Protein AF-A0A931W1F5-F1 (afdb_monomer_lite)

pLDDT: mean 76.91, std 19.35, range [22.7, 96.44]

Secondary structure (DSSP, 8-state):
-EE-TTS-SEEE-----TTS-GGGHHHHHHHHHHHHHT-S-SEEE--GGGGSHHHHHHHHHTT-EEEEEEP--HHHHHHHHHHHHTT----EEE--TTTT---SS----S---------------------------TTGGGT-----TT-EEEEEEEEEEE-TT--EEEEEEEEEEEHHHHHHHHHHHHHHHHHHHHHHHHHHTTTTSTT--SHHHHHHHHHHSSS-STTTHHHHTT-TTTEEEEEEEEEEEEEEE-SSSS--TT--EEEEEEEEEEEEEEE-HHHHHHHHHTTTEEEEEE-S-TTTS-HHHHHHHHTTTTHHHHHHHHHHTTT---S----SHHHHHHHHHHHHHHHHHHHHHHHHHHHHHHHTT--B-SSSGGG--BSS--HHHHHHTTTT--

Radius of gyration: 30.42 Å; chains: 1; bounding box: 92×62×93 Å

Structure (mmCIF, N/CA/C/O backbone):
data_AF-A0A931W1F5-F1
#
_entry.id   AF-A0A931W1F5-F1
#
loop_
_atom_site.group_PDB
_atom_site.id
_atom_site.type_symbol
_atom_site.label_atom_id
_atom_site.label_alt_id
_atom_site.label_comp_id
_atom_site.label_asym_id
_atom_site.label_entity_id
_atom_site.label_seq_id
_atom_site.pdbx_PDB_ins_code
_atom_site.Cartn_x
_atom_site.Cartn_y
_atom_site.Cartn_z
_atom_site.occupancy
_atom_site.B_iso_or_equiv
_atom_site.auth_seq_id
_atom_site.auth_comp_id
_atom_site.auth_asym_id
_atom_site.auth_atom_id
_atom_site.pdbx_PDB_model_num
ATOM 1 N N . MET A 1 1 ? -11.209 10.868 4.495 1.00 82.00 1 MET A N 1
ATOM 2 C CA . MET A 1 1 ? -12.404 10.371 5.219 1.00 82.00 1 MET A CA 1
ATOM 3 C C . MET A 1 1 ? -11.968 9.242 6.137 1.00 82.00 1 MET A C 1
ATOM 5 O O . MET A 1 1 ? -11.148 8.439 5.714 1.00 82.00 1 MET A O 1
ATOM 9 N N . ALA A 1 2 ? -12.499 9.182 7.355 1.00 86.56 2 ALA A N 1
ATOM 10 C CA . ALA A 1 2 ? -12.292 8.086 8.297 1.00 86.56 2 ALA A CA 1
ATOM 11 C C . ALA A 1 2 ? -13.609 7.348 8.561 1.00 86.56 2 ALA A C 1
ATOM 13 O O . ALA A 1 2 ? -14.673 7.972 8.594 1.00 86.56 2 ALA A O 1
ATOM 14 N N . VAL A 1 3 ? -13.534 6.030 8.750 1.00 86.56 3 VAL A N 1
ATOM 15 C CA . VAL A 1 3 ? -14.693 5.139 8.914 1.00 86.56 3 VAL A CA 1
ATOM 16 C C . VAL A 1 3 ? -14.567 4.290 10.183 1.00 86.56 3 VAL A C 1
ATOM 18 O O . VAL A 1 3 ? -13.489 4.177 10.763 1.00 86.56 3 VAL A O 1
ATOM 21 N N . THR A 1 4 ? -15.664 3.670 10.615 1.00 87.12 4 THR A N 1
ATOM 22 C CA . THR A 1 4 ? -15.688 2.705 11.725 1.00 87.12 4 THR A CA 1
ATOM 23 C C . THR A 1 4 ? -14.808 1.479 11.455 1.00 87.12 4 THR A C 1
ATOM 25 O O . THR A 1 4 ? -14.560 1.125 10.306 1.00 87.12 4 THR A O 1
ATOM 28 N N . GLY A 1 5 ? -14.377 0.768 12.506 1.00 79.50 5 GLY A N 1
ATOM 29 C CA . GLY A 1 5 ? -13.453 -0.377 12.393 1.00 79.50 5 GLY A CA 1
ATOM 30 C C . GLY A 1 5 ? -13.967 -1.584 11.588 1.00 79.50 5 GLY A C 1
ATOM 31 O O . GLY A 1 5 ? -13.183 -2.428 11.161 1.00 79.50 5 GLY A O 1
ATOM 32 N N . ASP A 1 6 ? -15.273 -1.673 11.325 1.00 76.12 6 ASP A N 1
ATOM 33 C CA . ASP A 1 6 ? -15.844 -2.646 10.385 1.00 76.12 6 ASP A CA 1
ATOM 34 C C . ASP A 1 6 ? -15.711 -2.222 8.907 1.00 76.12 6 ASP A C 1
ATOM 36 O O . ASP A 1 6 ? -16.057 -3.005 8.015 1.00 76.12 6 ASP A O 1
ATOM 40 N N . GLY A 1 7 ? -15.181 -1.019 8.659 1.00 73.75 7 GLY A N 1
ATOM 41 C CA . GLY A 1 7 ? -14.936 -0.405 7.357 1.00 73.75 7 GLY A CA 1
ATOM 42 C C . GLY A 1 7 ? -16.174 0.210 6.710 1.00 73.75 7 GLY A C 1
ATOM 43 O O . GLY A 1 7 ? -16.131 0.508 5.521 1.00 73.75 7 GLY A O 1
ATOM 44 N N . LYS A 1 8 ? -17.292 0.332 7.439 1.00 76.56 8 LYS A N 1
ATOM 45 C CA . LYS A 1 8 ? -18.599 0.603 6.823 1.00 76.56 8 LYS A CA 1
ATOM 46 C C . LYS A 1 8 ? -19.067 2.039 6.965 1.00 76.56 8 LYS A C 1
ATOM 48 O O . LYS A 1 8 ? -19.493 2.611 5.973 1.00 76.56 8 LYS A O 1
ATOM 53 N N . VAL A 1 9 ? -19.048 2.596 8.172 1.00 85.69 9 VAL A N 1
ATOM 54 C CA . VAL A 1 9 ? -19.745 3.856 8.455 1.00 85.69 9 VAL A CA 1
ATOM 55 C C . VAL A 1 9 ? -18.742 5.007 8.485 1.00 85.69 9 VAL A C 1
ATOM 57 O O . VAL A 1 9 ? -17.837 4.975 9.319 1.00 85.69 9 VAL A O 1
ATOM 60 N N . PRO A 1 10 ? -18.874 6.024 7.615 1.00 88.25 10 PRO A N 1
ATOM 61 C CA . PRO A 1 10 ? -18.091 7.252 7.711 1.00 88.25 10 PRO A CA 1
ATOM 62 C C . PRO A 1 10 ? -18.307 7.945 9.053 1.00 88.25 10 PRO A C 1
ATOM 64 O O . PRO A 1 10 ? -19.438 8.103 9.491 1.00 88.25 10 PRO A O 1
ATOM 67 N N . LEU A 1 11 ? -17.238 8.403 9.692 1.00 87.44 11 LEU A N 1
ATOM 68 C CA . LEU A 1 11 ? -17.304 9.188 10.929 1.00 87.44 11 LEU A CA 1
ATOM 69 C C . LEU A 1 11 ? -16.862 10.629 10.694 1.00 87.44 11 LEU A C 1
ATOM 71 O O . LEU A 1 11 ? -17.496 11.557 11.180 1.00 87.44 11 LEU A O 1
ATOM 75 N N . VAL A 1 12 ? -15.787 10.812 9.925 1.00 85.94 12 VAL A N 1
ATOM 76 C CA . VAL A 1 12 ? -15.209 12.129 9.646 1.00 85.94 12 VAL A CA 1
ATOM 77 C C . VAL A 1 12 ? -14.902 12.237 8.159 1.00 85.94 12 VAL A C 1
ATOM 79 O O . VAL A 1 12 ? -14.242 11.369 7.582 1.00 85.94 12 VAL A O 1
ATOM 82 N N . SER A 1 13 ? -15.329 13.328 7.534 1.00 84.69 13 SER A N 1
ATOM 83 C CA . SER A 1 13 ? -14.897 13.738 6.199 1.00 84.69 13 SER A CA 1
ATOM 84 C C . SER A 1 13 ? -14.235 15.116 6.260 1.00 84.69 13 SER A C 1
ATOM 86 O O . SER A 1 13 ? -14.298 15.823 7.268 1.00 84.69 13 SER A O 1
ATOM 88 N N . GLY A 1 14 ? -13.496 15.453 5.210 1.00 79.75 14 GLY A N 1
ATOM 89 C CA . GLY A 1 14 ? -12.796 16.722 5.097 1.00 79.75 14 GLY A CA 1
ATOM 90 C C . GLY A 1 14 ? -12.576 17.058 3.633 1.00 79.75 14 GLY A C 1
ATOM 91 O O . GLY A 1 14 ? -12.299 16.167 2.828 1.00 79.75 14 GLY A O 1
ATOM 92 N N . THR A 1 15 ? -12.740 18.334 3.318 1.00 80.94 15 THR A N 1
ATOM 93 C CA . THR A 1 15 ? -12.409 18.961 2.041 1.00 80.94 15 THR A CA 1
ATOM 94 C C . THR A 1 15 ? -11.128 19.747 2.232 1.00 80.94 15 THR A C 1
ATOM 96 O O . THR A 1 15 ? -11.021 20.512 3.189 1.00 80.94 15 THR A O 1
ATOM 99 N N . HIS A 1 16 ? -10.169 19.536 1.342 1.00 79.69 16 HIS A N 1
ATOM 100 C CA . HIS A 1 16 ? -8.853 20.163 1.402 1.00 79.69 16 HIS A CA 1
ATOM 101 C C . HIS A 1 16 ? -8.541 20.777 0.046 1.00 79.69 16 HIS A C 1
ATOM 103 O O . HIS A 1 16 ? -9.056 20.306 -0.974 1.00 79.69 16 HIS A O 1
ATOM 109 N N . ASP A 1 17 ? -7.710 21.812 0.042 1.00 75.94 17 ASP A N 1
ATOM 110 C CA . ASP A 1 17 ? -7.241 22.415 -1.199 1.00 75.94 17 ASP A CA 1
ATOM 111 C C . ASP A 1 17 ? -6.380 21.415 -1.973 1.00 75.94 17 ASP A C 1
ATOM 113 O O . ASP A 1 17 ? -5.644 20.619 -1.386 1.00 75.94 17 ASP A O 1
ATOM 117 N N . GLY A 1 18 ? -6.414 21.487 -3.306 1.00 72.06 18 GLY A N 1
ATOM 118 C CA . GLY A 1 18 ? -5.643 20.579 -4.167 1.00 72.06 18 GLY A CA 1
ATOM 119 C C . GLY A 1 18 ? -4.125 20.634 -3.944 1.00 72.06 18 GLY A C 1
ATOM 120 O O . GLY A 1 18 ? -3.422 19.701 -4.315 1.00 72.06 18 GLY A O 1
ATOM 121 N N . ASN A 1 19 ? -3.629 21.696 -3.301 1.00 75.25 19 ASN A N 1
ATOM 122 C CA . ASN A 1 19 ? -2.216 21.885 -2.975 1.00 75.25 19 ASN A CA 1
ATOM 123 C C . ASN A 1 19 ? -1.829 21.365 -1.577 1.00 75.25 19 ASN A C 1
ATOM 125 O O . ASN A 1 19 ? -0.666 21.469 -1.191 1.00 75.25 19 ASN A O 1
ATOM 129 N N . THR A 1 20 ? -2.770 20.842 -0.782 1.00 73.94 20 THR A N 1
ATOM 130 C CA . THR A 1 20 ? -2.455 20.275 0.537 1.00 73.94 20 THR A CA 1
ATOM 131 C C . THR A 1 20 ? -1.809 18.899 0.382 1.00 73.94 20 THR A C 1
ATOM 133 O O . THR A 1 20 ? -2.401 17.986 -0.190 1.00 73.94 20 THR A O 1
ATOM 136 N N . GLY A 1 21 ? -0.600 18.731 0.921 1.00 69.25 21 GLY A N 1
ATOM 137 C CA . GLY A 1 21 ? 0.094 17.444 0.896 1.00 69.25 21 GLY A CA 1
ATOM 138 C C . GLY A 1 21 ? -0.682 16.359 1.647 1.00 69.25 21 GLY A C 1
ATOM 139 O O . GLY A 1 21 ? -1.041 16.538 2.807 1.00 69.25 21 GLY A O 1
ATOM 140 N N . GLU A 1 22 ? -0.895 15.200 1.021 1.00 71.50 22 GLU A N 1
ATOM 141 C CA . GLU A 1 22 ? -1.665 14.099 1.624 1.00 71.50 22 GLU A CA 1
ATOM 142 C C . GLU A 1 22 ? -1.077 13.596 2.953 1.00 71.50 22 GLU A C 1
ATOM 144 O O . GLU A 1 22 ? -1.812 13.074 3.785 1.00 71.50 22 GLU A O 1
ATOM 149 N N . CYS A 1 23 ? 0.230 13.773 3.175 1.00 68.12 23 CYS A N 1
ATOM 150 C CA . CYS A 1 23 ? 0.936 13.321 4.375 1.00 68.12 23 CYS A CA 1
ATOM 151 C C . CYS A 1 23 ? 0.582 14.094 5.653 1.00 68.12 23 CYS A C 1
ATOM 153 O O . CYS A 1 23 ? 0.814 13.576 6.740 1.00 68.12 23 CYS A O 1
ATOM 155 N N . THR A 1 24 ? 0.016 15.301 5.552 1.00 73.25 24 THR A N 1
ATOM 156 C CA . THR A 1 24 ? -0.386 16.102 6.727 1.00 73.25 24 THR A CA 1
ATOM 157 C C . THR A 1 24 ? -1.818 15.804 7.171 1.00 73.25 24 THR A C 1
ATOM 159 O O . THR A 1 24 ? -2.213 16.065 8.307 1.00 73.25 24 THR A O 1
ATOM 162 N N . LEU A 1 25 ? -2.613 15.211 6.280 1.00 81.19 25 LEU A N 1
ATOM 163 C CA . LEU A 1 25 ? -4.025 14.943 6.512 1.00 81.19 25 LEU A CA 1
ATOM 164 C C . LEU A 1 25 ? -4.307 13.910 7.616 1.00 81.19 25 LEU A C 1
ATOM 166 O O . LEU A 1 25 ? -5.282 14.119 8.346 1.00 81.19 25 LEU A O 1
ATOM 170 N N . PRO A 1 26 ? -3.538 12.812 7.783 1.00 84.56 26 PRO A N 1
ATOM 171 C CA . PRO A 1 26 ? -3.894 11.759 8.728 1.00 84.56 26 PRO A CA 1
ATOM 172 C C . PRO A 1 26 ? -4.006 12.251 10.169 1.00 84.56 26 PRO A C 1
ATOM 174 O O . PRO A 1 26 ? -4.963 11.882 10.849 1.00 84.56 26 PRO A O 1
ATOM 177 N N . LEU A 1 27 ? -3.097 13.129 10.602 1.00 87.19 27 LEU A N 1
ATOM 178 C CA . LEU A 1 27 ? -3.123 13.699 11.947 1.00 87.19 27 LEU A CA 1
ATOM 179 C C . LEU A 1 27 ? -4.389 14.537 12.178 1.00 87.19 27 LEU A C 1
ATOM 181 O O . LEU A 1 27 ? -5.097 14.323 13.159 1.00 87.19 27 LEU A O 1
ATOM 185 N N . SER A 1 28 ? -4.761 15.390 11.217 1.00 88.50 28 SER A N 1
ATOM 186 C CA . SER A 1 28 ? -5.992 16.192 11.309 1.00 88.50 28 SER A CA 1
ATOM 187 C C . SER A 1 28 ? -7.261 15.331 11.415 1.00 88.50 28 SER A C 1
ATOM 189 O O . SER A 1 28 ? -8.198 15.660 12.147 1.00 88.50 28 SER A O 1
ATOM 191 N N . TYR A 1 29 ? -7.307 14.193 10.710 1.00 89.88 29 TYR A N 1
ATOM 192 C CA . TYR A 1 29 ? -8.417 13.248 10.819 1.00 89.88 29 TYR A CA 1
ATOM 193 C C . TYR A 1 29 ? -8.419 12.539 12.173 1.00 89.88 29 TYR A C 1
ATOM 195 O O . TYR A 1 29 ? -9.487 12.358 12.760 1.00 89.88 29 TYR A O 1
ATOM 203 N N . TRP A 1 30 ? -7.244 12.153 12.669 1.00 92.69 30 TRP A N 1
ATOM 204 C CA . TRP A 1 30 ? -7.090 11.519 13.971 1.00 92.69 30 TRP A CA 1
ATOM 205 C C . TRP A 1 30 ? -7.532 12.440 15.115 1.00 92.69 30 TRP A C 1
ATOM 207 O O . TRP A 1 30 ? -8.303 12.018 15.974 1.00 92.69 30 TRP A O 1
ATOM 217 N N . GLU A 1 31 ? -7.144 13.715 15.089 1.00 91.81 31 GLU A N 1
ATOM 218 C CA . GLU A 1 31 ? -7.556 14.707 16.088 1.00 91.81 31 GLU A CA 1
ATOM 219 C C . GLU A 1 31 ? -9.069 14.919 16.108 1.00 91.81 31 GLU A C 1
ATOM 221 O O . GLU A 1 31 ? -9.683 14.906 17.176 1.00 91.81 31 GLU A O 1
ATOM 226 N N . ARG A 1 32 ? -9.698 15.050 14.932 1.00 91.44 32 ARG A N 1
ATOM 227 C CA . ARG A 1 32 ? -11.162 15.151 14.825 1.00 91.44 32 ARG A CA 1
ATOM 228 C C . ARG A 1 32 ? -11.854 13.910 15.385 1.00 91.44 32 ARG A C 1
ATOM 230 O O . ARG A 1 32 ? -12.860 14.033 16.079 1.00 91.44 32 ARG A O 1
ATOM 237 N N . LEU A 1 33 ? -11.318 12.716 15.117 1.00 92.25 33 LEU A N 1
ATOM 238 C CA . LEU A 1 33 ? -11.831 11.473 15.701 1.00 92.25 33 LEU A CA 1
ATOM 239 C C . LEU A 1 33 ? -11.660 11.444 17.220 1.00 92.25 33 LEU A C 1
ATOM 241 O O . LEU A 1 33 ? -12.579 11.023 17.914 1.00 92.25 33 LEU A O 1
ATOM 245 N N . ARG A 1 34 ? -10.522 11.911 17.742 1.00 93.56 34 ARG A N 1
ATOM 246 C CA . ARG A 1 34 ? -10.261 12.015 19.183 1.00 93.56 34 ARG A CA 1
ATOM 247 C C . ARG A 1 34 ? -11.244 12.955 19.867 1.00 93.56 34 ARG A C 1
ATOM 249 O O . ARG A 1 34 ? -11.793 12.591 20.904 1.00 93.56 34 ARG A O 1
ATOM 256 N N . GLN A 1 35 ? -11.502 14.120 19.274 1.00 92.62 35 GLN A N 1
ATOM 257 C CA . GLN A 1 35 ? -12.500 15.074 19.763 1.00 92.62 35 GLN A CA 1
ATOM 258 C C . GLN A 1 35 ? -13.904 14.459 19.753 1.00 92.62 35 GLN A C 1
ATOM 260 O O . GLN A 1 35 ? -14.600 14.510 20.762 1.00 92.62 35 GLN A O 1
ATOM 265 N N . LEU A 1 36 ? -14.294 13.813 18.649 1.00 90.62 36 LEU A N 1
ATOM 266 C CA . LEU A 1 36 ? -15.607 13.180 18.509 1.00 90.62 36 LEU A CA 1
ATOM 267 C C . LEU A 1 36 ? -15.800 11.991 19.463 1.00 90.62 36 LEU A C 1
ATOM 269 O O . LEU A 1 36 ? -16.888 11.795 19.995 1.00 90.62 36 LEU A O 1
ATOM 273 N N . ALA A 1 37 ? -14.758 11.189 19.685 1.00 89.88 37 ALA A N 1
ATOM 274 C CA . ALA A 1 37 ? -14.807 10.030 20.571 1.00 89.88 37 ALA A CA 1
ATOM 275 C C . ALA A 1 37 ? -14.626 10.387 22.057 1.00 89.88 37 ALA A C 1
ATOM 277 O O . ALA A 1 37 ? -14.865 9.530 22.908 1.00 89.88 37 ALA A O 1
ATOM 278 N N . GLY A 1 38 ? -14.148 11.598 22.368 1.00 92.19 38 GLY A N 1
ATOM 279 C CA . GLY A 1 38 ? -13.786 12.021 23.725 1.00 92.19 38 GLY A CA 1
ATOM 280 C C . GLY A 1 38 ? -12.636 11.218 24.350 1.00 92.19 38 GLY A C 1
ATOM 281 O O . GLY A 1 38 ? -12.471 11.232 25.566 1.00 92.19 38 GLY A O 1
ATOM 282 N N . LYS A 1 39 ? -11.869 10.466 23.547 1.00 92.31 39 LYS A N 1
ATOM 283 C CA . LYS A 1 39 ? -10.787 9.575 24.002 1.00 92.31 39 LYS A CA 1
ATOM 284 C C . LYS A 1 39 ? -9.774 9.308 22.891 1.00 92.31 39 LYS A C 1
ATOM 286 O O . LYS A 1 39 ? -10.122 9.379 21.715 1.00 92.31 39 LYS A O 1
ATOM 291 N N . SER A 1 40 ? -8.554 8.919 23.257 1.00 92.38 40 SER A N 1
ATOM 292 C CA . SER A 1 40 ? -7.478 8.533 22.325 1.00 92.38 40 SER A CA 1
ATOM 293 C C . SER A 1 40 ? -7.280 7.016 22.176 1.00 92.38 40 SER A C 1
ATOM 295 O O . SER A 1 40 ? -6.595 6.579 21.260 1.00 92.38 40 SER A O 1
ATOM 297 N N . SER A 1 41 ? -7.943 6.186 22.989 1.00 87.19 41 SER A N 1
ATOM 298 C CA . SER A 1 41 ? -7.720 4.726 23.068 1.00 87.19 41 SER A CA 1
ATOM 299 C C . SER A 1 41 ? -8.222 3.884 21.877 1.00 87.19 41 SER A C 1
ATOM 301 O O . SER A 1 41 ? -8.324 2.657 21.965 1.00 87.19 41 SER A O 1
ATOM 303 N N . PHE A 1 42 ? -8.580 4.503 20.751 1.00 90.94 42 PHE A N 1
ATOM 304 C CA . PHE A 1 42 ? -8.975 3.780 19.540 1.00 90.94 42 PHE A CA 1
ATOM 305 C C . PHE A 1 42 ? -7.755 3.443 18.672 1.00 90.94 42 PHE A C 1
ATOM 307 O O . PHE A 1 42 ? -6.761 4.159 18.674 1.00 90.94 42 PHE A O 1
ATOM 314 N N . CYS A 1 43 ? -7.833 2.349 17.900 1.00 90.50 43 CYS A N 1
ATOM 315 C CA . CYS A 1 43 ? -6.808 2.035 16.901 1.00 90.50 43 CYS A CA 1
ATOM 316 C C . CYS A 1 43 ? -7.083 2.804 15.608 1.00 90.50 43 CYS A C 1
ATOM 318 O O . CYS A 1 43 ? -8.084 2.539 14.939 1.00 90.50 43 CYS A O 1
ATOM 320 N N . PHE A 1 44 ? -6.196 3.721 15.244 1.00 92.62 44 PHE A N 1
ATOM 321 C CA . PHE A 1 44 ? -6.237 4.419 13.971 1.00 92.62 44 PHE A CA 1
ATOM 322 C C . PHE A 1 44 ? -5.499 3.618 12.900 1.00 92.62 44 PHE A C 1
ATOM 324 O O . PHE A 1 44 ? -4.294 3.396 12.994 1.00 92.62 44 PHE A O 1
ATOM 331 N N . ILE A 1 45 ? -6.242 3.145 11.902 1.00 90.69 45 ILE A N 1
ATOM 332 C CA . ILE A 1 45 ? -5.714 2.306 10.827 1.00 90.69 45 ILE A CA 1
ATOM 333 C C . ILE A 1 45 ? -5.816 3.083 9.523 1.00 90.69 45 ILE A C 1
ATOM 335 O O . ILE A 1 45 ? -6.886 3.599 9.193 1.00 90.69 45 ILE A O 1
ATOM 339 N N . GLY A 1 46 ? -4.730 3.140 8.766 1.00 86.88 46 GLY A N 1
ATOM 340 C CA . GLY A 1 46 ? -4.712 3.826 7.482 1.00 86.88 46 GLY A CA 1
ATOM 341 C C . GLY A 1 46 ? -3.484 3.480 6.660 1.00 86.88 46 GLY A C 1
ATOM 342 O O . GLY A 1 46 ? -2.824 2.474 6.901 1.00 86.88 46 GLY A O 1
ATOM 343 N N . ASP A 1 47 ? -3.257 4.256 5.607 1.00 86.44 47 ASP A N 1
ATOM 344 C CA . ASP A 1 47 ? -2.192 3.998 4.647 1.00 86.44 47 ASP A CA 1
ATOM 345 C C . ASP A 1 47 ? -0.828 4.500 5.148 1.00 86.44 47 ASP A C 1
ATOM 347 O O . ASP A 1 47 ? -0.668 4.932 6.294 1.00 86.44 47 ASP A O 1
ATOM 351 N N . CYS A 1 48 ? 0.180 4.426 4.279 1.00 84.75 48 CYS A N 1
ATOM 352 C CA . CYS A 1 48 ? 1.556 4.746 4.642 1.00 84.75 48 CYS A CA 1
ATOM 353 C C . CYS A 1 48 ? 1.774 6.206 5.046 1.00 84.75 48 CYS A C 1
ATOM 355 O O . CYS A 1 48 ? 2.799 6.506 5.655 1.00 84.75 48 CYS A O 1
ATOM 357 N N . LYS A 1 49 ? 0.818 7.106 4.777 1.00 87.12 49 LYS A N 1
ATOM 358 C CA . LYS A 1 49 ? 0.930 8.516 5.160 1.00 87.12 49 LYS A CA 1
ATOM 359 C C . LYS A 1 49 ? 0.798 8.715 6.668 1.00 87.12 49 LYS A C 1
ATOM 361 O O . LYS A 1 49 ? 1.345 9.678 7.195 1.00 87.12 49 LYS A O 1
ATOM 366 N N . ILE A 1 50 ? 0.151 7.786 7.382 1.00 86.69 50 ILE A N 1
ATOM 367 C CA . ILE A 1 50 ? 0.179 7.771 8.854 1.00 86.69 50 ILE A CA 1
ATOM 368 C C . ILE A 1 50 ? 1.600 7.529 9.367 1.00 86.69 50 ILE A C 1
ATOM 370 O O . ILE A 1 50 ? 1.984 8.081 10.391 1.00 86.69 50 ILE A O 1
ATOM 374 N N . ALA A 1 51 ? 2.394 6.721 8.665 1.00 89.25 51 ALA A N 1
ATOM 375 C CA . ALA A 1 51 ? 3.692 6.250 9.137 1.00 89.25 51 ALA A CA 1
ATOM 376 C C . ALA A 1 51 ? 4.837 7.270 8.944 1.00 89.25 51 ALA A C 1
ATOM 378 O O . ALA A 1 51 ? 5.998 6.889 8.764 1.00 89.25 51 ALA A O 1
ATOM 379 N N . THR A 1 52 ? 4.517 8.567 8.977 1.00 90.81 52 THR A N 1
ATOM 380 C CA . THR A 1 52 ? 5.500 9.653 9.065 1.00 90.81 52 THR A CA 1
ATOM 381 C C . THR A 1 52 ? 5.917 9.852 10.518 1.00 90.81 52 THR A C 1
ATOM 383 O O . THR A 1 52 ? 5.092 9.741 11.422 1.00 90.81 52 THR A O 1
ATOM 386 N N . LEU A 1 53 ? 7.196 10.153 10.760 1.00 89.94 53 LEU A N 1
ATOM 387 C CA . LEU A 1 53 ? 7.730 10.245 12.122 1.00 89.94 53 LEU A CA 1
ATOM 388 C C . LEU A 1 53 ? 6.950 11.254 12.983 1.00 89.94 53 LEU A C 1
ATOM 390 O O . LEU A 1 53 ? 6.575 10.920 14.100 1.00 89.94 53 LEU A O 1
ATOM 394 N N . GLU A 1 54 ? 6.640 12.429 12.430 1.00 90.00 54 GLU A N 1
ATOM 395 C CA . GLU A 1 54 ? 5.868 13.474 13.113 1.00 90.00 54 GLU A CA 1
ATOM 396 C C . GLU A 1 54 ? 4.457 13.005 13.501 1.00 90.00 54 GLU A C 1
ATOM 398 O O . GLU A 1 54 ? 4.039 13.181 14.643 1.00 90.00 54 GLU A O 1
ATOM 403 N N . THR A 1 55 ? 3.744 12.328 12.592 1.00 91.75 55 THR A N 1
ATOM 404 C CA . THR A 1 55 ? 2.400 11.803 12.888 1.00 91.75 55 THR A CA 1
ATOM 405 C C . THR A 1 55 ? 2.453 10.712 13.957 1.00 91.75 55 THR A C 1
ATOM 407 O O . THR A 1 55 ? 1.616 10.690 14.857 1.00 91.75 55 THR A O 1
ATOM 410 N N . LEU A 1 56 ? 3.436 9.807 13.887 1.00 93.56 56 LEU A N 1
ATOM 411 C CA . LEU A 1 56 ? 3.585 8.741 14.880 1.00 93.56 56 LEU A CA 1
ATOM 412 C C . LEU A 1 56 ? 3.925 9.297 16.268 1.00 93.56 56 LEU A C 1
ATOM 414 O O . LEU A 1 56 ? 3.355 8.828 17.253 1.00 93.56 56 LEU A O 1
ATOM 418 N N . GLN A 1 57 ? 4.820 10.288 16.342 1.00 93.69 57 GLN A N 1
ATOM 419 C CA . GLN A 1 57 ? 5.182 10.974 17.586 1.00 93.69 57 GLN A CA 1
ATOM 420 C C . GLN A 1 57 ? 3.954 11.611 18.237 1.00 93.69 57 GLN A C 1
ATOM 422 O O . GLN A 1 57 ? 3.685 11.327 19.400 1.00 93.69 57 GLN A O 1
ATOM 427 N N . GLU A 1 58 ? 3.178 12.397 17.487 1.00 92.56 58 GLU A N 1
ATOM 428 C CA . GLU A 1 58 ? 2.011 13.098 18.034 1.00 92.56 58 GLU A CA 1
ATOM 429 C C . GLU A 1 58 ? 0.923 12.122 18.503 1.00 92.56 58 GLU A C 1
ATOM 431 O O . GLU A 1 58 ? 0.395 12.248 19.608 1.00 92.56 58 GLU A O 1
ATOM 436 N N . ILE A 1 59 ? 0.625 11.085 17.708 1.00 93.69 59 ILE A N 1
ATOM 437 C CA . ILE A 1 59 ? -0.345 10.058 18.114 1.00 93.69 59 ILE A CA 1
ATOM 438 C C . ILE A 1 59 ? 0.117 9.375 19.408 1.00 93.69 59 ILE A C 1
ATOM 440 O O . ILE A 1 59 ? -0.705 9.168 20.300 1.00 93.69 59 ILE A O 1
ATOM 444 N N . CYS A 1 60 ? 1.405 9.041 19.541 1.00 93.94 60 CYS A N 1
ATOM 445 C CA . CYS A 1 60 ? 1.933 8.417 20.757 1.00 93.94 60 CYS A CA 1
ATOM 446 C C . CYS A 1 60 ? 1.888 9.356 21.968 1.00 93.94 60 CYS A C 1
ATOM 448 O O . CYS A 1 60 ? 1.429 8.932 23.028 1.00 93.94 60 CYS A O 1
ATOM 450 N N . ALA A 1 61 ? 2.309 10.614 21.806 1.00 92.81 61 ALA A N 1
ATOM 451 C CA . ALA A 1 61 ? 2.322 11.618 22.870 1.00 92.81 61 ALA A CA 1
ATOM 452 C C . ALA A 1 61 ? 0.926 11.841 23.470 1.00 92.81 61 ALA A C 1
ATOM 454 O O . ALA A 1 61 ? 0.761 12.003 24.676 1.00 92.81 61 ALA A O 1
ATOM 455 N N . GLN A 1 62 ? -0.108 11.744 22.637 1.00 92.38 62 GLN A N 1
ATOM 456 C CA . GLN A 1 62 ? -1.505 11.897 23.039 1.00 92.38 62 GLN A CA 1
ATOM 457 C C . GLN A 1 62 ? -2.168 10.573 23.492 1.00 92.38 62 GLN A C 1
ATOM 459 O O . GLN A 1 62 ? -3.397 10.491 23.630 1.00 92.38 62 GLN A O 1
ATOM 464 N N . GLY A 1 63 ? -1.388 9.502 23.688 1.00 92.06 63 GLY A N 1
ATOM 465 C CA . GLY A 1 63 ? -1.874 8.183 24.117 1.00 92.06 63 GLY A CA 1
ATOM 466 C C . GLY A 1 63 ? -2.730 7.454 23.073 1.00 92.06 63 GLY A C 1
ATOM 467 O O . GLY A 1 63 ? -3.536 6.585 23.411 1.00 92.06 63 GLY A O 1
ATOM 468 N N . GLY A 1 64 ? -2.608 7.839 21.804 1.00 93.50 64 GLY A N 1
ATOM 469 C CA . GLY A 1 64 ? -3.283 7.218 20.675 1.00 93.50 64 GLY A CA 1
ATOM 470 C C . GLY A 1 64 ? -2.670 5.884 20.273 1.00 93.50 64 GLY A C 1
ATOM 471 O O . GLY A 1 64 ? -1.489 5.626 20.493 1.00 93.50 64 GLY A O 1
ATOM 472 N N . GLN A 1 65 ? -3.467 5.026 19.639 1.00 94.38 65 GLN A N 1
ATOM 473 C CA . GLN A 1 65 ? -3.001 3.742 19.114 1.00 94.38 65 GLN A CA 1
ATOM 474 C C . GLN A 1 65 ? -3.159 3.697 17.598 1.00 94.38 65 GLN A C 1
ATOM 476 O O . GLN A 1 65 ? -4.145 4.206 17.069 1.00 94.38 65 GLN A O 1
ATOM 481 N N . PHE A 1 66 ? -2.242 3.046 16.882 1.00 94.81 66 PHE A N 1
ATOM 482 C CA . PHE A 1 66 ? -2.293 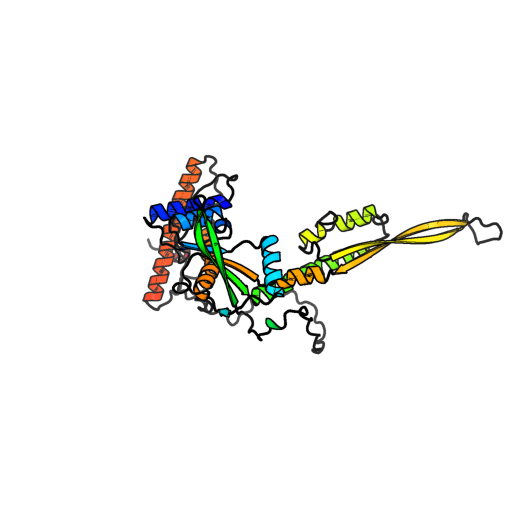3.015 15.418 1.00 94.81 66 PHE A CA 1
ATOM 483 C C . PHE A 1 66 ? -1.802 1.704 14.803 1.00 94.81 66 PHE A C 1
ATOM 485 O O . PHE A 1 66 ? -1.132 0.894 15.445 1.00 94.81 66 PHE A O 1
ATOM 492 N N . LEU A 1 67 ? -2.145 1.516 13.531 1.00 94.62 67 LEU A N 1
ATOM 493 C CA . LEU A 1 67 ? -1.552 0.533 12.637 1.00 94.62 67 LEU A CA 1
ATOM 494 C C . LEU A 1 67 ? -1.444 1.142 11.235 1.00 94.62 67 LEU A C 1
ATOM 496 O O . LEU A 1 67 ? -2.445 1.585 10.675 1.00 94.62 67 LEU A O 1
ATOM 500 N N . ALA A 1 68 ? -0.251 1.124 10.652 1.00 94.00 68 ALA A N 1
ATOM 501 C CA . ALA A 1 68 ? -0.027 1.643 9.307 1.00 94.00 68 ALA A CA 1
ATOM 502 C C . ALA A 1 68 ? 1.044 0.829 8.568 1.00 94.00 68 ALA A C 1
ATOM 504 O O . ALA A 1 68 ? 1.973 0.331 9.208 1.00 94.00 68 ALA A O 1
ATOM 505 N N . PRO A 1 69 ? 0.959 0.686 7.236 1.00 93.38 69 PRO A N 1
ATOM 506 C CA . PRO A 1 69 ? 2.077 0.187 6.453 1.00 93.38 69 PRO A CA 1
ATOM 507 C C . PRO A 1 69 ? 3.224 1.207 6.481 1.00 93.38 69 PRO A C 1
ATOM 509 O O . PRO A 1 69 ? 3.003 2.414 6.416 1.00 93.38 69 PRO A O 1
ATOM 512 N N . LEU A 1 70 ? 4.460 0.728 6.554 1.00 92.50 70 LEU A N 1
ATOM 513 C CA . LEU A 1 70 ? 5.653 1.553 6.392 1.00 92.50 70 LEU A CA 1
ATOM 514 C C . LEU A 1 70 ? 6.071 1.541 4.923 1.00 92.50 70 LEU A C 1
ATOM 516 O O . LEU A 1 70 ? 6.161 0.484 4.302 1.00 92.50 70 LEU A O 1
ATOM 520 N N . ALA A 1 71 ? 6.362 2.719 4.372 1.00 89.06 71 ALA A N 1
ATOM 521 C CA . ALA A 1 71 ? 6.906 2.820 3.024 1.00 89.06 71 ALA A CA 1
ATOM 522 C C . ALA A 1 71 ? 8.285 2.141 2.937 1.00 89.06 71 ALA A C 1
ATOM 524 O O . ALA A 1 71 ? 9.154 2.394 3.780 1.00 89.06 71 ALA A O 1
ATOM 525 N N . MET A 1 72 ? 8.483 1.326 1.901 1.00 88.00 72 MET A N 1
ATOM 526 C CA . MET A 1 72 ? 9.774 0.732 1.543 1.00 88.00 72 MET A CA 1
ATOM 527 C C . MET A 1 72 ? 10.626 1.770 0.808 1.00 88.00 72 MET A C 1
ATOM 529 O O . MET A 1 72 ? 10.686 1.796 -0.413 1.00 88.00 72 MET A O 1
ATOM 533 N N . THR A 1 73 ? 11.220 2.692 1.565 1.00 88.56 73 THR A N 1
ATOM 534 C CA . THR A 1 73 ? 12.216 3.639 1.043 1.00 88.56 73 THR A CA 1
ATOM 535 C C . THR A 1 73 ? 13.523 2.911 0.732 1.00 88.56 73 THR A C 1
ATOM 537 O O . THR A 1 73 ? 13.814 1.925 1.403 1.00 88.56 73 THR A O 1
ATOM 540 N N . VAL A 1 74 ? 14.353 3.451 -0.165 1.00 86.44 74 VAL A N 1
ATOM 541 C CA . VAL A 1 74 ? 15.661 2.864 -0.539 1.00 86.44 74 VAL A CA 1
ATOM 542 C C . VAL A 1 74 ? 16.499 2.490 0.693 1.00 86.44 74 VAL A C 1
ATOM 544 O O . VAL A 1 74 ? 16.849 1.331 0.867 1.00 86.44 74 VAL A O 1
ATOM 547 N N . ALA A 1 75 ? 16.655 3.406 1.655 1.00 88.88 75 ALA A N 1
ATOM 548 C CA . ALA A 1 75 ? 17.390 3.126 2.896 1.00 88.88 75 ALA A CA 1
ATOM 549 C C . ALA A 1 75 ? 16.819 1.955 3.731 1.00 88.88 75 ALA A C 1
ATOM 551 O O . ALA A 1 75 ? 17.552 1.260 4.423 1.00 88.88 75 ALA A O 1
ATOM 552 N N . ARG A 1 76 ? 15.499 1.719 3.684 1.00 90.38 76 ARG A N 1
ATOM 553 C CA . ARG A 1 76 ? 14.854 0.598 4.398 1.00 90.38 76 ARG A CA 1
ATOM 554 C C . ARG A 1 76 ? 14.966 -0.708 3.623 1.00 90.38 76 ARG A C 1
ATOM 556 O O . ARG A 1 76 ? 14.978 -1.766 4.240 1.00 90.38 76 ARG A O 1
ATOM 563 N N . GLN A 1 77 ? 14.988 -0.629 2.295 1.00 89.75 77 GLN A N 1
ATOM 564 C CA . GLN A 1 77 ? 15.255 -1.768 1.426 1.00 89.75 77 GLN A CA 1
ATOM 565 C C . GLN A 1 77 ? 16.676 -2.280 1.669 1.00 89.75 77 GLN A C 1
ATOM 567 O O . GLN A 1 77 ? 16.838 -3.458 1.965 1.00 89.75 77 GLN A O 1
ATOM 572 N N . GLU A 1 78 ? 17.665 -1.385 1.665 1.00 90.31 78 GLU A N 1
ATOM 573 C CA . GLU A 1 78 ? 19.065 -1.693 1.983 1.00 90.31 78 GLU A CA 1
ATOM 574 C C . GLU A 1 78 ? 19.202 -2.311 3.384 1.00 90.31 78 GLU A C 1
ATOM 576 O O . GLU A 1 78 ? 19.719 -3.419 3.514 1.00 90.31 78 GLU A O 1
ATOM 581 N N . GLU A 1 79 ? 18.632 -1.671 4.417 1.00 91.31 79 GLU A N 1
ATOM 582 C CA . GLU A 1 79 ? 18.623 -2.198 5.794 1.00 91.31 79 GLU A CA 1
ATOM 583 C C . GLU A 1 79 ? 18.008 -3.609 5.867 1.00 91.31 79 GLU A C 1
ATOM 585 O O . GLU A 1 79 ? 18.511 -4.488 6.572 1.00 91.31 79 GLU A O 1
ATOM 590 N N . LEU A 1 80 ? 16.900 -3.846 5.153 1.00 91.25 80 LEU A N 1
ATOM 591 C CA . LEU A 1 80 ? 16.240 -5.149 5.143 1.00 91.25 80 LEU A CA 1
ATOM 592 C C . LEU A 1 80 ? 17.090 -6.203 4.424 1.00 91.25 80 LEU A C 1
ATOM 594 O O . LEU A 1 80 ? 17.213 -7.313 4.938 1.00 91.25 80 LEU A O 1
ATOM 598 N N . ILE A 1 81 ? 17.696 -5.868 3.282 1.00 90.06 81 ILE A N 1
ATOM 599 C CA . ILE A 1 81 ? 18.586 -6.769 2.538 1.00 90.06 81 ILE A CA 1
ATOM 600 C C . ILE A 1 81 ? 19.786 -7.164 3.402 1.00 90.06 81 ILE A C 1
ATOM 602 O O . ILE A 1 81 ? 20.099 -8.350 3.495 1.00 90.06 81 ILE A O 1
ATOM 606 N N . GLU A 1 82 ? 20.434 -6.209 4.073 1.00 90.19 82 GLU A N 1
ATOM 607 C CA . GLU A 1 82 ? 21.552 -6.492 4.981 1.00 90.19 82 GLU A CA 1
ATOM 608 C C . GLU A 1 82 ? 21.137 -7.437 6.113 1.00 90.19 82 GLU A C 1
ATOM 610 O O . GLU A 1 82 ? 21.820 -8.427 6.387 1.00 90.19 82 GLU A O 1
ATOM 615 N N . LYS A 1 83 ? 19.978 -7.190 6.733 1.00 90.06 83 LYS A N 1
ATOM 616 C CA . LYS A 1 83 ? 19.438 -8.048 7.797 1.00 90.06 83 LYS A CA 1
ATOM 617 C C . LYS A 1 83 ? 19.079 -9.452 7.311 1.00 90.06 83 LYS A C 1
ATOM 619 O O . LYS A 1 83 ? 19.307 -10.420 8.041 1.00 90.06 83 LYS A O 1
ATOM 624 N N . LEU A 1 84 ? 18.530 -9.571 6.101 1.00 88.31 84 LEU A N 1
ATOM 625 C CA . LEU A 1 84 ? 18.222 -10.856 5.469 1.00 88.31 84 LEU A CA 1
ATOM 626 C C . LEU A 1 84 ? 19.506 -11.638 5.168 1.00 88.31 84 LEU A C 1
ATOM 628 O O . LEU A 1 84 ? 19.607 -12.798 5.563 1.00 88.31 84 LEU A O 1
ATOM 632 N N . LYS A 1 85 ? 20.510 -10.992 4.557 1.00 86.31 85 LYS A N 1
ATOM 633 C CA . LYS A 1 85 ? 21.832 -11.585 4.281 1.00 86.31 85 LYS A CA 1
ATOM 634 C C . LYS A 1 85 ? 22.555 -11.997 5.570 1.00 86.31 85 LYS A C 1
ATOM 636 O O . LYS A 1 85 ? 23.212 -13.032 5.600 1.00 86.31 85 LYS A O 1
ATOM 641 N N . GLY A 1 86 ? 22.404 -11.221 6.644 1.00 86.25 86 GLY A N 1
ATOM 642 C CA . GLY A 1 86 ? 22.997 -11.503 7.954 1.00 86.25 86 GLY A CA 1
ATOM 643 C C . GLY A 1 86 ? 22.315 -12.620 8.756 1.00 86.25 86 GLY A C 1
ATOM 644 O O . GLY A 1 86 ? 22.837 -13.011 9.797 1.00 86.25 86 GLY A O 1
ATOM 645 N N . GLY A 1 87 ? 21.151 -13.127 8.326 1.00 82.06 87 GLY A N 1
ATOM 646 C CA . GLY A 1 87 ? 20.442 -14.229 8.998 1.00 82.06 87 GLY A CA 1
ATOM 647 C C . GLY A 1 87 ? 19.879 -13.895 10.389 1.00 82.06 87 GLY A C 1
ATOM 648 O O . GLY A 1 87 ? 19.490 -14.794 11.133 1.00 82.06 87 GLY A O 1
ATOM 649 N N . GLY A 1 88 ? 19.825 -12.613 10.762 1.00 80.25 88 GLY A N 1
ATOM 650 C CA . GLY A 1 88 ? 19.385 -12.167 12.091 1.00 80.25 88 GLY A CA 1
ATOM 651 C C . GLY A 1 88 ? 17.865 -12.152 12.292 1.00 80.25 88 GLY A C 1
ATOM 652 O O . GLY A 1 88 ? 17.393 -11.992 13.418 1.00 80.25 88 GLY A O 1
ATOM 653 N N . LEU A 1 89 ? 17.086 -12.316 11.220 1.00 88.12 89 LEU A N 1
ATOM 654 C CA . LEU A 1 89 ? 15.627 -12.225 11.249 1.00 88.12 89 LEU A CA 1
ATOM 655 C C . LEU A 1 89 ? 14.986 -13.595 11.481 1.00 88.12 89 LEU A C 1
ATOM 657 O O . LEU A 1 89 ? 15.175 -14.532 10.708 1.00 88.12 89 LEU A O 1
ATOM 661 N N . ARG A 1 90 ? 14.171 -13.698 12.535 1.00 89.62 90 ARG A N 1
ATOM 662 C CA . ARG A 1 90 ? 13.386 -14.901 12.839 1.00 89.62 90 ARG A CA 1
ATOM 663 C C . ARG A 1 90 ? 11.945 -14.708 12.403 1.00 89.62 90 ARG A C 1
ATOM 665 O O . ARG A 1 90 ? 11.209 -13.922 12.997 1.00 89.62 90 ARG A O 1
ATOM 672 N N . PHE A 1 91 ? 11.555 -15.446 11.375 1.00 91.00 91 PHE A N 1
ATOM 673 C CA . PHE A 1 91 ? 10.205 -15.427 10.835 1.00 91.00 91 PHE A CA 1
ATOM 674 C C . PHE A 1 91 ? 9.340 -16.512 11.469 1.00 91.00 91 PHE A C 1
ATOM 676 O O . PHE A 1 91 ? 9.765 -17.651 11.644 1.00 91.00 91 PHE A O 1
ATOM 683 N N . THR A 1 92 ? 8.100 -16.155 11.784 1.00 91.31 92 THR A N 1
ATOM 684 C CA . THR A 1 92 ? 7.074 -17.077 12.279 1.00 91.31 92 THR A CA 1
ATOM 685 C C . THR A 1 92 ? 5.926 -17.142 11.285 1.00 91.31 92 THR A C 1
ATOM 687 O O . THR A 1 92 ? 5.533 -16.118 10.726 1.00 91.31 92 THR A O 1
ATOM 690 N N . ALA A 1 93 ? 5.399 -18.338 11.027 1.00 91.00 93 ALA A N 1
ATOM 691 C CA . ALA A 1 93 ? 4.240 -18.499 10.157 1.00 91.00 93 ALA A CA 1
ATOM 692 C C . ALA A 1 93 ? 2.987 -17.925 10.834 1.00 91.00 93 ALA A C 1
ATOM 694 O O . ALA A 1 93 ? 2.711 -18.201 12.001 1.00 91.00 93 ALA A O 1
ATOM 695 N N . VAL A 1 94 ? 2.221 -17.129 10.093 1.00 89.38 94 VAL A N 1
ATOM 696 C CA . VAL A 1 94 ? 1.039 -16.425 10.589 1.00 89.38 94 VAL A CA 1
ATOM 697 C C . VAL A 1 94 ? -0.096 -16.595 9.587 1.00 89.38 94 VAL A C 1
ATOM 699 O O . VAL A 1 94 ? 0.078 -16.391 8.391 1.00 89.38 94 VAL A O 1
ATOM 702 N N . THR A 1 95 ? -1.292 -16.925 10.073 1.00 88.81 95 THR A N 1
ATOM 703 C CA . THR A 1 95 ? -2.525 -16.840 9.276 1.00 88.81 95 THR A CA 1
ATOM 704 C C . THR A 1 95 ? -3.282 -15.582 9.694 1.00 88.81 95 THR A C 1
ATOM 706 O O . THR A 1 95 ? -3.672 -15.512 10.860 1.00 88.81 95 THR A O 1
ATOM 709 N N . PRO A 1 96 ? -3.462 -14.566 8.832 1.00 87.25 96 PRO A N 1
ATOM 710 C CA . PRO A 1 96 ? -4.233 -13.372 9.157 1.00 87.25 96 PRO A CA 1
ATOM 711 C C . PRO A 1 96 ? -5.631 -13.689 9.702 1.00 87.25 96 PRO A C 1
ATOM 713 O O . PRO A 1 96 ? -6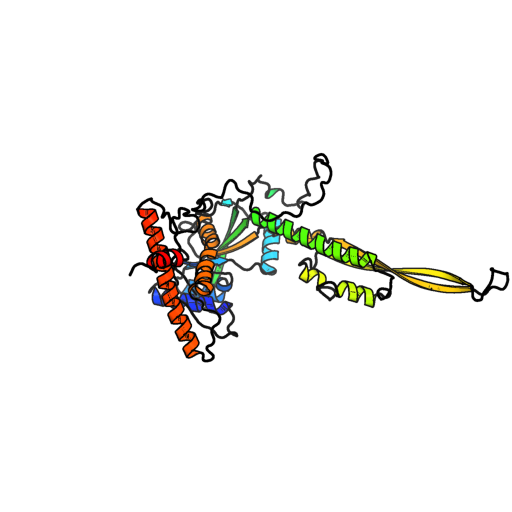.373 -14.496 9.141 1.00 87.25 96 PRO A O 1
ATOM 716 N N . GLU A 1 97 ? -6.040 -13.006 10.772 1.00 84.88 97 GLU A N 1
ATOM 717 C CA . GLU A 1 97 ? -7.367 -13.223 11.347 1.00 84.88 97 GLU A CA 1
ATOM 718 C C . GLU A 1 97 ? -8.472 -12.945 10.319 1.00 84.88 97 GLU A C 1
ATOM 720 O O . GLU A 1 97 ? -8.537 -11.883 9.687 1.00 84.88 97 GLU A O 1
ATOM 725 N N . GLY A 1 98 ? -9.413 -13.881 10.201 1.00 71.31 98 GLY A N 1
ATOM 726 C CA . GLY A 1 98 ? -10.523 -13.812 9.250 1.00 71.31 98 GLY A CA 1
ATOM 727 C C . GLY A 1 98 ? -10.138 -14.080 7.793 1.00 71.31 98 GLY A C 1
ATOM 728 O O . GLY A 1 98 ? -11.005 -13.967 6.926 1.00 71.31 98 GLY A O 1
ATOM 729 N N . GLU A 1 99 ? -8.888 -14.452 7.511 1.00 57.81 99 GLU A N 1
ATOM 730 C CA . GLU A 1 99 ? -8.525 -15.099 6.253 1.00 57.81 99 GLU A CA 1
ATOM 731 C C . GLU A 1 99 ? -9.164 -16.493 6.186 1.00 57.81 99 GLU A C 1
ATOM 733 O O . GLU A 1 99 ? -9.271 -17.192 7.191 1.00 57.81 99 GLU A O 1
ATOM 738 N N . GLY A 1 100 ? -9.711 -16.864 5.027 1.00 46.25 100 GLY A N 1
ATOM 739 C CA . GLY A 1 100 ? -10.489 -18.099 4.892 1.00 46.25 100 GLY A CA 1
ATOM 740 C C . GLY A 1 100 ? -11.920 -18.037 5.447 1.00 46.25 100 GLY A C 1
ATOM 741 O O . GLY A 1 100 ? -12.667 -19.001 5.270 1.00 46.25 100 GLY A O 1
ATOM 742 N N . GLN A 1 101 ? -12.377 -16.910 6.023 1.00 40.88 101 GLN A N 1
ATOM 743 C CA . GLN A 1 101 ? -13.821 -16.672 6.123 1.00 40.88 101 GLN A CA 1
ATOM 744 C C . GLN A 1 101 ? -14.364 -16.691 4.698 1.00 40.88 101 GLN A C 1
ATOM 746 O O . GLN A 1 101 ? -14.048 -15.801 3.902 1.00 40.88 101 GLN A O 1
ATOM 751 N N . LYS A 1 102 ? -15.114 -17.756 4.373 1.00 30.42 102 LYS A N 1
ATOM 752 C CA . LYS A 1 102 ? -15.704 -17.976 3.051 1.00 30.42 102 LYS A CA 1
ATOM 753 C C . LYS A 1 102 ? -16.234 -16.636 2.536 1.00 30.42 102 LYS A C 1
ATOM 755 O O . LYS A 1 102 ? -16.887 -15.922 3.311 1.00 30.42 102 LYS A O 1
ATOM 760 N N . PRO A 1 103 ? -16.015 -16.270 1.256 1.00 37.69 103 PRO A N 1
ATOM 761 C CA . PRO A 1 103 ? -16.907 -15.293 0.668 1.00 37.69 103 PRO A CA 1
ATOM 762 C C . PRO A 1 103 ? -18.318 -15.763 1.015 1.00 37.69 103 PRO A C 1
ATOM 764 O O . PRO A 1 103 ? -18.657 -16.935 0.878 1.00 37.69 103 PRO A O 1
ATOM 767 N N . ILE A 1 104 ? -19.128 -14.848 1.525 1.00 41.56 104 ILE A N 1
ATOM 768 C CA . ILE A 1 104 ? -20.522 -15.106 1.910 1.00 41.56 104 ILE A CA 1
ATOM 769 C C . ILE A 1 104 ? -21.376 -15.545 0.695 1.00 41.56 104 ILE A C 1
ATOM 771 O O . ILE A 1 104 ? -22.563 -15.826 0.815 1.00 41.56 104 ILE A O 1
ATOM 775 N N . TYR A 1 105 ? -20.749 -15.651 -0.477 1.00 37.69 105 TYR A N 1
ATOM 776 C CA . TYR A 1 105 ? -21.265 -16.273 -1.675 1.00 37.69 105 TYR A CA 1
ATOM 777 C C . TYR A 1 105 ? -20.469 -17.551 -1.972 1.00 37.69 105 TYR A C 1
ATOM 779 O O . TYR A 1 105 ? -19.234 -17.494 -1.996 1.00 37.69 105 TYR A O 1
ATOM 787 N N . PRO A 1 106 ? -21.124 -18.685 -2.277 1.00 28.81 106 PRO A N 1
ATOM 788 C CA . PRO A 1 106 ? -20.426 -19.790 -2.916 1.00 28.81 106 PRO A CA 1
ATOM 789 C C . PRO A 1 106 ? -19.776 -19.275 -4.209 1.00 28.81 106 PRO A C 1
ATOM 791 O O . PRO A 1 106 ? -20.426 -18.603 -5.016 1.00 28.81 106 PRO A O 1
ATOM 794 N N . ARG A 1 107 ? -18.480 -19.561 -4.411 1.00 31.12 107 ARG A N 1
ATOM 795 C CA . ARG A 1 107 ? -17.858 -19.382 -5.731 1.00 31.12 107 ARG A CA 1
ATOM 796 C C . ARG A 1 107 ? -18.693 -20.181 -6.724 1.00 31.12 107 ARG A C 1
ATOM 798 O O . ARG A 1 107 ? -19.052 -21.320 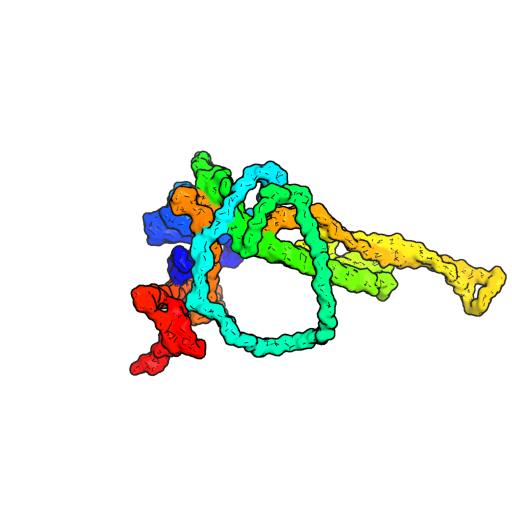-6.443 1.00 31.12 107 ARG A O 1
ATOM 805 N N . ARG A 1 108 ? -19.008 -19.567 -7.863 1.00 36.69 108 ARG A N 1
ATOM 806 C CA . ARG A 1 108 ? -19.773 -20.177 -8.950 1.00 36.69 108 ARG A CA 1
ATOM 807 C C . ARG A 1 108 ? -19.009 -21.406 -9.458 1.00 36.69 108 ARG A C 1
ATOM 809 O O . ARG A 1 108 ? -18.153 -21.284 -10.328 1.00 36.69 108 ARG A O 1
ATOM 816 N N . THR A 1 109 ? -19.279 -22.577 -8.897 1.00 36.12 109 THR A N 1
ATOM 817 C CA . THR A 1 109 ? -18.878 -23.849 -9.484 1.00 36.12 109 THR A CA 1
ATOM 818 C C . THR A 1 109 ? -19.777 -24.058 -10.697 1.00 36.12 109 THR A C 1
ATOM 820 O O . THR A 1 109 ? -20.978 -24.269 -10.578 1.00 36.12 109 THR A O 1
ATOM 823 N N . GLY A 1 110 ? -19.206 -23.889 -11.889 1.00 40.69 110 GLY A N 1
ATOM 824 C CA . GLY A 1 110 ? -19.871 -24.221 -13.147 1.00 40.69 110 GLY A CA 1
ATOM 825 C C . GLY A 1 110 ? -20.824 -23.154 -13.694 1.00 40.69 110 GLY A C 1
ATOM 826 O O . GLY A 1 110 ? -22.026 -23.163 -13.452 1.00 40.69 110 GLY A O 1
ATOM 827 N N . ARG A 1 111 ? -20.291 -22.271 -14.542 1.00 31.31 111 ARG A N 1
ATOM 828 C CA . ARG A 1 111 ? -20.787 -22.074 -15.918 1.00 31.31 111 ARG A CA 1
ATOM 829 C C . ARG A 1 111 ? -19.794 -21.178 -16.667 1.00 31.31 111 ARG A C 1
ATOM 831 O O . ARG A 1 111 ? -19.458 -20.118 -16.131 1.00 31.31 111 ARG A O 1
ATOM 838 N N . PRO A 1 112 ? -19.322 -21.567 -17.865 1.00 34.00 112 PRO A N 1
ATOM 839 C CA . PRO A 1 112 ? -18.387 -20.756 -18.631 1.00 34.00 112 PRO A CA 1
ATOM 840 C C . PRO A 1 112 ? -19.045 -19.413 -18.938 1.00 34.00 112 PRO A C 1
ATOM 842 O O . PRO A 1 112 ? -20.150 -19.362 -19.480 1.00 34.00 112 PRO A O 1
ATOM 845 N N . GLY A 1 113 ? -18.389 -18.317 -18.565 1.00 31.70 113 GLY A N 1
ATOM 846 C CA . GLY A 1 113 ? -18.770 -17.011 -19.079 1.00 31.70 113 GLY A CA 1
ATOM 847 C C . GLY A 1 113 ? -18.612 -17.025 -20.596 1.00 31.70 113 GLY A C 1
ATOM 848 O O . GLY A 1 113 ? -17.573 -17.436 -21.105 1.00 31.70 113 GLY A O 1
ATOM 849 N N . THR A 1 114 ? -19.633 -16.567 -21.312 1.00 31.02 114 THR A N 1
ATOM 850 C CA . THR A 1 114 ? -19.671 -16.389 -22.771 1.00 31.02 114 THR A CA 1
ATOM 851 C C . THR A 1 114 ? -18.773 -15.234 -23.222 1.00 31.02 114 THR A C 1
ATOM 853 O O . THR A 1 114 ? -19.193 -14.332 -23.941 1.00 31.02 114 THR A O 1
ATOM 856 N N . ARG A 1 115 ? -17.510 -15.234 -22.795 1.00 32.12 115 ARG A N 1
ATOM 857 C CA . ARG A 1 115 ? -16.462 -14.471 -23.460 1.00 32.12 115 ARG A CA 1
ATOM 858 C C . ARG A 1 115 ? -15.936 -15.415 -24.531 1.00 32.12 115 ARG A C 1
ATOM 860 O O . ARG A 1 115 ? -15.309 -16.413 -24.191 1.00 32.12 115 ARG A O 1
ATOM 867 N N . ARG A 1 116 ? -16.253 -15.156 -25.806 1.00 31.47 116 ARG A N 1
ATOM 868 C CA . ARG A 1 116 ? -15.614 -15.843 -26.938 1.00 31.47 116 ARG A CA 1
ATOM 869 C C . ARG A 1 116 ? -14.099 -15.724 -26.738 1.00 31.47 116 ARG A C 1
ATOM 871 O O . ARG A 1 116 ? -13.525 -14.676 -27.027 1.00 31.47 116 ARG A O 1
ATOM 878 N N . LYS A 1 117 ? -13.467 -16.775 -26.203 1.00 31.73 117 LYS A N 1
ATOM 879 C CA . LYS A 1 117 ? -12.042 -17.023 -26.404 1.00 31.73 117 LYS A CA 1
ATOM 880 C C . LYS A 1 117 ? -11.882 -17.042 -27.920 1.00 31.73 117 LYS A C 1
ATOM 882 O O . LYS A 1 117 ? -12.531 -17.845 -28.587 1.00 31.73 117 LYS A O 1
ATOM 887 N N . ARG A 1 118 ? -11.088 -16.126 -28.475 1.00 29.97 118 ARG A N 1
ATOM 888 C CA . ARG A 1 118 ? -10.499 -16.387 -29.788 1.00 29.97 118 ARG A CA 1
ATOM 889 C C . ARG A 1 118 ? -9.725 -17.691 -29.605 1.00 29.97 118 ARG A C 1
ATOM 891 O O . ARG A 1 118 ? -8.865 -17.745 -28.730 1.00 29.97 118 ARG A O 1
ATOM 898 N N . GLN A 1 119 ? -10.133 -18.744 -30.308 1.00 27.56 119 GLN A N 1
ATOM 899 C CA . GLN A 1 119 ? -9.349 -19.969 -30.387 1.00 27.56 119 GLN A CA 1
ATOM 900 C C . GLN A 1 119 ? -7.994 -19.564 -30.969 1.00 27.56 119 GLN A C 1
ATOM 902 O O . GLN A 1 119 ? -7.930 -19.041 -32.082 1.00 27.56 119 GLN A O 1
ATOM 907 N N . ALA A 1 120 ? -6.947 -19.685 -30.157 1.00 28.94 120 ALA A N 1
ATOM 908 C CA . ALA A 1 120 ? -5.597 -19.779 -30.683 1.00 28.94 120 ALA A CA 1
ATOM 909 C C . ALA A 1 120 ? -5.509 -21.108 -31.462 1.00 28.94 120 ALA A C 1
ATOM 911 O O . ALA A 1 120 ? -6.234 -22.037 -31.099 1.00 28.94 120 ALA A O 1
ATOM 912 N N . PRO A 1 121 ? -4.714 -21.193 -32.540 1.00 29.03 121 PRO A N 1
ATOM 913 C CA . PRO A 1 121 ? -4.567 -22.435 -33.290 1.00 29.03 121 PRO A CA 1
ATOM 914 C C . PRO A 1 121 ? -3.996 -23.523 -32.378 1.00 29.03 121 PRO A C 1
ATOM 916 O O . PRO A 1 121 ? -3.109 -23.231 -31.575 1.00 29.03 121 PRO A O 1
ATOM 919 N N . ASP A 1 122 ? -4.511 -24.743 -32.516 1.00 27.80 122 ASP A N 1
ATOM 920 C CA . ASP A 1 122 ? -4.017 -25.921 -31.806 1.00 27.80 122 ASP A CA 1
ATOM 921 C C . ASP A 1 122 ? -2.543 -26.154 -32.174 1.00 27.80 122 ASP A C 1
ATOM 923 O O . ASP A 1 122 ? -2.210 -26.457 -33.322 1.00 27.80 122 ASP A O 1
ATOM 927 N N . LEU A 1 123 ? -1.660 -25.952 -31.196 1.00 27.22 123 LEU A N 1
ATOM 928 C CA . LEU A 1 123 ? -0.286 -26.444 -31.226 1.00 27.22 123 LEU A CA 1
ATOM 929 C C . LEU A 1 123 ? -0.297 -27.884 -30.686 1.00 27.22 123 LEU A C 1
ATOM 931 O O . LEU A 1 123 ? -1.089 -28.171 -29.784 1.00 27.22 123 LEU A O 1
ATOM 935 N N . PRO A 1 124 ? 0.517 -28.790 -31.254 1.00 27.45 124 PRO A N 1
ATOM 936 C CA . PRO A 1 124 ? 0.550 -30.185 -30.836 1.00 27.45 124 PRO A CA 1
ATOM 937 C C . PRO A 1 124 ? 0.969 -30.305 -29.367 1.00 27.45 124 PRO A C 1
ATOM 939 O O . PRO A 1 124 ? 1.753 -29.499 -28.870 1.00 27.45 124 PRO A O 1
ATOM 942 N N . GLU A 1 125 ? 0.406 -31.309 -28.695 1.00 29.89 125 GLU A N 1
ATOM 943 C CA . GLU A 1 125 ? 0.785 -31.740 -27.350 1.00 29.89 125 GLU A CA 1
ATOM 944 C C . GLU A 1 125 ? 2.269 -32.137 -27.365 1.00 29.89 125 GLU A C 1
ATOM 946 O O . GLU A 1 125 ? 2.625 -33.210 -27.849 1.00 29.89 125 GLU A O 1
ATOM 951 N N . GLU A 1 126 ? 3.135 -31.237 -26.898 1.00 26.69 126 GLU A N 1
ATOM 952 C CA . GLU A 1 126 ? 4.517 -31.558 -26.555 1.00 26.69 126 GLU A CA 1
ATOM 953 C C . GLU A 1 126 ? 4.537 -32.087 -25.119 1.00 26.69 126 GLU A C 1
ATOM 955 O O . GLU A 1 126 ? 3.931 -31.517 -24.208 1.00 26.69 126 GLU A O 1
ATOM 960 N N . GLU A 1 127 ? 5.171 -33.248 -24.981 1.00 24.31 127 GLU A N 1
ATOM 961 C CA . GLU A 1 127 ? 5.380 -34.002 -23.754 1.00 24.31 127 GLU A CA 1
ATOM 962 C C . GLU A 1 127 ? 5.983 -33.106 -22.659 1.00 24.31 127 GLU A C 1
ATOM 964 O O . GLU A 1 127 ? 6.797 -32.226 -22.934 1.00 24.31 127 GLU A O 1
ATOM 969 N N . GLU A 1 128 ? 5.554 -33.324 -21.412 1.00 28.94 128 GLU A N 1
ATOM 970 C CA . GLU A 1 128 ? 6.103 -32.676 -20.221 1.00 28.94 128 GLU A CA 1
ATOM 971 C C . GLU A 1 128 ? 7.595 -33.033 -20.078 1.00 28.94 128 GLU A C 1
ATOM 973 O O . GLU A 1 128 ? 7.956 -34.003 -19.416 1.00 28.94 128 GLU A O 1
ATOM 978 N N . GLU A 1 129 ? 8.477 -32.254 -20.705 1.00 22.70 129 GLU A N 1
ATOM 979 C CA . GLU A 1 129 ? 9.873 -32.180 -20.292 1.00 22.70 129 GLU A CA 1
ATOM 980 C C . GLU A 1 129 ? 9.933 -31.373 -18.990 1.00 22.70 129 GLU A C 1
ATOM 982 O O . GLU A 1 129 ? 9.516 -30.214 -18.923 1.00 22.70 129 GLU A O 1
ATOM 987 N N . GLU A 1 130 ? 10.425 -32.023 -17.933 1.00 27.91 130 GLU A N 1
ATOM 988 C CA . GLU A 1 130 ? 10.770 -31.418 -16.650 1.00 27.91 130 GLU A CA 1
ATOM 989 C C . GLU A 1 130 ? 11.752 -30.256 -16.877 1.00 27.91 130 GLU A C 1
ATOM 991 O O . GLU A 1 130 ? 12.966 -30.438 -16.960 1.00 27.91 130 GLU A O 1
ATOM 996 N N . GLY A 1 131 ? 11.212 -29.043 -17.009 1.00 23.12 131 GLY A N 1
ATOM 997 C CA . GLY A 1 131 ? 11.993 -27.817 -17.087 1.00 23.12 131 GLY A CA 1
ATOM 998 C C . GLY A 1 131 ? 12.737 -27.570 -15.776 1.00 23.12 131 GLY A C 1
ATOM 999 O O . GLY A 1 131 ? 12.137 -27.584 -14.699 1.00 23.12 131 GLY A O 1
ATOM 1000 N N . GLU A 1 132 ? 14.047 -27.358 -15.892 1.00 25.53 132 GLU A N 1
ATOM 1001 C CA . GLU A 1 132 ? 14.970 -27.009 -14.813 1.00 25.53 132 GLU A CA 1
ATOM 1002 C C . GLU A 1 132 ? 14.378 -25.989 -13.831 1.00 25.53 132 GLU A C 1
ATOM 1004 O O . GLU A 1 132 ? 13.903 -24.917 -14.199 1.00 25.53 132 GLU A O 1
ATOM 1009 N N . VAL A 1 133 ? 14.454 -26.333 -12.546 1.00 30.47 133 VAL A N 1
ATOM 1010 C CA . VAL A 1 133 ? 14.163 -25.441 -11.424 1.00 30.47 133 VAL A CA 1
ATOM 1011 C C . VAL A 1 133 ? 15.112 -24.243 -11.495 1.00 30.47 133 VAL A C 1
ATOM 1013 O O . VAL A 1 133 ? 16.312 -24.397 -11.252 1.00 30.47 133 VAL A O 1
ATOM 1016 N N . ASP A 1 134 ? 14.573 -23.058 -11.790 1.00 33.41 134 ASP A N 1
ATOM 1017 C CA . ASP A 1 134 ? 15.292 -21.788 -11.681 1.00 33.41 134 ASP A CA 1
ATOM 1018 C C . ASP A 1 134 ? 15.973 -21.699 -10.307 1.00 33.41 134 ASP A C 1
ATOM 1020 O O . ASP A 1 134 ? 15.335 -21.764 -9.250 1.00 33.41 134 ASP A O 1
ATOM 1024 N N . GLN A 1 135 ? 17.303 -21.607 -10.317 1.00 33.34 135 GLN A N 1
ATOM 1025 C CA . GLN A 1 135 ? 18.105 -21.594 -9.101 1.00 33.34 135 GLN A CA 1
ATOM 1026 C C . GLN A 1 135 ? 17.858 -20.295 -8.326 1.00 33.34 135 GLN A C 1
ATOM 1028 O O . GLN A 1 135 ? 18.336 -19.223 -8.695 1.00 33.34 135 GLN A O 1
ATOM 1033 N N . GLU A 1 136 ? 17.130 -20.408 -7.211 1.00 39.44 136 GLU A N 1
ATOM 1034 C CA . GLU A 1 136 ? 17.064 -19.365 -6.191 1.00 39.44 136 GLU A CA 1
ATOM 1035 C C . GLU A 1 136 ? 18.482 -18.957 -5.747 1.00 39.44 136 GLU A C 1
ATOM 1037 O O . GLU A 1 136 ? 19.375 -19.805 -5.628 1.00 39.44 136 GLU A O 1
ATOM 1042 N N . PRO A 1 137 ? 18.708 -17.668 -5.452 1.00 40.91 137 PRO A N 1
ATOM 1043 C CA . PRO A 1 137 ? 20.034 -17.153 -5.159 1.00 40.91 137 PRO A CA 1
ATOM 1044 C C . PRO A 1 137 ? 20.714 -17.867 -3.985 1.00 40.91 137 PRO A C 1
ATOM 1046 O O . PRO A 1 137 ? 20.159 -17.996 -2.887 1.00 40.91 137 PRO A O 1
ATOM 1049 N N . SER A 1 138 ? 21.964 -18.283 -4.209 1.00 35.94 138 SER A N 1
ATOM 1050 C CA . SER A 1 138 ? 22.818 -18.948 -3.224 1.00 35.94 138 SER A CA 1
ATOM 1051 C C . SER A 1 138 ? 22.990 -18.068 -1.977 1.00 35.94 138 SER A C 1
ATOM 1053 O O . SER A 1 138 ? 23.734 -17.089 -1.989 1.00 35.94 138 SER A O 1
ATOM 1055 N N . GLY A 1 139 ? 22.253 -18.394 -0.913 1.00 39.38 139 GLY A N 1
ATOM 1056 C CA . GLY A 1 139 ? 22.196 -17.624 0.337 1.00 39.38 139 GLY A CA 1
ATOM 1057 C C . GLY A 1 139 ? 20.853 -17.731 1.069 1.00 39.38 139 GLY A C 1
ATOM 1058 O O . GLY A 1 139 ? 20.804 -17.575 2.284 1.00 39.38 139 GLY A O 1
ATOM 1059 N N . MET A 1 140 ? 19.770 -18.093 0.368 1.00 43.09 140 MET A N 1
ATOM 1060 C CA . MET A 1 140 ? 18.439 -18.301 0.970 1.00 43.09 140 MET A CA 1
ATOM 1061 C C . MET A 1 140 ? 18.225 -19.690 1.598 1.00 43.09 140 MET A C 1
ATOM 1063 O O . MET A 1 140 ? 17.115 -20.014 2.019 1.00 43.09 140 MET A O 1
ATOM 1067 N N . ALA A 1 141 ? 19.272 -20.513 1.729 1.00 37.94 141 ALA A N 1
ATOM 1068 C CA . ALA A 1 141 ? 19.164 -21.886 2.237 1.00 37.94 141 ALA A CA 1
ATOM 1069 C C . ALA A 1 141 ? 18.520 -21.988 3.640 1.00 37.94 141 ALA A C 1
ATOM 1071 O O . ALA A 1 141 ? 17.933 -23.017 3.959 1.00 37.94 141 ALA A O 1
ATOM 1072 N N . GLY A 1 142 ? 18.566 -20.920 4.451 1.00 36.75 142 GLY A N 1
ATOM 1073 C CA . GLY A 1 142 ? 17.909 -20.839 5.766 1.00 36.75 142 GLY A CA 1
ATOM 1074 C C . GLY A 1 142 ? 16.439 -20.389 5.758 1.00 36.75 142 GLY A C 1
ATOM 1075 O O . GLY A 1 142 ? 15.771 -20.500 6.782 1.00 36.75 142 GLY A O 1
ATOM 1076 N N . LEU A 1 143 ? 15.916 -19.897 4.628 1.00 42.62 143 LEU A N 1
ATOM 1077 C CA . LEU A 1 143 ? 14.494 -19.564 4.432 1.00 42.62 143 LEU A CA 1
ATOM 1078 C C . LEU A 1 143 ? 13.707 -20.721 3.793 1.00 42.62 143 LEU A C 1
ATOM 1080 O O . LEU A 1 143 ? 12.488 -20.614 3.642 1.00 42.62 143 LEU A O 1
ATOM 1084 N N . ARG A 1 144 ? 14.388 -21.833 3.464 1.00 35.28 144 ARG A N 1
ATOM 1085 C CA . ARG A 1 144 ? 13.770 -23.111 3.102 1.00 35.28 144 ARG A CA 1
ATOM 1086 C C . ARG A 1 144 ? 13.072 -23.700 4.318 1.00 35.28 144 ARG A C 1
ATOM 1088 O O . ARG A 1 144 ? 13.621 -24.489 5.078 1.00 35.28 144 ARG A O 1
ATOM 1095 N N . THR A 1 145 ? 11.817 -23.345 4.482 1.00 35.72 145 THR A N 1
ATOM 1096 C CA . THR A 1 145 ? 10.849 -24.346 4.909 1.00 35.72 145 THR A CA 1
ATOM 1097 C C . THR A 1 145 ? 9.916 -24.509 3.723 1.00 35.72 145 THR A C 1
ATOM 1099 O O . THR A 1 145 ? 9.532 -23.523 3.106 1.00 35.72 145 THR A O 1
ATOM 1102 N N . GLU A 1 146 ? 9.644 -25.740 3.313 1.00 36.91 146 GLU A N 1
ATOM 1103 C CA . GLU A 1 146 ? 8.641 -26.026 2.291 1.00 36.91 146 GLU A CA 1
ATOM 1104 C C . GLU A 1 146 ? 7.327 -25.376 2.739 1.00 36.91 146 GLU A C 1
ATOM 1106 O O . GLU A 1 146 ? 6.741 -25.766 3.751 1.00 36.91 146 GLU A O 1
ATOM 1111 N N . TYR A 1 147 ? 6.913 -24.308 2.056 1.00 46.72 147 TYR A N 1
ATOM 1112 C CA . TYR A 1 147 ? 5.745 -23.537 2.459 1.00 46.72 147 TYR A CA 1
ATOM 1113 C C . TYR A 1 147 ? 4.602 -23.766 1.478 1.00 46.72 147 TYR A C 1
ATOM 1115 O O . TYR A 1 147 ? 4.783 -23.611 0.269 1.00 46.72 147 TYR A O 1
ATOM 1123 N N . PRO A 1 148 ? 3.397 -24.081 1.975 1.00 45.94 148 PRO A N 1
ATOM 1124 C CA . PRO A 1 148 ? 2.231 -24.147 1.120 1.00 45.94 148 PRO A CA 1
ATOM 1125 C C . PRO A 1 148 ? 1.941 -22.758 0.530 1.00 45.94 148 PRO A C 1
ATOM 1127 O O . PRO A 1 148 ? 1.954 -21.743 1.235 1.00 45.94 148 PRO A O 1
ATOM 1130 N N .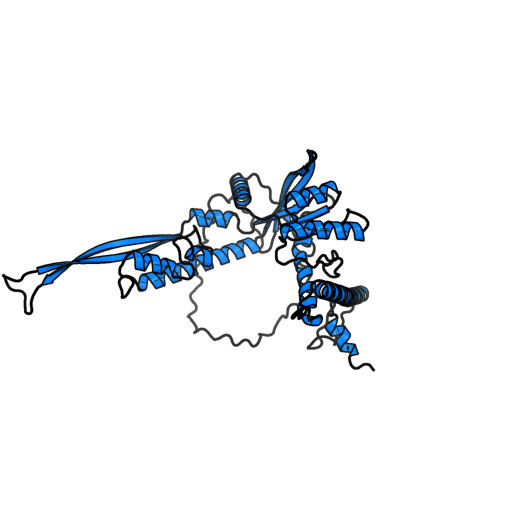 LEU A 1 149 ? 1.660 -22.730 -0.774 1.00 48.25 149 LEU A N 1
ATOM 1131 C CA . LEU A 1 149 ? 1.192 -21.558 -1.515 1.00 48.25 149 LEU A CA 1
ATOM 1132 C C . LEU A 1 149 ? 0.094 -20.814 -0.730 1.00 48.25 149 LEU A C 1
ATOM 1134 O O . LEU A 1 149 ? -0.963 -21.376 -0.441 1.00 48.25 149 LEU A O 1
ATOM 1138 N N . GLY A 1 150 ? 0.335 -19.537 -0.403 1.00 58.38 150 GLY A N 1
ATOM 1139 C CA . GLY A 1 150 ? -0.651 -18.650 0.232 1.00 58.38 150 GLY A CA 1
ATOM 1140 C C . GLY A 1 150 ? -0.409 -18.299 1.708 1.00 58.38 150 GLY A C 1
ATOM 1141 O O . GLY A 1 150 ? -1.244 -17.616 2.296 1.00 58.38 150 GLY A O 1
ATOM 1142 N N . GLY A 1 151 ? 0.707 -18.720 2.313 1.00 81.44 151 GLY A N 1
ATOM 1143 C CA . GLY A 1 151 ? 1.059 -18.372 3.698 1.00 81.44 151 GLY A CA 1
ATOM 1144 C C . GLY A 1 151 ? 1.714 -16.992 3.878 1.00 81.44 151 GLY A C 1
ATOM 1145 O O . GLY A 1 151 ? 2.371 -16.477 2.962 1.00 81.44 151 GLY A O 1
ATOM 1146 N N . TYR A 1 152 ? 1.569 -16.426 5.084 1.00 90.38 152 TYR A N 1
ATOM 1147 C CA . TYR A 1 152 ? 2.309 -15.254 5.561 1.00 90.38 152 TYR A CA 1
ATOM 1148 C C . TYR A 1 152 ? 3.334 -15.648 6.619 1.00 90.38 152 TYR A C 1
ATOM 1150 O O . TYR A 1 152 ? 3.093 -16.531 7.443 1.00 90.38 152 TYR A O 1
ATOM 1158 N N . GLN A 1 153 ? 4.450 -14.931 6.640 1.00 91.94 153 GLN A N 1
ATOM 1159 C CA . GLN A 1 153 ? 5.422 -14.987 7.718 1.00 91.94 153 GLN A CA 1
ATOM 1160 C C . GLN A 1 153 ? 5.645 -13.596 8.293 1.00 91.94 153 GLN A C 1
ATOM 1162 O O . GLN A 1 153 ? 5.636 -12.612 7.555 1.00 91.94 153 GLN A O 1
ATOM 1167 N N . VAL A 1 154 ? 5.863 -13.514 9.602 1.00 94.31 154 VAL A N 1
ATOM 1168 C CA . VAL A 1 154 ? 6.111 -12.248 10.291 1.00 94.31 154 VAL A CA 1
ATOM 1169 C C . VAL A 1 154 ? 7.352 -12.365 11.165 1.00 94.31 154 VAL A C 1
ATOM 1171 O O . VAL A 1 154 ? 7.497 -13.321 11.930 1.00 94.31 154 VAL A O 1
ATOM 1174 N N . CYS A 1 155 ? 8.232 -11.378 11.043 1.00 95.00 155 CYS A N 1
ATOM 1175 C CA . CYS A 1 155 ? 9.287 -11.076 11.999 1.00 95.00 155 CYS A CA 1
ATOM 1176 C C . CYS A 1 155 ? 8.961 -9.733 12.661 1.00 95.00 155 CYS A C 1
ATOM 1178 O O . CYS A 1 155 ? 8.494 -8.805 11.999 1.00 95.00 155 CYS A O 1
ATOM 1180 N N . GLU A 1 156 ? 9.168 -9.630 13.968 1.00 94.44 156 GLU A N 1
ATOM 1181 C CA . GLU A 1 156 ? 8.835 -8.435 14.737 1.00 94.44 156 GLU A CA 1
ATOM 1182 C C . GLU A 1 156 ? 10.094 -7.815 15.322 1.00 94.44 156 GLU A C 1
ATOM 1184 O O . GLU A 1 156 ? 10.885 -8.493 15.974 1.00 94.44 156 GLU A O 1
ATOM 1189 N N . GLU A 1 157 ? 10.249 -6.513 15.119 1.00 93.62 157 GLU A N 1
ATOM 1190 C CA . GLU A 1 157 ? 11.333 -5.723 15.682 1.00 93.62 157 GLU A CA 1
ATOM 1191 C C . GLU A 1 157 ? 10.762 -4.620 16.575 1.00 93.62 157 GLU A C 1
ATOM 1193 O O . GLU A 1 157 ? 9.728 -4.014 16.275 1.00 93.62 157 GLU A O 1
ATOM 1198 N N . SER A 1 158 ? 11.463 -4.329 17.669 1.00 92.94 158 SER A N 1
ATOM 1199 C CA . SER A 1 158 ? 11.199 -3.132 18.463 1.00 92.94 158 SER A CA 1
ATOM 1200 C C . SER A 1 158 ? 11.835 -1.923 17.783 1.00 92.94 158 SER A C 1
ATOM 1202 O O . SER A 1 158 ? 12.986 -1.977 17.350 1.00 92.94 158 SER A O 1
ATOM 1204 N N . TRP A 1 159 ? 11.095 -0.824 17.695 1.00 93.75 159 TRP A N 1
ATOM 1205 C CA . TRP A 1 159 ? 11.565 0.439 17.147 1.00 93.75 159 TRP A CA 1
ATOM 1206 C C . TRP A 1 159 ? 11.214 1.578 18.100 1.00 93.75 159 TRP A C 1
ATOM 1208 O O . TRP A 1 159 ? 10.048 1.887 18.311 1.00 93.75 159 TRP A O 1
ATOM 1218 N N . MET A 1 160 ? 12.225 2.223 18.674 1.00 94.81 160 MET A N 1
ATOM 1219 C CA . MET A 1 160 ? 12.022 3.372 19.555 1.00 94.81 160 MET A CA 1
ATOM 1220 C C . MET A 1 160 ? 11.994 4.666 18.743 1.00 94.81 160 MET A C 1
ATOM 1222 O O . MET A 1 160 ? 12.933 4.955 18.000 1.00 94.81 160 MET A O 1
ATOM 1226 N N . ILE A 1 161 ? 10.955 5.473 18.939 1.00 94.44 161 ILE A N 1
ATOM 1227 C CA . ILE A 1 161 ? 10.905 6.859 18.459 1.00 94.44 161 ILE A CA 1
ATOM 1228 C C . ILE A 1 161 ? 10.959 7.815 19.650 1.00 94.44 161 ILE A C 1
ATOM 1230 O O . ILE A 1 161 ? 10.593 7.439 20.760 1.00 94.44 161 ILE A O 1
ATOM 1234 N N . LYS A 1 162 ? 11.413 9.050 19.431 1.00 93.75 162 LYS A N 1
ATOM 1235 C CA . LYS A 1 162 ? 11.403 10.112 20.446 1.00 93.75 162 LYS A CA 1
ATOM 1236 C C . LYS A 1 162 ? 10.592 11.290 19.953 1.00 93.75 162 LYS A C 1
ATOM 1238 O O . LYS A 1 162 ? 10.703 11.583 18.769 1.00 93.75 162 LYS A O 1
ATOM 1243 N N . ASP A 1 163 ? 9.810 11.942 20.801 1.00 89.81 163 ASP A N 1
ATOM 1244 C CA . ASP A 1 163 ? 9.170 13.214 20.445 1.00 89.81 163 ASP A CA 1
ATOM 1245 C C . ASP A 1 163 ? 10.144 14.404 20.545 1.00 89.81 163 ASP A C 1
ATOM 1247 O O . ASP A 1 163 ? 11.337 14.245 20.824 1.00 89.81 163 ASP A O 1
ATOM 1251 N N . LYS A 1 164 ? 9.626 15.610 20.284 1.00 84.56 164 LYS A N 1
ATOM 1252 C CA . LYS A 1 164 ? 10.379 16.873 20.358 1.00 84.56 164 LYS A CA 1
ATOM 1253 C C . LYS A 1 164 ? 10.828 17.215 21.788 1.00 84.56 164 LYS A C 1
ATOM 1255 O O . LYS A 1 164 ? 11.768 17.985 21.952 1.00 84.56 164 LYS A O 1
ATOM 1260 N N . GLU A 1 165 ? 10.185 16.635 22.799 1.00 89.06 165 GLU A N 1
ATOM 1261 C CA . GLU A 1 165 ? 10.461 16.840 24.227 1.00 89.06 165 GLU A CA 1
ATOM 1262 C C . GLU A 1 165 ? 11.437 15.787 24.786 1.00 89.06 165 GLU A C 1
ATOM 1264 O O . GLU A 1 165 ? 11.918 15.905 25.911 1.00 89.06 165 GLU A O 1
ATOM 1269 N N . GLY A 1 166 ? 11.783 14.777 23.983 1.00 90.56 166 GLY A N 1
ATOM 1270 C CA . GLY A 1 166 ? 12.713 13.710 24.332 1.00 90.56 166 GLY A CA 1
ATOM 1271 C C . GLY A 1 166 ? 12.058 12.471 24.948 1.00 90.56 166 GLY A C 1
ATOM 1272 O O . GLY A 1 166 ? 12.776 11.509 25.248 1.00 90.56 166 GLY A O 1
ATOM 1273 N N . HIS A 1 167 ? 10.729 12.431 25.096 1.00 92.81 167 HIS A N 1
ATOM 1274 C CA . HIS A 1 167 ? 10.036 11.230 25.558 1.00 92.81 167 HIS A CA 1
ATOM 1275 C C . HIS A 1 167 ? 10.138 10.136 24.503 1.00 92.81 167 HIS A C 1
ATOM 1277 O O . HIS A 1 167 ? 9.999 10.379 23.305 1.00 92.81 167 HIS A O 1
ATOM 1283 N N . SER A 1 168 ? 10.420 8.917 24.956 1.00 95.00 168 SER A N 1
ATOM 1284 C CA . SER A 1 168 ? 10.659 7.770 24.083 1.00 95.00 168 SER A CA 1
ATOM 1285 C C . SER A 1 168 ? 9.441 6.851 24.052 1.00 95.00 168 SER A C 1
ATOM 1287 O O . SER A 1 168 ? 8.948 6.448 25.103 1.00 95.00 168 SER A O 1
ATOM 1289 N N . TYR A 1 169 ? 9.006 6.468 22.854 1.00 94.75 169 TYR A N 1
ATOM 1290 C CA . TYR A 1 169 ? 7.844 5.611 22.633 1.00 94.75 169 TYR A CA 1
ATOM 1291 C C . TYR A 1 169 ? 8.264 4.319 21.921 1.00 94.75 169 TYR A C 1
ATOM 1293 O O . TYR A 1 169 ? 8.876 4.389 20.847 1.00 94.75 169 TYR A O 1
ATOM 1301 N N . PRO A 1 170 ? 7.949 3.141 22.491 1.00 94.94 170 PRO A N 1
ATOM 1302 C CA . PRO A 1 170 ? 8.203 1.866 21.843 1.00 94.94 170 PRO A CA 1
ATOM 1303 C C . PRO A 1 170 ? 7.163 1.604 20.757 1.00 94.94 170 PRO A C 1
ATOM 1305 O O . PRO A 1 170 ? 5.957 1.568 21.006 1.00 94.94 170 PRO A O 1
ATOM 1308 N N . LEU A 1 171 ? 7.644 1.387 19.542 1.00 96.12 171 LEU A N 1
ATOM 1309 C CA . LEU A 1 171 ? 6.867 0.899 18.417 1.00 96.12 171 LEU A CA 1
ATOM 1310 C C . LEU A 1 171 ? 7.267 -0.537 18.100 1.00 96.12 171 LEU A C 1
ATOM 1312 O O . LEU A 1 171 ? 8.375 -0.992 18.373 1.00 96.12 171 LEU A O 1
ATOM 1316 N N . ARG A 1 172 ? 6.353 -1.234 17.446 1.00 94.88 172 ARG A N 1
ATOM 1317 C CA . ARG A 1 172 ? 6.540 -2.562 16.884 1.00 94.88 172 ARG A CA 1
ATOM 1318 C C . ARG A 1 172 ? 6.552 -2.443 15.369 1.00 94.88 172 ARG A C 1
ATOM 1320 O O . ARG A 1 172 ? 5.562 -2.021 14.767 1.00 94.88 172 ARG A O 1
ATOM 1327 N N . LYS A 1 173 ? 7.665 -2.829 14.757 1.00 95.50 173 LYS A N 1
ATOM 1328 C CA . LYS A 1 173 ? 7.829 -2.968 13.310 1.00 95.50 173 LYS A CA 1
ATOM 1329 C C . LYS A 1 173 ? 7.587 -4.432 12.950 1.00 95.50 173 LYS A C 1
ATOM 1331 O O . LYS A 1 173 ? 8.267 -5.315 13.456 1.00 95.50 173 LYS A O 1
ATOM 1336 N N . LEU A 1 174 ? 6.600 -4.691 12.100 1.00 96.12 174 LEU A N 1
ATOM 1337 C CA . LEU A 1 174 ? 6.301 -6.017 11.576 1.00 96.12 174 LEU A CA 1
ATOM 1338 C C . LEU A 1 174 ? 6.877 -6.105 10.163 1.00 96.12 174 LEU A C 1
ATOM 1340 O O . LEU A 1 174 ? 6.435 -5.385 9.266 1.00 96.12 174 LEU A O 1
ATOM 1344 N N . ILE A 1 175 ? 7.854 -6.985 9.977 1.00 95.94 175 ILE A N 1
ATOM 1345 C CA . ILE A 1 175 ? 8.393 -7.369 8.676 1.00 95.94 175 ILE A CA 1
ATOM 1346 C C . ILE A 1 175 ? 7.582 -8.570 8.210 1.00 95.94 175 ILE A C 1
ATOM 1348 O O . ILE A 1 175 ? 7.687 -9.657 8.781 1.00 95.94 175 ILE A O 1
ATOM 1352 N N . VAL A 1 176 ? 6.742 -8.369 7.201 1.00 94.75 176 VAL A N 1
ATOM 1353 C CA . VAL A 1 176 ? 5.840 -9.402 6.698 1.00 94.75 176 VAL A CA 1
ATOM 1354 C C . VAL A 1 176 ? 6.355 -9.909 5.361 1.00 94.75 176 VAL A C 1
ATOM 1356 O O . VAL A 1 176 ? 6.611 -9.107 4.469 1.00 94.75 176 VAL A O 1
ATOM 1359 N N . ARG A 1 177 ? 6.455 -11.232 5.208 1.00 93.69 177 ARG A N 1
ATOM 1360 C CA . ARG A 1 177 ? 6.691 -11.902 3.925 1.00 93.69 177 ARG A CA 1
ATOM 1361 C C . ARG A 1 177 ? 5.416 -12.606 3.483 1.00 93.69 177 ARG A C 1
ATOM 1363 O O . ARG A 1 177 ? 4.834 -13.380 4.243 1.00 93.69 177 ARG A O 1
ATOM 1370 N N . SER A 1 178 ? 4.977 -12.354 2.258 1.00 91.31 178 SER A N 1
ATOM 1371 C CA . SER A 1 178 ? 3.854 -13.044 1.629 1.00 91.31 178 SER A CA 1
ATOM 1372 C C . SER A 1 178 ? 4.348 -13.859 0.445 1.00 91.31 178 SER A C 1
ATOM 1374 O O . SER A 1 178 ? 4.861 -13.299 -0.518 1.00 91.31 178 SER A O 1
ATOM 1376 N N . SER A 1 179 ? 4.138 -15.175 0.501 1.00 88.00 179 SER A N 1
ATOM 1377 C CA . SER A 1 179 ? 4.474 -16.093 -0.601 1.00 88.00 179 SER A CA 1
ATOM 1378 C C . SER A 1 179 ? 3.766 -15.704 -1.902 1.00 88.00 179 SER A C 1
ATOM 1380 O O . SER A 1 179 ? 4.389 -15.597 -2.951 1.00 88.00 179 SER A O 1
ATOM 1382 N N . GLN A 1 180 ? 2.466 -15.406 -1.827 1.00 85.94 180 GLN A N 1
ATOM 1383 C CA . GLN A 1 180 ? 1.688 -14.974 -2.987 1.00 85.94 180 GLN A CA 1
ATOM 1384 C C . GLN A 1 180 ? 2.214 -13.662 -3.583 1.00 85.94 180 GLN A C 1
ATOM 1386 O O . GLN A 1 180 ? 2.305 -13.549 -4.802 1.00 85.94 180 GLN A O 1
ATOM 1391 N N . LEU A 1 181 ? 2.538 -12.674 -2.743 1.00 87.94 181 LEU A N 1
ATOM 1392 C CA . LEU A 1 181 ? 3.085 -11.406 -3.224 1.00 87.94 181 LEU A CA 1
ATOM 1393 C C . LEU A 1 181 ? 4.474 -11.603 -3.844 1.00 87.94 181 LEU A C 1
ATOM 1395 O O . LEU A 1 181 ? 4.749 -10.981 -4.862 1.00 87.94 181 LEU A O 1
ATOM 1399 N N . ALA A 1 182 ? 5.299 -12.492 -3.278 1.00 88.56 182 ALA A N 1
ATOM 1400 C CA . ALA A 1 182 ? 6.610 -12.823 -3.827 1.00 88.56 182 ALA A CA 1
ATOM 1401 C C . ALA A 1 182 ? 6.495 -13.384 -5.248 1.00 88.56 182 ALA A C 1
ATOM 1403 O O . ALA A 1 182 ? 7.105 -12.840 -6.161 1.00 88.56 182 ALA A O 1
ATOM 1404 N N . HIS A 1 183 ? 5.633 -14.386 -5.458 1.00 87.25 183 HIS A N 1
ATOM 1405 C CA . HIS A 1 183 ? 5.369 -14.919 -6.799 1.00 87.25 183 HIS A CA 1
ATOM 1406 C C . HIS A 1 183 ? 4.841 -13.841 -7.751 1.00 87.25 183 HIS A C 1
ATOM 1408 O O . HIS A 1 183 ? 5.348 -13.690 -8.853 1.00 87.25 183 HIS A O 1
ATOM 1414 N N . GLN A 1 184 ? 3.873 -13.026 -7.315 1.00 85.12 184 GLN A N 1
ATOM 1415 C CA . GLN A 1 184 ? 3.330 -11.952 -8.153 1.00 85.12 184 GLN A CA 1
ATOM 1416 C C . GLN A 1 184 ? 4.389 -10.924 -8.569 1.00 85.12 184 GLN A C 1
ATOM 1418 O O . GLN A 1 184 ? 4.348 -10.430 -9.697 1.00 85.12 184 GLN A O 1
ATOM 1423 N N . GLN A 1 185 ? 5.303 -10.567 -7.666 1.00 87.31 185 GLN A N 1
ATOM 1424 C CA . GLN A 1 185 ? 6.389 -9.632 -7.953 1.00 87.31 185 GLN A CA 1
ATOM 1425 C C . GLN A 1 185 ? 7.436 -10.259 -8.876 1.00 87.31 185 GLN A C 1
ATOM 1427 O O . GLN A 1 185 ? 7.824 -9.603 -9.842 1.00 87.31 185 GLN A O 1
ATOM 1432 N N . ALA A 1 186 ? 7.795 -11.526 -8.657 1.00 87.00 186 ALA A N 1
ATOM 1433 C CA . ALA A 1 186 ? 8.681 -12.279 -9.538 1.00 87.00 186 ALA A CA 1
ATOM 1434 C C . ALA A 1 186 ? 8.116 -12.393 -10.965 1.00 87.00 186 ALA A C 1
ATOM 1436 O O . ALA A 1 186 ? 8.783 -11.984 -11.914 1.00 87.00 186 ALA A O 1
ATOM 1437 N N . ASP A 1 187 ? 6.857 -12.817 -11.113 1.00 86.19 187 ASP A N 1
ATOM 1438 C CA . ASP A 1 187 ? 6.172 -12.915 -12.410 1.00 86.19 187 ASP A CA 1
ATOM 1439 C C . ASP A 1 187 ? 6.095 -11.550 -13.110 1.00 86.19 187 ASP A C 1
ATOM 1441 O O . ASP A 1 187 ? 6.290 -11.429 -14.320 1.00 86.19 187 ASP A O 1
ATOM 1445 N N . THR A 1 188 ? 5.803 -10.491 -12.345 1.00 82.62 188 THR A N 1
ATOM 1446 C CA . THR A 1 188 ? 5.730 -9.124 -12.880 1.00 82.62 188 THR A CA 1
ATOM 1447 C C . THR A 1 188 ? 7.093 -8.655 -13.376 1.00 82.62 188 THR A C 1
ATOM 1449 O O . THR A 1 188 ? 7.164 -8.070 -14.457 1.00 82.62 188 THR A O 1
ATOM 1452 N N . ARG A 1 189 ? 8.158 -8.910 -12.606 1.00 87.62 189 ARG A N 1
ATOM 1453 C CA . ARG A 1 189 ? 9.538 -8.575 -12.966 1.00 87.62 189 ARG A CA 1
ATOM 1454 C C . ARG A 1 189 ? 9.969 -9.308 -14.231 1.00 87.62 189 ARG A C 1
ATOM 1456 O O . ARG A 1 189 ? 10.459 -8.656 -15.148 1.00 87.62 189 ARG A O 1
ATOM 1463 N N . GLU A 1 190 ? 9.742 -10.618 -14.310 1.00 88.19 190 GLU A N 1
ATOM 1464 C CA . GLU A 1 190 ? 10.124 -11.407 -15.485 1.00 88.19 190 GLU A CA 1
ATOM 1465 C C . GLU A 1 190 ? 9.352 -10.966 -16.730 1.00 88.19 190 GLU A C 1
ATOM 1467 O O . GLU A 1 190 ? 9.949 -10.728 -17.777 1.00 88.19 190 GLU A O 1
ATOM 1472 N N . ARG A 1 191 ? 8.040 -10.737 -16.611 1.00 85.56 191 ARG A N 1
ATOM 1473 C CA . ARG A 1 191 ? 7.240 -10.203 -17.719 1.00 85.56 191 ARG A CA 1
ATOM 1474 C C . ARG A 1 191 ? 7.790 -8.872 -18.233 1.00 85.56 191 ARG A C 1
ATOM 1476 O O . ARG A 1 191 ? 7.890 -8.685 -19.440 1.00 85.56 191 ARG A O 1
ATOM 1483 N N . HIS A 1 192 ? 8.149 -7.952 -17.340 1.00 82.62 192 HIS A N 1
ATOM 1484 C CA . HIS A 1 192 ? 8.715 -6.668 -17.748 1.00 82.62 192 HIS A CA 1
ATOM 1485 C C . HIS A 1 192 ? 10.093 -6.810 -18.418 1.00 82.62 192 HIS A C 1
ATOM 1487 O O . HIS A 1 192 ? 10.382 -6.089 -19.372 1.00 82.62 192 HIS A O 1
ATOM 1493 N N . LEU A 1 193 ? 10.938 -7.737 -17.948 1.00 85.44 193 LEU A N 1
ATOM 1494 C CA . LEU A 1 193 ? 12.215 -8.054 -18.599 1.00 85.44 193 LEU A CA 1
ATOM 1495 C C . LEU A 1 193 ? 11.987 -8.582 -20.020 1.00 85.44 193 LEU A C 1
ATOM 1497 O O . LEU A 1 193 ? 12.602 -8.077 -20.956 1.00 85.44 193 LEU A O 1
ATOM 1501 N N . GLN A 1 194 ? 11.055 -9.521 -20.195 1.00 87.25 194 GLN A N 1
ATOM 1502 C CA . GLN A 1 194 ? 10.714 -10.094 -21.500 1.00 87.25 194 GLN A CA 1
ATOM 1503 C C . GLN A 1 194 ? 10.144 -9.052 -22.470 1.00 87.25 194 GLN A C 1
ATOM 1505 O O . GLN A 1 194 ? 10.531 -9.021 -23.639 1.00 87.25 194 GLN A O 1
ATOM 1510 N N . GLU A 1 195 ? 9.246 -8.181 -22.000 1.00 82.81 195 GLU A N 1
ATOM 1511 C CA . GLU A 1 195 ? 8.685 -7.089 -22.805 1.00 82.81 195 GLU A CA 1
ATOM 1512 C C . GLU A 1 195 ? 9.790 -6.119 -23.266 1.00 82.81 195 GLU A C 1
ATOM 1514 O O . GLU A 1 195 ? 9.881 -5.804 -24.456 1.00 82.81 195 GLU A O 1
ATOM 1519 N N . ALA A 1 196 ? 10.692 -5.722 -22.362 1.00 81.81 196 ALA A N 1
ATOM 1520 C CA . ALA A 1 196 ? 11.820 -4.852 -22.692 1.00 81.81 196 ALA A CA 1
ATOM 1521 C C . ALA A 1 196 ? 12.814 -5.512 -23.670 1.00 81.81 196 ALA A C 1
ATOM 1523 O O . ALA A 1 196 ? 13.280 -4.874 -24.617 1.00 81.81 196 ALA A O 1
ATOM 1524 N N . GLU A 1 197 ? 13.132 -6.794 -23.482 1.00 85.56 197 GLU A N 1
ATOM 1525 C CA . GLU A 1 197 ? 14.010 -7.557 -24.377 1.00 85.56 197 GLU A CA 1
ATOM 1526 C C . GLU A 1 197 ? 13.403 -7.722 -25.776 1.00 85.56 197 GLU A C 1
ATOM 1528 O O . GLU A 1 197 ? 14.110 -7.559 -26.775 1.00 85.56 197 GLU A O 1
ATOM 1533 N N . ALA A 1 198 ? 12.095 -7.979 -25.870 1.00 84.31 198 ALA A N 1
ATOM 1534 C CA . ALA A 1 198 ? 11.384 -8.083 -27.141 1.00 84.31 198 ALA A CA 1
ATOM 1535 C C . ALA A 1 198 ? 11.418 -6.761 -27.930 1.00 84.31 198 ALA A C 1
ATOM 1537 O O . ALA A 1 198 ? 11.688 -6.769 -29.138 1.00 84.31 198 ALA A O 1
ATOM 1538 N N . ASP A 1 199 ? 11.217 -5.623 -27.259 1.00 79.81 199 ASP A N 1
ATOM 1539 C CA . ASP A 1 199 ? 11.309 -4.292 -27.870 1.00 79.81 199 ASP A CA 1
ATOM 1540 C C . ASP A 1 199 ? 12.731 -3.996 -28.385 1.00 79.81 199 ASP A C 1
ATOM 1542 O O . ASP A 1 199 ? 12.914 -3.513 -29.513 1.00 79.81 199 ASP A O 1
ATOM 1546 N N . LEU A 1 200 ? 13.756 -4.340 -27.598 1.00 82.50 200 LEU A N 1
ATOM 1547 C CA . LEU A 1 200 ? 15.162 -4.176 -27.981 1.00 82.50 200 LEU A CA 1
ATOM 1548 C C . LEU A 1 200 ? 15.554 -5.103 -29.142 1.00 82.50 200 LEU A C 1
ATOM 1550 O O . LEU A 1 200 ? 16.266 -4.680 -30.058 1.00 82.50 200 LEU A O 1
ATOM 1554 N N . LEU A 1 201 ? 15.042 -6.335 -29.176 1.00 85.88 201 LEU A N 1
ATOM 1555 C CA . LEU A 1 201 ? 15.245 -7.273 -30.282 1.00 85.88 201 LEU A CA 1
ATOM 1556 C C . LEU A 1 201 ? 14.570 -6.777 -31.570 1.00 85.88 201 LEU A C 1
ATOM 1558 O O . LEU A 1 201 ? 15.169 -6.815 -32.652 1.00 85.88 201 LEU A O 1
ATOM 1562 N N . ALA A 1 202 ? 13.360 -6.223 -31.465 1.00 84.56 202 ALA A N 1
ATOM 1563 C CA . ALA A 1 202 ? 12.668 -5.596 -32.586 1.00 84.56 202 ALA A CA 1
ATOM 1564 C C . ALA A 1 202 ? 13.422 -4.365 -33.125 1.00 84.56 202 ALA A C 1
ATOM 1566 O O . ALA A 1 202 ? 13.368 -4.086 -34.331 1.00 84.56 202 ALA A O 1
ATOM 1567 N N . LEU A 1 203 ? 14.137 -3.628 -32.265 1.00 83.25 203 LEU A N 1
ATOM 1568 C CA . LEU A 1 203 ? 15.034 -2.549 -32.678 1.00 83.25 203 LEU A CA 1
ATOM 1569 C C . LEU A 1 203 ? 16.300 -3.093 -33.353 1.00 83.25 203 LEU A C 1
ATOM 1571 O O . LEU A 1 203 ? 16.668 -2.580 -34.413 1.00 83.25 203 LEU A O 1
ATOM 1575 N N . ARG A 1 204 ? 16.912 -4.158 -32.810 1.00 84.38 204 ARG A N 1
ATOM 1576 C CA . ARG A 1 204 ? 18.090 -4.830 -33.393 1.00 84.38 204 ARG A CA 1
ATOM 1577 C C . ARG A 1 204 ? 17.843 -5.227 -34.851 1.00 84.38 204 ARG A C 1
ATOM 1579 O O . ARG A 1 204 ? 18.670 -4.936 -35.712 1.00 84.38 204 ARG A O 1
ATOM 1586 N N . GLY A 1 205 ? 16.663 -5.771 -35.164 1.00 83.12 205 GLY A N 1
ATOM 1587 C CA . GLY A 1 205 ? 16.267 -6.128 -36.537 1.00 83.12 205 GLY A CA 1
ATOM 1588 C C . GLY A 1 205 ? 16.131 -4.948 -37.519 1.00 83.12 205 GLY A C 1
ATOM 1589 O O . GLY A 1 205 ? 16.067 -5.152 -38.735 1.00 83.12 205 GLY A O 1
ATOM 1590 N N . LYS A 1 206 ? 16.088 -3.704 -37.022 1.00 85.19 206 LYS A N 1
ATOM 1591 C CA . LYS A 1 206 ? 15.943 -2.472 -37.821 1.00 85.19 206 LYS A CA 1
ATOM 1592 C C . LYS A 1 206 ? 17.252 -1.682 -37.966 1.00 85.19 206 LYS A C 1
ATOM 1594 O O . LYS A 1 206 ? 17.264 -0.710 -38.724 1.00 85.19 206 LYS A O 1
ATOM 1599 N N . LEU A 1 207 ? 18.327 -2.073 -37.273 1.00 84.31 207 LEU A N 1
ATOM 1600 C CA . LEU A 1 207 ? 19.620 -1.378 -37.301 1.00 84.31 207 LEU A CA 1
ATOM 1601 C C . LEU A 1 207 ? 20.253 -1.374 -38.695 1.00 84.31 207 LEU A C 1
ATOM 1603 O O . LEU A 1 207 ? 19.966 -2.222 -39.543 1.00 84.31 207 LEU A O 1
ATOM 1607 N N . ASN A 1 208 ? 21.129 -0.396 -38.931 1.00 82.38 208 ASN A N 1
ATOM 1608 C CA . ASN A 1 208 ? 21.901 -0.214 -40.165 1.00 82.38 208 ASN A CA 1
ATOM 1609 C C . ASN A 1 208 ? 21.041 0.005 -41.422 1.00 82.38 208 ASN A C 1
ATOM 1611 O O . ASN A 1 208 ? 21.522 -0.108 -42.554 1.00 82.38 208 ASN A O 1
ATOM 1615 N N . ARG A 1 209 ? 19.755 0.334 -41.235 1.00 79.00 209 ARG A N 1
ATOM 1616 C CA . ARG A 1 209 ? 18.778 0.590 -42.297 1.00 79.00 209 ARG A CA 1
ATOM 1617 C C . ARG A 1 209 ? 18.138 1.964 -42.121 1.00 79.00 209 ARG A C 1
ATOM 1619 O O . ARG A 1 209 ? 17.830 2.401 -41.013 1.00 79.00 209 ARG A O 1
ATOM 1626 N N . ARG A 1 210 ? 17.833 2.611 -43.250 1.00 79.56 210 ARG A N 1
ATOM 1627 C CA . ARG A 1 210 ? 17.110 3.894 -43.320 1.00 79.56 210 ARG A CA 1
ATOM 1628 C C . ARG A 1 210 ? 17.738 4.965 -42.413 1.00 79.56 210 ARG A C 1
ATOM 1630 O O . ARG A 1 210 ? 18.798 5.469 -42.742 1.00 79.56 210 ARG A O 1
ATOM 1637 N N . LYS A 1 211 ? 17.065 5.321 -41.310 1.00 77.56 211 LYS A N 1
ATOM 1638 C CA . LYS A 1 211 ? 17.454 6.386 -40.372 1.00 77.56 211 LYS A CA 1
ATOM 1639 C C . LYS A 1 211 ? 18.322 5.882 -39.206 1.00 77.56 211 LYS A C 1
ATOM 1641 O O . LYS A 1 211 ? 18.758 6.700 -38.412 1.00 77.56 211 LYS A O 1
ATOM 1646 N N . LEU A 1 212 ? 18.551 4.570 -39.079 1.00 78.81 212 LEU A N 1
ATOM 1647 C CA . LEU A 1 212 ? 19.310 3.945 -37.983 1.00 78.81 212 LEU A CA 1
ATOM 1648 C C . LEU A 1 212 ? 20.721 3.556 -38.436 1.00 78.81 212 LEU A C 1
ATOM 1650 O O . LEU A 1 212 ? 21.107 2.393 -38.367 1.00 78.81 212 LEU A O 1
ATOM 1654 N N . THR A 1 213 ? 21.460 4.523 -38.972 1.00 77.56 213 THR A N 1
ATOM 1655 C CA . THR A 1 213 ? 22.809 4.330 -39.536 1.00 77.56 213 THR A CA 1
ATOM 1656 C C . THR A 1 213 ? 23.882 5.123 -38.797 1.00 77.56 213 THR A C 1
ATOM 1658 O O . THR A 1 213 ? 25.025 5.132 -39.232 1.00 77.56 213 THR A O 1
ATOM 1661 N N . THR A 1 214 ? 23.525 5.820 -37.719 1.00 80.19 214 THR A N 1
ATOM 1662 C CA . THR A 1 214 ? 24.463 6.554 -36.864 1.00 80.19 214 THR A CA 1
ATOM 1663 C C . THR A 1 214 ? 24.225 6.176 -35.409 1.00 80.19 214 THR A C 1
ATOM 1665 O O . THR A 1 214 ? 23.086 5.911 -35.007 1.00 80.19 214 THR A O 1
ATOM 1668 N N . ARG A 1 215 ? 25.291 6.191 -34.603 1.00 80.06 215 ARG A N 1
ATOM 1669 C CA . ARG A 1 215 ? 25.227 5.903 -33.163 1.00 80.06 215 ARG A CA 1
ATOM 1670 C C . ARG A 1 215 ? 24.206 6.780 -32.440 1.00 80.06 215 ARG A C 1
ATOM 1672 O O . ARG A 1 215 ? 23.457 6.288 -31.605 1.00 80.06 215 ARG A O 1
ATOM 1679 N N . GLU A 1 216 ? 24.131 8.056 -32.801 1.00 79.38 216 GLU A N 1
ATOM 1680 C CA . GLU A 1 216 ? 23.190 9.031 -32.236 1.00 79.38 216 GLU A CA 1
ATOM 1681 C C . GLU A 1 216 ? 21.736 8.696 -32.576 1.00 79.38 216 GLU A C 1
ATOM 1683 O O . GLU A 1 216 ? 20.867 8.748 -31.707 1.00 79.38 216 GLU A O 1
ATOM 1688 N N . ALA A 1 217 ? 21.454 8.300 -33.822 1.00 78.69 217 ALA A N 1
ATOM 1689 C CA . ALA A 1 217 ? 20.107 7.915 -34.227 1.00 78.69 217 ALA A CA 1
ATOM 1690 C C . ALA A 1 217 ? 19.670 6.601 -33.570 1.00 78.69 217 ALA A C 1
ATOM 1692 O O . ALA A 1 217 ? 18.503 6.463 -33.209 1.00 78.69 217 ALA A O 1
ATOM 1693 N N . ILE A 1 218 ? 20.600 5.662 -33.378 1.00 78.25 218 ILE A N 1
ATOM 1694 C CA . ILE A 1 218 ? 20.356 4.394 -32.682 1.00 78.25 218 ILE A CA 1
ATOM 1695 C C . ILE A 1 218 ? 20.152 4.640 -31.190 1.00 78.25 218 ILE A C 1
ATOM 1697 O O . ILE A 1 218 ? 19.157 4.182 -30.647 1.00 78.25 218 ILE A O 1
ATOM 1701 N N . SER A 1 219 ? 21.009 5.430 -30.542 1.00 76.81 219 SER A N 1
ATOM 1702 C CA . SER A 1 219 ? 20.842 5.828 -29.139 1.00 76.81 219 SER A CA 1
ATOM 1703 C C . SER A 1 219 ? 19.524 6.579 -28.925 1.00 76.81 219 SER A C 1
ATOM 1705 O O . SER A 1 219 ? 18.773 6.268 -28.004 1.00 76.81 219 SER A O 1
ATOM 1707 N N . SER A 1 220 ? 19.167 7.488 -29.839 1.00 72.94 220 SER A N 1
ATOM 1708 C CA . SER A 1 220 ? 17.872 8.172 -29.831 1.00 72.94 220 SER A CA 1
ATOM 1709 C C . SER A 1 220 ? 16.700 7.224 -30.090 1.00 72.94 220 SER A C 1
ATOM 1711 O O . SER A 1 220 ? 15.602 7.513 -29.636 1.00 72.94 220 SER A O 1
ATOM 1713 N N . ALA A 1 221 ? 16.885 6.117 -30.811 1.00 71.06 221 ALA A N 1
ATOM 1714 C CA . ALA A 1 221 ? 15.843 5.122 -31.057 1.00 71.06 221 ALA A CA 1
ATOM 1715 C C . ALA A 1 221 ? 15.677 4.136 -29.894 1.00 71.06 221 ALA A C 1
ATOM 1717 O O . ALA A 1 221 ? 14.542 3.825 -29.558 1.00 71.06 221 ALA A O 1
ATOM 1718 N N . VAL A 1 222 ? 16.777 3.718 -29.256 1.00 71.00 222 VAL A N 1
ATOM 1719 C CA . VAL A 1 222 ? 16.779 3.006 -27.964 1.00 71.00 222 VAL A CA 1
ATOM 1720 C C . VAL A 1 222 ? 16.072 3.858 -26.919 1.00 71.00 222 VAL A C 1
ATOM 1722 O O . VAL A 1 222 ? 15.266 3.349 -26.154 1.00 71.00 222 VAL A O 1
ATOM 1725 N N . ALA A 1 223 ? 16.314 5.170 -26.954 1.00 63.56 223 ALA A N 1
ATOM 1726 C CA . ALA A 1 223 ? 15.536 6.119 -26.192 1.00 63.56 223 ALA A CA 1
ATOM 1727 C C . ALA A 1 223 ? 14.071 6.160 -26.687 1.00 63.56 223 ALA A C 1
ATOM 1729 O O . ALA A 1 223 ? 13.183 6.005 -25.886 1.00 63.56 223 ALA A O 1
ATOM 1730 N N . LYS A 1 224 ? 13.743 6.345 -27.971 1.00 57.31 224 LYS A N 1
ATOM 1731 C CA . LYS A 1 224 ? 12.353 6.564 -28.470 1.00 57.31 224 LYS A CA 1
ATOM 1732 C C . LYS A 1 224 ? 11.370 5.394 -28.378 1.00 57.31 224 LYS A C 1
ATOM 1734 O O . LYS A 1 224 ? 10.189 5.589 -28.668 1.00 57.31 224 LYS A O 1
ATOM 1739 N N . ILE A 1 225 ? 11.821 4.206 -28.002 1.00 59.44 225 ILE A N 1
ATOM 1740 C CA . ILE A 1 225 ? 10.935 3.198 -27.403 1.00 59.44 225 ILE A CA 1
ATOM 1741 C C . ILE A 1 225 ? 10.274 3.871 -26.176 1.00 59.44 225 ILE A C 1
ATOM 1743 O O . ILE A 1 225 ? 10.914 4.743 -25.601 1.00 59.44 225 ILE A O 1
ATOM 1747 N N . PRO A 1 226 ? 9.005 3.620 -25.807 1.00 43.16 226 PRO A N 1
ATOM 1748 C CA . PRO A 1 226 ? 8.407 4.242 -24.619 1.00 43.16 226 PRO A CA 1
ATOM 1749 C C . PRO A 1 226 ? 9.427 4.273 -23.457 1.00 43.16 226 PRO A C 1
ATOM 1751 O O . PRO A 1 226 ? 9.965 3.235 -23.076 1.00 43.16 226 PRO A O 1
ATOM 1754 N N . GLY A 1 227 ? 9.827 5.490 -23.054 1.00 44.44 227 GLY A N 1
ATOM 1755 C CA . GLY A 1 227 ? 10.996 5.778 -22.220 1.00 44.44 227 GLY A CA 1
ATOM 1756 C C . GLY A 1 227 ? 12.288 6.272 -22.921 1.00 44.44 227 GLY A C 1
ATOM 1757 O O . GLY A 1 227 ? 13.309 5.592 -23.009 1.00 44.44 227 GLY A O 1
ATOM 1758 N N . SER A 1 228 ? 12.348 7.565 -23.266 1.00 38.53 228 SER A N 1
ATOM 1759 C CA . SER A 1 228 ? 13.436 8.143 -24.084 1.00 38.53 228 SER A CA 1
ATOM 1760 C C . SER A 1 228 ? 14.487 9.013 -23.427 1.00 38.53 228 SER A C 1
ATOM 1762 O O . SER A 1 228 ? 14.651 10.182 -23.760 1.00 38.53 228 SER A O 1
ATOM 1764 N N . SER A 1 229 ? 15.325 8.368 -22.629 1.00 30.61 229 SER A N 1
ATOM 1765 C CA . SER A 1 229 ? 16.686 8.792 -22.290 1.00 30.61 229 SER A CA 1
ATOM 1766 C C . SER A 1 229 ? 17.481 7.520 -21.943 1.00 30.61 229 SER A C 1
ATOM 1768 O O . SER A 1 229 ? 16.837 6.490 -21.726 1.00 30.61 229 SER A O 1
ATOM 1770 N N . PRO A 1 230 ? 18.821 7.526 -21.816 1.00 36.28 230 PRO A N 1
ATOM 1771 C CA . PRO A 1 230 ? 19.609 6.387 -21.313 1.00 36.28 230 PRO A CA 1
ATOM 1772 C C . PRO A 1 230 ? 19.230 5.848 -19.911 1.00 36.28 230 PRO A C 1
ATOM 1774 O O . PRO A 1 230 ? 19.969 5.054 -19.346 1.00 36.28 230 PRO A O 1
ATOM 1777 N N . GLY A 1 231 ? 18.084 6.241 -19.351 1.00 40.78 231 GLY A N 1
ATOM 1778 C CA . GLY A 1 231 ? 17.469 5.645 -18.168 1.00 40.78 231 GLY A CA 1
ATOM 1779 C C . GLY A 1 231 ? 15.937 5.592 -18.205 1.00 40.78 231 GLY A C 1
ATOM 1780 O O . GLY A 1 231 ? 15.341 5.284 -17.191 1.00 40.78 231 GLY A O 1
ATOM 1781 N N . GLN A 1 232 ? 15.248 5.892 -19.316 1.00 38.19 232 GLN A N 1
ATOM 1782 C CA . GLN A 1 232 ? 13.779 6.022 -19.293 1.00 38.19 232 GLN A CA 1
ATOM 1783 C C . GLN A 1 232 ? 13.029 4.808 -19.888 1.00 38.19 232 GLN A C 1
ATOM 1785 O O . GLN A 1 232 ? 11.957 4.487 -19.385 1.00 38.19 232 GLN A O 1
ATOM 1790 N N . ALA A 1 233 ? 13.598 4.070 -20.853 1.00 46.41 233 ALA A N 1
ATOM 1791 C CA . ALA A 1 233 ? 12.972 2.873 -21.463 1.00 46.41 233 ALA A CA 1
ATOM 1792 C C . ALA A 1 233 ? 12.840 1.764 -20.432 1.00 46.41 233 ALA A C 1
ATOM 1794 O O . ALA A 1 233 ? 11.823 1.087 -20.296 1.00 46.41 233 ALA A O 1
ATOM 1795 N N . LEU A 1 234 ? 13.882 1.680 -19.616 1.00 50.44 234 LEU A N 1
ATOM 1796 C CA . LEU A 1 234 ? 13.900 0.823 -18.466 1.00 50.44 234 LEU A CA 1
ATOM 1797 C C . LEU A 1 234 ? 12.949 1.326 -17.361 1.00 50.44 234 LEU A C 1
ATOM 1799 O O . LEU A 1 234 ? 12.397 0.510 -16.644 1.00 50.44 234 LEU A O 1
ATOM 1803 N N . ARG A 1 235 ? 12.673 2.632 -17.222 1.00 49.12 235 ARG A N 1
ATOM 1804 C CA . ARG A 1 235 ? 11.715 3.145 -16.212 1.00 49.12 235 ARG A CA 1
ATOM 1805 C C . ARG A 1 235 ? 10.272 2.776 -16.505 1.00 49.12 235 ARG A C 1
ATOM 1807 O O . ARG A 1 235 ? 9.536 2.474 -15.571 1.00 49.12 235 ARG A O 1
ATOM 1814 N N . GLU A 1 236 ? 9.856 2.821 -17.767 1.00 47.91 236 GLU A N 1
ATOM 1815 C CA . GLU A 1 236 ? 8.460 2.551 -18.143 1.00 47.91 236 GLU A CA 1
ATOM 1816 C C . GLU A 1 236 ? 8.117 1.067 -18.014 1.00 47.91 236 GLU A C 1
ATOM 1818 O O . GLU A 1 236 ? 7.092 0.724 -17.422 1.00 47.91 236 GLU A O 1
ATOM 1823 N N . HIS A 1 237 ? 9.044 0.199 -18.423 1.00 51.59 237 HIS A N 1
ATOM 1824 C CA . HIS A 1 237 ? 9.007 -1.232 -18.115 1.00 51.59 237 HIS A CA 1
ATOM 1825 C C . HIS A 1 237 ? 9.402 -1.537 -16.656 1.00 51.59 237 HIS A C 1
ATOM 1827 O O . HIS A 1 237 ? 9.333 -2.673 -16.218 1.00 51.59 237 HIS A O 1
ATOM 1833 N N . LYS A 1 238 ? 9.784 -0.542 -15.847 1.00 61.22 238 LYS A N 1
ATOM 1834 C CA . LYS A 1 238 ? 10.274 -0.709 -14.461 1.00 61.22 238 LYS A CA 1
ATOM 1835 C C . LYS A 1 238 ? 11.469 -1.668 -14.304 1.00 61.22 238 LYS A C 1
ATOM 1837 O O . LYS A 1 238 ? 11.626 -2.258 -13.247 1.00 61.22 238 LYS A O 1
ATOM 1842 N N . VAL A 1 239 ? 12.301 -1.806 -15.331 1.00 65.50 239 VAL A N 1
ATOM 1843 C CA . VAL A 1 239 ? 13.541 -2.598 -15.381 1.00 65.50 239 VAL A CA 1
ATOM 1844 C C . VAL A 1 239 ? 14.810 -1.723 -15.310 1.00 65.50 239 VAL A C 1
ATOM 1846 O O . VAL A 1 239 ? 15.891 -2.135 -15.740 1.00 65.50 239 VAL A O 1
ATOM 1849 N N . GLU A 1 240 ? 14.701 -0.470 -14.840 1.00 65.19 240 GLU A N 1
ATOM 1850 C CA . GLU A 1 240 ? 15.844 0.457 -14.735 1.00 65.19 240 GLU A CA 1
ATOM 1851 C C . GLU A 1 240 ? 16.897 -0.098 -13.787 1.00 65.19 240 GLU A C 1
ATOM 1853 O O . GLU A 1 240 ? 16.618 -0.402 -12.635 1.00 65.19 240 GLU A O 1
ATOM 1858 N N . GLY A 1 241 ? 18.117 -0.258 -14.303 1.00 74.81 241 GLY A N 1
ATOM 1859 C CA . GLY A 1 241 ? 19.208 -0.892 -13.572 1.00 74.81 241 GLY A CA 1
ATOM 1860 C C . GLY A 1 241 ? 19.276 -2.416 -13.709 1.00 74.81 241 GLY A C 1
ATOM 1861 O O . GLY A 1 241 ? 20.272 -2.981 -13.276 1.00 74.81 241 GLY A O 1
ATOM 1862 N N . TRP A 1 242 ? 18.306 -3.081 -14.352 1.00 81.69 242 TRP A N 1
ATOM 1863 C CA . TRP A 1 242 ? 18.311 -4.545 -14.538 1.00 81.69 242 TRP A CA 1
ATOM 1864 C C . TRP A 1 242 ? 18.840 -5.000 -15.900 1.00 81.69 242 TRP A C 1
ATOM 1866 O O . TRP A 1 242 ? 19.284 -6.138 -16.030 1.00 81.69 242 TRP A O 1
ATOM 1876 N N . LEU A 1 243 ? 18.827 -4.127 -16.910 1.00 83.25 243 LEU A N 1
ATOM 1877 C CA . LEU A 1 243 ? 19.391 -4.405 -18.232 1.00 83.25 243 LEU A CA 1
ATOM 1878 C C . LEU A 1 243 ? 20.560 -3.464 -18.530 1.00 83.25 243 LEU A C 1
ATOM 1880 O O . LEU A 1 243 ? 20.492 -2.255 -18.301 1.00 83.25 243 LEU A O 1
ATOM 1884 N N . GLU A 1 244 ? 21.630 -4.026 -19.076 1.00 82.44 244 GLU A N 1
ATOM 1885 C CA . GLU A 1 244 ? 22.734 -3.299 -19.685 1.00 82.44 244 GLU A CA 1
ATOM 1886 C C . GLU A 1 244 ? 22.588 -3.329 -21.203 1.00 82.44 244 GLU A C 1
ATOM 1888 O O . GLU A 1 244 ? 22.455 -4.397 -21.799 1.00 82.44 244 GLU A O 1
ATOM 1893 N N . VAL A 1 245 ? 22.607 -2.152 -21.829 1.00 81.94 245 VAL A N 1
ATOM 1894 C CA . VAL A 1 245 ? 22.477 -2.005 -23.281 1.00 81.94 245 VAL A CA 1
ATOM 1895 C C . VAL A 1 245 ? 23.723 -1.315 -23.821 1.00 81.94 245 VAL A C 1
ATOM 1897 O O . VAL A 1 245 ? 23.977 -0.153 -23.499 1.00 81.94 245 VAL A O 1
ATOM 1900 N N . SER A 1 246 ? 24.487 -2.009 -24.664 1.00 81.75 246 SER A N 1
ATOM 1901 C CA . SER A 1 246 ? 25.684 -1.474 -25.316 1.00 81.75 246 SER A CA 1
ATOM 1902 C C . SER A 1 246 ? 25.529 -1.457 -26.839 1.00 81.75 246 SER A C 1
ATOM 1904 O O . SER A 1 246 ? 24.904 -2.330 -27.442 1.00 81.75 246 SER A O 1
ATOM 1906 N N . ILE A 1 247 ? 26.061 -0.404 -27.467 1.00 84.38 247 ILE A N 1
ATOM 1907 C CA . ILE A 1 247 ? 26.093 -0.244 -28.925 1.00 84.38 247 ILE A CA 1
ATOM 1908 C C . ILE A 1 247 ? 27.544 -0.425 -29.360 1.00 84.38 247 ILE A C 1
ATOM 1910 O O . ILE A 1 247 ? 28.383 0.424 -29.051 1.00 84.38 247 ILE A O 1
ATOM 1914 N N . GLU A 1 248 ? 27.825 -1.514 -30.064 1.00 86.00 248 GLU A N 1
ATOM 1915 C CA . GLU A 1 248 ? 29.129 -1.794 -30.664 1.00 86.00 248 GLU A CA 1
ATOM 1916 C C . GLU A 1 248 ? 29.155 -1.308 -32.116 1.00 86.00 248 GLU A C 1
ATOM 1918 O O . GLU A 1 248 ? 28.141 -1.343 -32.813 1.00 86.00 248 GLU A O 1
ATOM 1923 N N . GLU A 1 249 ? 30.308 -0.812 -32.564 1.00 86.19 249 GLU A N 1
ATOM 1924 C CA . GLU A 1 249 ? 30.517 -0.291 -33.915 1.00 86.19 249 GLU A CA 1
ATOM 1925 C C . GLU A 1 249 ? 31.629 -1.084 -34.603 1.00 86.19 249 GLU A C 1
ATOM 1927 O O . GLU A 1 249 ? 32.743 -1.194 -34.092 1.00 86.19 249 GLU A O 1
ATOM 1932 N N . HIS A 1 250 ? 31.326 -1.609 -35.785 1.00 84.81 250 HIS A N 1
ATOM 1933 C CA . HIS A 1 250 ? 32.260 -2.324 -36.643 1.00 84.81 250 HIS A CA 1
ATOM 1934 C C . HIS A 1 250 ? 32.377 -1.603 -37.982 1.00 84.81 250 HIS A C 1
ATOM 1936 O O . HIS A 1 250 ? 31.371 -1.284 -38.611 1.00 84.81 250 HIS A O 1
ATOM 1942 N N . VAL A 1 251 ? 33.602 -1.358 -38.442 1.00 81.56 251 VAL A N 1
ATOM 1943 C CA . VAL A 1 251 ? 33.844 -0.730 -39.746 1.00 81.56 251 VAL A CA 1
ATOM 1944 C C . VAL A 1 251 ? 34.075 -1.821 -40.784 1.00 81.56 251 VAL A C 1
ATOM 1946 O O . VAL A 1 251 ? 35.090 -2.515 -40.756 1.00 81.56 251 VAL A O 1
ATOM 1949 N N . GLU A 1 252 ? 33.148 -1.967 -41.726 1.00 79.62 252 GLU A N 1
ATOM 1950 C CA . GLU A 1 252 ? 33.369 -2.781 -42.918 1.00 79.62 252 GLU A CA 1
ATOM 1951 C C . GLU A 1 252 ? 33.968 -1.922 -44.032 1.00 79.62 252 GLU A C 1
ATOM 1953 O O . GLU A 1 252 ? 33.410 -0.889 -44.407 1.00 79.62 252 GLU A O 1
ATOM 1958 N N . SER A 1 253 ? 35.092 -2.364 -44.599 1.00 71.94 253 SER A N 1
ATOM 1959 C CA . SER A 1 253 ? 35.705 -1.717 -45.759 1.00 71.94 253 SER A CA 1
ATOM 1960 C C . SER A 1 253 ? 35.344 -2.469 -47.037 1.00 71.94 253 SER A C 1
ATOM 1962 O O . SER A 1 253 ? 35.575 -3.672 -47.176 1.00 71.94 253 SER A O 1
ATOM 1964 N N . ARG A 1 254 ? 34.774 -1.758 -48.014 1.00 73.94 254 ARG A N 1
ATOM 1965 C CA . ARG A 1 254 ? 34.480 -2.312 -49.337 1.00 73.94 254 ARG A CA 1
ATOM 1966 C C . ARG A 1 254 ? 35.235 -1.542 -50.405 1.00 73.94 254 ARG A C 1
ATOM 1968 O O . ARG A 1 254 ? 35.111 -0.330 -50.534 1.00 73.94 254 ARG A O 1
ATOM 1975 N N . ARG A 1 255 ? 35.991 -2.264 -51.233 1.00 73.25 255 ARG A N 1
ATOM 1976 C CA . ARG A 1 255 ? 36.634 -1.681 -52.417 1.00 73.25 255 ARG A CA 1
ATOM 1977 C C . ARG A 1 255 ? 35.622 -1.588 -53.551 1.00 73.25 255 ARG A C 1
ATOM 1979 O O . ARG A 1 255 ? 35.184 -2.607 -54.086 1.00 73.25 255 ARG A O 1
ATOM 1986 N N . ARG A 1 256 ? 35.270 -0.367 -53.941 1.00 76.69 256 ARG A N 1
ATOM 1987 C CA . ARG A 1 256 ? 34.392 -0.084 -55.076 1.00 76.69 256 ARG A CA 1
ATOM 1988 C C . ARG A 1 256 ? 35.215 0.416 -56.256 1.00 76.69 256 ARG A C 1
ATOM 1990 O O . ARG A 1 256 ? 36.005 1.345 -56.129 1.00 76.69 256 ARG A O 1
ATOM 1997 N N . LYS A 1 257 ? 35.026 -0.204 -57.421 1.00 73.38 257 LYS A N 1
ATOM 1998 C CA . LYS A 1 257 ? 35.646 0.242 -58.672 1.00 73.38 257 LYS A CA 1
ATOM 1999 C C . LYS A 1 257 ? 35.001 1.556 -59.133 1.00 73.38 257 LYS A C 1
ATOM 2001 O O . LYS A 1 257 ? 33.775 1.639 -59.215 1.00 73.38 257 LYS A O 1
ATOM 2006 N N . LEU A 1 258 ? 35.821 2.550 -59.462 1.00 62.75 258 LEU A N 1
ATOM 2007 C CA . LEU A 1 258 ? 35.387 3.781 -60.116 1.00 62.75 258 LEU A CA 1
ATOM 2008 C C . LEU A 1 258 ? 35.278 3.558 -61.633 1.00 62.75 258 LEU A C 1
ATOM 2010 O O . LEU A 1 258 ? 36.213 3.074 -62.272 1.00 62.75 258 LEU A O 1
ATOM 2014 N N . GLY A 1 259 ? 34.129 3.931 -62.201 1.00 60.34 259 GLY A N 1
ATOM 2015 C CA . GLY A 1 259 ? 33.853 3.902 -63.642 1.00 60.34 259 GLY A CA 1
ATOM 2016 C C . GLY A 1 259 ? 33.123 2.640 -64.153 1.00 60.34 259 GLY A C 1
ATOM 2017 O O . GLY A 1 259 ? 33.234 1.566 -63.555 1.00 60.34 259 GLY A O 1
ATOM 2018 N N . PRO A 1 260 ? 32.354 2.752 -65.256 1.00 57.22 260 PRO A N 1
ATOM 2019 C CA . PRO A 1 260 ? 31.607 1.637 -65.849 1.00 57.22 260 PRO A CA 1
ATOM 2020 C C . PRO A 1 260 ? 32.522 0.576 -66.508 1.00 57.22 260 PRO A C 1
ATOM 2022 O O . PRO A 1 260 ? 33.605 0.887 -66.998 1.00 57.22 260 PRO A O 1
ATOM 2025 N N . GLY A 1 261 ? 32.079 -0.691 -66.545 1.00 61.72 261 GLY A N 1
ATOM 2026 C CA . GLY A 1 261 ? 32.738 -1.803 -67.266 1.00 61.72 261 GLY A CA 1
ATOM 2027 C C . GLY A 1 261 ? 33.502 -2.824 -66.397 1.00 61.72 261 GLY A C 1
ATOM 2028 O O . GLY A 1 261 ? 33.713 -2.622 -65.199 1.00 61.72 261 GLY A O 1
ATOM 2029 N N . ARG A 1 262 ? 33.940 -3.945 -67.000 1.00 60.91 262 ARG A N 1
ATOM 2030 C CA . ARG A 1 262 ? 34.639 -5.069 -66.324 1.00 60.91 262 ARG A CA 1
ATOM 2031 C C . ARG A 1 262 ? 36.027 -4.643 -65.791 1.00 60.91 262 ARG A C 1
ATOM 2033 O O . ARG A 1 262 ? 36.639 -3.756 -66.386 1.00 60.91 262 ARG A O 1
ATOM 2040 N N . PRO A 1 263 ? 36.526 -5.161 -64.649 1.00 67.69 263 PRO A N 1
ATOM 2041 C CA . PRO A 1 263 ? 37.821 -4.747 -64.089 1.00 67.69 263 PRO A CA 1
ATOM 2042 C C . PRO A 1 263 ? 38.983 -4.985 -65.066 1.00 67.69 263 PRO A C 1
ATOM 2044 O O . PRO A 1 263 ? 39.132 -6.086 -65.583 1.00 67.69 263 PRO A O 1
ATOM 2047 N N . GLY A 1 264 ? 39.782 -3.944 -65.312 1.00 64.50 264 GLY A N 1
ATOM 2048 C CA . GLY A 1 264 ? 41.016 -3.981 -66.108 1.00 64.50 264 GLY A CA 1
ATOM 2049 C C . GLY A 1 264 ? 42.223 -3.423 -65.333 1.00 64.50 264 GLY A C 1
ATOM 2050 O O . GLY A 1 264 ? 42.033 -2.881 -64.240 1.00 64.50 264 GLY A O 1
ATOM 2051 N N . PRO A 1 265 ? 43.448 -3.509 -65.881 1.00 62.25 265 PRO A N 1
ATOM 2052 C CA . PRO A 1 265 ? 44.702 -3.228 -65.165 1.00 62.25 265 PRO A CA 1
ATOM 2053 C C . PRO A 1 265 ? 44.850 -1.790 -64.628 1.00 62.25 265 PRO A C 1
ATOM 2055 O O . PRO A 1 265 ? 45.484 -1.606 -63.598 1.00 62.25 265 PRO A O 1
ATOM 2058 N N . ASN A 1 266 ? 44.191 -0.796 -65.239 1.00 68.94 266 ASN A N 1
ATOM 2059 C CA . ASN A 1 266 ? 44.205 0.612 -64.795 1.00 68.94 266 ASN A CA 1
ATOM 2060 C C . ASN A 1 266 ? 42.919 1.038 -64.054 1.00 68.94 266 ASN A C 1
ATOM 2062 O O . ASN A 1 266 ? 42.563 2.216 -64.031 1.00 68.94 266 ASN A O 1
ATOM 2066 N N . SER A 1 267 ? 42.171 0.089 -63.480 1.00 71.56 267 SER A N 1
ATOM 2067 C CA . SER A 1 267 ? 40.946 0.410 -62.734 1.00 71.56 267 SER A CA 1
ATOM 2068 C C . SER A 1 267 ? 41.282 1.097 -61.412 1.00 71.56 267 SER A C 1
ATOM 2070 O O . SER A 1 267 ? 41.978 0.525 -60.575 1.00 71.56 267 SER A O 1
ATOM 2072 N N . GLN A 1 268 ? 40.737 2.291 -61.195 1.00 70.69 268 GLN A N 1
ATOM 2073 C CA . GLN A 1 268 ? 40.832 2.984 -59.912 1.00 70.69 268 GLN A CA 1
ATOM 2074 C C . GLN A 1 268 ? 39.782 2.429 -58.940 1.00 70.69 268 GLN A C 1
ATOM 2076 O O . GLN A 1 268 ? 38.645 2.149 -59.328 1.00 70.69 268 GLN A O 1
ATOM 2081 N N . TYR A 1 269 ? 40.163 2.251 -57.677 1.00 75.00 269 TYR A N 1
ATOM 2082 C CA . TYR A 1 269 ? 39.285 1.763 -56.612 1.00 75.00 269 TYR A CA 1
ATOM 2083 C C . TYR A 1 269 ? 39.206 2.806 -55.501 1.00 75.00 269 TYR A C 1
ATOM 2085 O O . TYR A 1 269 ? 40.225 3.390 -55.145 1.00 75.00 269 TYR A O 1
ATOM 2093 N N . VAL A 1 270 ? 38.018 2.987 -54.929 1.00 75.00 270 VAL A N 1
ATOM 2094 C CA . VAL A 1 270 ? 37.803 3.746 -53.692 1.00 75.00 270 VAL A CA 1
ATOM 2095 C C . VAL A 1 270 ? 37.450 2.761 -52.591 1.00 75.00 270 VAL A C 1
ATOM 2097 O O . VAL A 1 270 ? 36.647 1.848 -52.798 1.00 75.00 270 VAL A O 1
ATOM 2100 N N . THR A 1 271 ? 38.078 2.927 -51.434 1.00 75.50 271 THR A N 1
ATOM 2101 C CA . THR A 1 271 ? 37.684 2.232 -50.211 1.00 75.50 271 THR A CA 1
ATOM 2102 C C . THR A 1 271 ? 36.506 2.993 -49.613 1.00 75.50 271 THR A C 1
ATOM 2104 O O . THR A 1 271 ? 36.660 4.132 -49.187 1.00 75.50 271 THR A O 1
ATOM 2107 N N . GLU A 1 272 ? 35.319 2.392 -49.642 1.00 75.06 272 GLU A N 1
ATOM 2108 C CA . GLU A 1 272 ? 34.150 2.877 -48.910 1.00 75.06 272 GLU A CA 1
ATOM 2109 C C . GLU A 1 272 ? 34.145 2.183 -47.541 1.00 75.06 272 GLU A C 1
ATOM 2111 O O . GLU A 1 272 ? 34.028 0.958 -47.464 1.00 75.06 272 GLU A O 1
ATOM 2116 N N . GLU A 1 273 ? 34.308 2.955 -46.470 1.00 79.06 273 GLU A N 1
ATOM 2117 C CA . GLU A 1 273 ? 34.153 2.481 -45.095 1.00 79.06 273 GLU A CA 1
ATOM 2118 C C . GLU A 1 273 ? 32.698 2.661 -44.665 1.00 79.06 273 GLU A C 1
ATOM 2120 O O . GLU A 1 273 ? 32.115 3.738 -44.813 1.00 79.06 273 GLU A O 1
ATOM 2125 N N . LYS A 1 274 ? 32.087 1.593 -44.158 1.00 77.88 274 LYS A N 1
ATOM 2126 C CA . LYS A 1 274 ? 30.713 1.601 -43.670 1.00 77.88 274 LYS A CA 1
ATOM 2127 C C . LYS A 1 274 ? 30.689 1.128 -42.224 1.00 77.88 274 LYS A C 1
ATOM 2129 O O . LYS A 1 274 ? 30.989 -0.029 -41.945 1.00 77.88 274 LYS A O 1
ATOM 2134 N N . ALA A 1 275 ? 30.278 2.017 -41.325 1.00 79.88 275 ALA A N 1
ATOM 2135 C CA . ALA A 1 275 ? 29.987 1.661 -39.945 1.00 79.88 275 ALA A CA 1
ATOM 2136 C C . ALA A 1 275 ? 28.732 0.774 -39.875 1.00 79.88 275 ALA A C 1
ATOM 2138 O O . ALA A 1 275 ? 27.682 1.091 -40.448 1.00 79.88 275 ALA A O 1
ATOM 2139 N N . ILE A 1 276 ? 28.857 -0.346 -39.174 1.00 84.44 276 ILE A N 1
ATOM 2140 C CA . ILE A 1 276 ? 27.800 -1.290 -38.840 1.00 84.44 276 ILE A CA 1
ATOM 2141 C C . ILE A 1 276 ? 27.683 -1.311 -37.327 1.00 84.44 276 ILE A C 1
ATOM 2143 O O . ILE A 1 276 ? 28.642 -1.602 -36.621 1.00 84.44 276 ILE A O 1
ATOM 2147 N N . PHE A 1 277 ? 26.490 -1.015 -36.839 1.00 85.94 277 PHE A N 1
ATOM 2148 C CA . PHE A 1 277 ? 26.190 -1.002 -35.421 1.00 85.94 277 PHE A CA 1
ATOM 2149 C C . PHE A 1 277 ? 25.517 -2.302 -34.999 1.00 85.94 277 PHE A C 1
ATOM 2151 O O . PHE A 1 277 ? 24.575 -2.763 -35.654 1.00 85.94 277 PHE A O 1
ATOM 2158 N N . GLU A 1 278 ? 25.957 -2.849 -33.876 1.00 86.25 278 GLU A N 1
ATOM 2159 C CA . GLU A 1 278 ? 25.320 -3.958 -33.182 1.00 86.25 278 GLU A CA 1
ATOM 2160 C C . GLU A 1 278 ? 24.812 -3.490 -31.813 1.00 86.25 278 GLU A C 1
ATOM 2162 O O . GLU A 1 278 ? 25.464 -2.713 -31.122 1.00 86.25 278 GLU A O 1
ATOM 2167 N N . LEU A 1 279 ? 23.620 -3.949 -31.431 1.00 84.44 279 LEU A N 1
ATOM 2168 C CA . LEU A 1 279 ? 23.036 -3.697 -30.117 1.00 84.44 279 LEU A CA 1
ATOM 2169 C C . LEU A 1 279 ? 23.154 -4.971 -29.282 1.00 84.44 279 LEU A C 1
ATOM 2171 O O . LEU A 1 279 ? 22.544 -5.985 -29.633 1.00 84.44 279 LEU A O 1
ATOM 2175 N N . LYS A 1 280 ? 23.911 -4.905 -28.187 1.00 84.62 280 LYS A N 1
ATOM 2176 C CA . LYS A 1 280 ? 24.010 -5.966 -27.185 1.00 84.62 280 LYS A CA 1
ATOM 2177 C C . LYS A 1 280 ? 23.178 -5.601 -25.965 1.00 84.62 280 LYS A C 1
ATOM 2179 O O . LYS A 1 280 ? 23.186 -4.458 -25.512 1.00 84.62 280 LYS A O 1
ATOM 2184 N N . VAL A 1 281 ? 22.443 -6.587 -25.466 1.00 84.25 281 VAL A N 1
ATOM 2185 C CA . VAL A 1 281 ? 21.568 -6.471 -24.299 1.00 84.25 281 VAL A CA 1
ATOM 2186 C C . VAL A 1 281 ? 21.929 -7.602 -23.352 1.00 84.25 281 VAL A C 1
ATOM 2188 O O . VAL A 1 281 ? 21.917 -8.761 -23.762 1.00 84.25 281 VAL A O 1
ATOM 2191 N N . CYS A 1 282 ? 22.258 -7.262 -22.110 1.00 85.81 282 CYS A N 1
ATOM 2192 C CA . CYS A 1 282 ? 22.619 -8.221 -21.072 1.00 85.81 282 CYS A CA 1
ATOM 2193 C C . CYS A 1 282 ? 21.793 -7.961 -19.809 1.00 85.81 282 CYS A C 1
ATOM 2195 O O . CYS A 1 282 ? 21.669 -6.817 -19.369 1.00 85.81 282 CYS A O 1
ATOM 2197 N N . ARG A 1 283 ? 21.263 -9.022 -19.192 1.00 89.50 283 ARG A N 1
ATOM 2198 C CA . ARG A 1 283 ? 20.645 -8.946 -17.862 1.00 89.50 283 ARG A CA 1
ATOM 2199 C C . ARG A 1 283 ? 21.730 -8.745 -16.800 1.00 89.50 283 ARG A C 1
ATOM 2201 O O . ARG A 1 283 ? 22.702 -9.496 -16.753 1.00 89.50 283 ARG A O 1
ATOM 2208 N N . LYS A 1 284 ? 21.553 -7.762 -15.917 1.00 87.12 284 LYS A N 1
ATOM 2209 C CA . LYS A 1 284 ? 22.389 -7.562 -14.727 1.00 87.12 284 LYS A CA 1
ATOM 2210 C C . LYS A 1 284 ? 21.883 -8.470 -13.613 1.00 87.12 284 LYS A C 1
ATOM 2212 O O . LYS A 1 284 ? 21.020 -8.075 -12.832 1.00 87.12 284 LYS A O 1
ATOM 2217 N N . ALA A 1 285 ? 22.413 -9.692 -13.570 1.00 87.62 285 ALA A N 1
ATOM 2218 C CA . ALA A 1 285 ? 21.980 -10.726 -12.631 1.00 87.62 285 ALA A CA 1
ATOM 2219 C C . ALA A 1 285 ? 21.982 -10.239 -11.171 1.00 87.62 285 ALA A C 1
ATOM 2221 O O . ALA A 1 285 ? 21.002 -10.450 -10.466 1.00 87.62 285 ALA A O 1
ATOM 2222 N N . GLU A 1 286 ? 23.020 -9.508 -10.752 1.00 85.38 286 GLU A N 1
ATOM 2223 C CA . GLU A 1 286 ? 23.137 -8.974 -9.388 1.00 85.38 286 GLU A CA 1
ATOM 2224 C C . GLU A 1 286 ? 21.992 -8.013 -9.031 1.00 85.38 286 GLU A C 1
ATOM 2226 O O . GLU A 1 286 ? 21.349 -8.182 -8.000 1.00 85.38 286 GLU A O 1
ATOM 2231 N N . ALA A 1 287 ? 21.672 -7.056 -9.907 1.00 82.19 287 ALA A N 1
ATOM 2232 C CA . ALA A 1 287 ? 20.604 -6.083 -9.661 1.00 82.19 287 ALA A CA 1
ATOM 2233 C C . ALA A 1 287 ? 19.210 -6.736 -9.646 1.00 82.19 287 ALA A C 1
ATOM 2235 O O . ALA A 1 287 ? 18.355 -6.376 -8.840 1.00 82.19 287 ALA A O 1
ATOM 2236 N N . ILE A 1 288 ? 18.985 -7.726 -10.517 1.00 85.62 288 ILE A N 1
ATOM 2237 C CA . ILE A 1 288 ? 17.740 -8.510 -10.533 1.00 85.62 288 ILE A CA 1
ATOM 2238 C C . ILE A 1 288 ? 17.616 -9.335 -9.249 1.00 85.62 288 ILE A C 1
ATOM 2240 O O . ILE A 1 288 ? 16.534 -9.430 -8.669 1.00 85.62 288 ILE A O 1
ATOM 2244 N N . GLN A 1 289 ? 18.724 -9.918 -8.800 1.00 86.00 289 GLN A N 1
ATOM 2245 C CA . GLN A 1 289 ? 18.785 -10.710 -7.583 1.00 86.00 289 GLN A CA 1
ATOM 2246 C C . GLN A 1 289 ? 18.530 -9.851 -6.342 1.00 86.00 289 GLN A C 1
ATOM 2248 O O . GLN A 1 289 ? 17.798 -10.287 -5.458 1.00 86.00 289 GLN A O 1
ATOM 2253 N N . GLU A 1 290 ? 19.086 -8.641 -6.266 1.00 82.88 290 GLU A N 1
ATOM 2254 C CA . GLU A 1 290 ? 18.822 -7.694 -5.174 1.00 82.88 290 GLU A CA 1
ATOM 2255 C C . GLU A 1 290 ? 17.348 -7.299 -5.076 1.00 82.88 290 GLU A C 1
ATOM 2257 O O . GLU A 1 290 ? 16.804 -7.287 -3.972 1.00 82.88 290 GLU A O 1
ATOM 2262 N N . GLU A 1 291 ? 16.670 -7.070 -6.203 1.00 84.56 291 GLU A N 1
ATOM 2263 C CA . GLU A 1 291 ? 15.221 -6.845 -6.189 1.00 84.56 291 GLU A CA 1
ATOM 2264 C C . GLU A 1 291 ? 14.469 -8.111 -5.743 1.00 84.56 291 GLU A C 1
ATOM 2266 O O . GLU A 1 291 ? 13.565 -8.042 -4.910 1.00 84.56 291 GLU A O 1
ATOM 2271 N N . ALA A 1 292 ? 14.882 -9.286 -6.231 1.00 88.50 292 ALA A N 1
ATOM 2272 C CA . ALA A 1 292 ? 14.274 -10.565 -5.866 1.00 88.50 292 ALA A CA 1
ATOM 2273 C C . ALA A 1 292 ? 14.396 -10.887 -4.363 1.00 88.50 292 ALA A C 1
ATOM 2275 O O . ALA A 1 292 ? 13.532 -11.560 -3.802 1.00 88.50 292 ALA A O 1
ATOM 2276 N N . TRP A 1 293 ? 15.424 -10.377 -3.672 1.00 88.25 293 TRP A N 1
ATOM 2277 C CA . TRP A 1 293 ? 15.548 -10.505 -2.212 1.00 88.25 293 TRP A CA 1
ATOM 2278 C C . TRP A 1 293 ? 14.397 -9.842 -1.449 1.00 88.25 293 TRP A C 1
ATOM 2280 O O . TRP A 1 293 ? 14.075 -10.263 -0.337 1.00 88.25 293 TRP A O 1
ATOM 2290 N N . LEU A 1 294 ? 13.784 -8.810 -2.028 1.00 90.06 294 LEU A N 1
ATOM 2291 C CA . LEU A 1 294 ? 12.689 -8.052 -1.427 1.00 90.06 294 LEU A CA 1
ATOM 2292 C C . LEU A 1 294 ? 11.306 -8.580 -1.826 1.00 90.06 294 LEU A C 1
ATOM 2294 O O . LEU A 1 294 ? 10.295 -8.090 -1.311 1.00 90.06 294 LEU A O 1
ATOM 2298 N N . ASP A 1 295 ? 11.244 -9.599 -2.683 1.00 90.31 295 ASP A N 1
ATOM 2299 C CA . ASP A 1 295 ? 9.985 -10.173 -3.135 1.00 90.31 295 ASP A CA 1
ATOM 2300 C C . ASP A 1 295 ? 9.151 -10.706 -1.961 1.00 90.31 295 ASP A C 1
ATOM 2302 O O . ASP A 1 295 ? 9.581 -11.471 -1.092 1.00 90.31 295 ASP A O 1
ATOM 2306 N N . GLY A 1 296 ? 7.893 -10.287 -1.951 1.00 89.75 296 GLY A N 1
ATOM 2307 C CA . GLY A 1 296 ? 6.895 -10.618 -0.954 1.00 89.75 296 GLY A CA 1
ATOM 2308 C C . GLY A 1 296 ? 7.011 -9.832 0.341 1.00 89.75 296 GLY A C 1
ATOM 2309 O O . GLY A 1 296 ? 6.142 -10.010 1.200 1.00 89.75 296 GLY A O 1
ATOM 2310 N N . PHE A 1 297 ? 8.026 -8.979 0.505 1.00 93.50 297 PHE A N 1
ATOM 2311 C CA . PHE A 1 297 ? 8.223 -8.222 1.732 1.00 93.50 297 PHE A CA 1
ATOM 2312 C C . PHE A 1 297 ? 7.450 -6.907 1.746 1.00 93.50 297 PHE A C 1
ATOM 2314 O O . PHE A 1 297 ? 7.491 -6.098 0.821 1.00 93.50 297 PHE A O 1
ATOM 2321 N N . PHE A 1 298 ? 6.783 -6.652 2.864 1.00 93.88 298 PHE A N 1
ATOM 2322 C CA . PHE A 1 298 ? 6.245 -5.342 3.194 1.00 93.88 298 PHE A CA 1
ATOM 2323 C C . PHE A 1 298 ? 6.319 -5.109 4.699 1.00 93.88 298 PHE A C 1
ATOM 2325 O O . PHE A 1 298 ? 6.380 -6.039 5.505 1.00 93.88 298 PHE A O 1
ATOM 2332 N N . LEU A 1 299 ? 6.329 -3.835 5.079 1.00 95.25 299 LEU A N 1
ATOM 2333 C CA . LEU A 1 299 ? 6.517 -3.416 6.458 1.00 95.25 299 LEU A CA 1
ATOM 2334 C C . LEU A 1 299 ? 5.228 -2.823 7.016 1.00 95.25 299 LEU A C 1
ATOM 2336 O O . LEU A 1 299 ? 4.513 -2.090 6.332 1.00 95.25 299 LEU A O 1
ATOM 2340 N N . MET A 1 300 ? 4.958 -3.089 8.287 1.00 95.94 300 MET A N 1
ATOM 2341 C CA . MET A 1 300 ? 3.888 -2.451 9.050 1.00 95.94 300 MET A CA 1
ATOM 2342 C C . MET A 1 300 ? 4.439 -1.935 10.377 1.00 95.94 300 MET A C 1
ATOM 2344 O O . MET A 1 300 ? 5.413 -2.464 10.904 1.00 95.94 300 MET A O 1
ATOM 2348 N N . VAL A 1 301 ? 3.810 -0.905 10.929 1.00 96.31 301 VAL A N 1
ATOM 2349 C CA . VAL A 1 301 ? 4.156 -0.334 12.230 1.00 96.31 301 VAL A CA 1
ATOM 2350 C C . VAL A 1 301 ? 2.914 -0.167 13.090 1.00 96.31 301 VAL A C 1
ATOM 2352 O O . VAL A 1 301 ? 1.851 0.228 12.605 1.00 96.31 301 VAL A O 1
ATOM 2355 N N . SER A 1 302 ? 3.051 -0.476 14.375 1.00 96.44 302 SER A N 1
ATOM 2356 C CA . SER A 1 302 ? 2.013 -0.286 15.383 1.00 96.44 302 SER A CA 1
ATOM 2357 C C . SER A 1 302 ? 2.640 -0.019 16.748 1.00 96.44 302 SER A C 1
ATOM 2359 O O . SER A 1 302 ? 3.730 -0.500 17.026 1.00 96.44 302 SER A O 1
ATOM 2361 N N . ASN A 1 303 ? 1.947 0.700 17.623 1.00 95.25 303 ASN A N 1
ATOM 2362 C CA . ASN A 1 303 ? 2.287 0.825 19.046 1.00 95.25 303 ASN A CA 1
ATOM 2363 C C . ASN A 1 303 ? 1.370 -0.031 19.945 1.00 95.25 303 ASN A C 1
ATOM 2365 O O . ASN A 1 303 ? 1.241 0.223 21.140 1.00 95.25 303 ASN A O 1
ATOM 2369 N N . ARG A 1 304 ? 0.670 -1.014 19.363 1.00 94.50 304 ARG A N 1
ATOM 2370 C CA . ARG A 1 304 ? -0.190 -1.947 20.098 1.00 94.50 304 ARG A CA 1
ATOM 2371 C C . ARG A 1 304 ? 0.634 -2.984 20.855 1.00 94.50 304 ARG A C 1
ATOM 2373 O O . ARG A 1 304 ? 1.589 -3.533 20.307 1.00 94.50 304 ARG A O 1
ATOM 2380 N N . ASP A 1 305 ? 0.179 -3.303 22.065 1.00 90.88 305 ASP A N 1
ATOM 2381 C CA . ASP A 1 305 ? 0.767 -4.350 22.895 1.00 90.88 305 ASP A CA 1
ATOM 2382 C C . ASP A 1 305 ? 0.710 -5.719 22.176 1.00 90.88 305 ASP A C 1
ATOM 2384 O O . ASP A 1 305 ? -0.378 -6.136 21.754 1.00 90.88 305 ASP A O 1
ATOM 2388 N N . PRO A 1 306 ? 1.847 -6.427 22.015 1.00 89.19 306 PRO A N 1
ATOM 2389 C CA . PRO A 1 306 ? 1.891 -7.753 21.399 1.00 89.19 306 PRO A CA 1
ATOM 2390 C C . PRO A 1 306 ? 1.032 -8.821 22.094 1.00 89.19 306 PRO A C 1
ATOM 2392 O O . PRO A 1 306 ? 0.564 -9.736 21.416 1.00 89.19 306 PRO A O 1
ATOM 2395 N N . GLN A 1 307 ? 0.809 -8.718 23.409 1.00 88.44 307 GLN A N 1
ATOM 2396 C CA . GLN A 1 307 ? -0.001 -9.665 24.185 1.00 88.44 307 GLN A CA 1
ATOM 2397 C C . GLN A 1 307 ? -1.493 -9.525 23.867 1.00 88.44 307 GLN A C 1
ATOM 2399 O O . GLN A 1 307 ? -2.217 -10.515 23.789 1.00 88.44 307 GLN A O 1
ATOM 2404 N N . GLU A 1 308 ? -1.954 -8.298 23.635 1.00 89.69 308 GLU A N 1
ATOM 2405 C CA . GLU A 1 308 ? -3.349 -8.018 23.283 1.00 89.69 308 GLU A CA 1
ATOM 2406 C C . GLU A 1 308 ? -3.614 -8.123 21.770 1.00 89.69 308 GLU A C 1
ATOM 2408 O O . GLU A 1 308 ? -4.721 -8.459 21.328 1.00 89.69 308 GLU A O 1
ATOM 2413 N N . TRP A 1 309 ? -2.608 -7.790 20.956 1.00 93.06 309 TRP A N 1
ATOM 2414 C CA . TRP A 1 309 ? -2.708 -7.691 19.503 1.00 93.06 309 TRP A CA 1
ATOM 2415 C C . TRP A 1 309 ? -1.633 -8.539 18.833 1.00 93.06 309 TRP A C 1
ATOM 2417 O O . TRP A 1 309 ? -0.530 -8.078 18.541 1.00 93.06 309 TRP A O 1
ATOM 2427 N N . SER A 1 310 ? -1.987 -9.782 18.515 1.00 94.12 310 SER A N 1
ATOM 2428 C CA . SER A 1 310 ? -1.123 -10.690 17.758 1.00 94.12 310 SER A CA 1
ATOM 2429 C C . SER A 1 310 ? -0.807 -10.154 16.351 1.00 94.12 310 SER A C 1
ATOM 2431 O O . SER A 1 310 ? -1.566 -9.369 15.771 1.00 94.12 310 SER A O 1
ATOM 2433 N N . ALA A 1 311 ? 0.296 -10.621 15.754 1.00 93.12 311 ALA A N 1
ATOM 2434 C CA . ALA A 1 311 ? 0.624 -10.314 14.359 1.00 93.12 311 ALA A CA 1
ATOM 2435 C C . ALA A 1 311 ? -0.488 -10.764 13.393 1.00 93.12 311 ALA A C 1
ATOM 2437 O O . ALA A 1 311 ? -0.816 -10.046 12.450 1.00 93.12 311 ALA A O 1
ATOM 2438 N N . SER A 1 312 ? -1.129 -11.906 13.675 1.00 91.88 312 SER A N 1
ATOM 2439 C CA . SER A 1 312 ? -2.295 -12.417 12.938 1.00 91.88 312 SER A CA 1
ATOM 2440 C C . SER A 1 312 ? -3.444 -11.406 12.904 1.00 91.88 312 SER A C 1
ATOM 2442 O O . SER A 1 312 ? -4.001 -11.127 11.836 1.00 91.88 312 SER A O 1
ATOM 2444 N N . ARG A 1 313 ? -3.762 -10.795 14.051 1.00 91.94 313 ARG A N 1
ATOM 2445 C CA . ARG A 1 313 ? -4.810 -9.778 14.169 1.00 91.94 313 ARG A CA 1
ATOM 2446 C C . ARG A 1 313 ? -4.467 -8.504 13.413 1.00 91.94 313 ARG A C 1
ATOM 2448 O O . ARG A 1 313 ? -5.297 -8.000 12.653 1.00 91.94 313 ARG A O 1
ATOM 2455 N N . LEU A 1 314 ? -3.254 -7.983 13.604 1.00 92.81 314 LEU A N 1
ATOM 2456 C CA . LEU A 1 314 ? -2.795 -6.768 12.924 1.00 92.81 314 LEU A CA 1
ATOM 2457 C C . LEU A 1 314 ? -2.805 -6.951 11.405 1.00 92.81 314 LEU A C 1
ATOM 2459 O O . LEU A 1 314 ? -3.362 -6.123 10.683 1.00 92.81 314 LEU A O 1
ATOM 2463 N N . LEU A 1 315 ? -2.276 -8.074 10.925 1.00 91.38 315 LEU A N 1
ATOM 2464 C CA . LEU A 1 315 ? -2.269 -8.407 9.509 1.00 91.38 315 LEU A CA 1
ATOM 2465 C C . LEU A 1 315 ? -3.692 -8.587 8.959 1.00 91.38 315 LEU A C 1
ATOM 2467 O O . LEU A 1 315 ? -4.015 -8.059 7.897 1.00 91.38 315 LEU A O 1
ATOM 2471 N N . GLY A 1 316 ? -4.580 -9.254 9.702 1.00 88.75 316 GLY A N 1
ATOM 2472 C CA . GLY A 1 316 ? -5.989 -9.406 9.333 1.00 88.75 316 GLY A CA 1
ATOM 2473 C C . GLY A 1 316 ? -6.729 -8.069 9.221 1.00 88.75 316 GLY A C 1
ATOM 2474 O O . GLY A 1 316 ? -7.578 -7.899 8.344 1.00 88.75 316 GLY A O 1
ATOM 2475 N N . LEU A 1 317 ? -6.404 -7.094 10.072 1.00 87.44 317 LEU A N 1
ATOM 2476 C CA . LEU A 1 317 ? -6.978 -5.748 10.014 1.00 87.44 317 LEU A CA 1
ATOM 2477 C C . LEU A 1 317 ? -6.435 -4.927 8.851 1.00 87.44 317 LEU A C 1
ATOM 2479 O O . LEU A 1 317 ? -7.229 -4.323 8.130 1.00 87.44 317 LEU A O 1
ATOM 2483 N N . TYR A 1 318 ? -5.124 -4.972 8.617 1.00 87.44 318 TYR A N 1
ATOM 2484 C CA . TYR A 1 318 ? -4.505 -4.367 7.440 1.00 87.44 318 TYR A CA 1
ATOM 2485 C C . TYR A 1 318 ? -5.118 -4.914 6.147 1.00 87.44 318 TYR A C 1
ATOM 2487 O O . TYR A 1 318 ? -5.609 -4.150 5.317 1.00 87.44 318 TYR A O 1
ATOM 2495 N N . LYS A 1 319 ? -5.248 -6.242 6.027 1.00 84.00 319 LYS A N 1
ATOM 2496 C CA . LYS A 1 319 ? -5.886 -6.875 4.865 1.00 84.00 319 LYS A CA 1
ATOM 2497 C C . LYS A 1 319 ? -7.354 -6.500 4.687 1.00 84.00 319 LYS A C 1
ATOM 2499 O O . LYS A 1 319 ? -7.887 -6.732 3.614 1.00 84.00 319 LYS A O 1
ATOM 2504 N N . ARG A 1 320 ? -8.040 -5.947 5.693 1.00 78.00 320 ARG A N 1
ATOM 2505 C CA . ARG A 1 320 ? -9.436 -5.475 5.591 1.00 78.00 320 ARG A CA 1
ATOM 2506 C C . ARG A 1 320 ? -9.541 -3.976 5.306 1.00 78.00 320 ARG A C 1
ATOM 2508 O O . ARG A 1 320 ? -10.664 -3.490 5.170 1.00 78.00 320 ARG A O 1
ATOM 2515 N N . GLN A 1 321 ? -8.427 -3.253 5.199 1.00 72.50 321 GLN A N 1
ATOM 2516 C CA . GLN A 1 321 ? -8.422 -1.814 4.936 1.00 72.50 321 GLN A CA 1
ATOM 2517 C C . GLN A 1 321 ? -9.096 -1.456 3.600 1.00 72.50 321 GLN A C 1
ATOM 2519 O O . GLN A 1 321 ? -9.749 -0.418 3.517 1.00 72.50 321 GLN A O 1
ATOM 2524 N N . TYR A 1 322 ? -9.066 -2.349 2.598 1.00 66.25 322 TYR A N 1
ATOM 2525 C CA . TYR A 1 322 ? -9.782 -2.158 1.324 1.00 66.25 322 TYR A CA 1
ATOM 2526 C C . TYR A 1 322 ? -11.285 -1.894 1.502 1.00 66.25 322 TYR A C 1
ATOM 2528 O O . TYR A 1 322 ? -11.931 -1.356 0.611 1.00 66.25 322 TYR A O 1
ATOM 2536 N N . LYS A 1 323 ? -11.892 -2.247 2.646 1.00 70.06 323 LYS A N 1
ATOM 2537 C CA . LYS A 1 323 ? -13.322 -2.000 2.889 1.00 70.06 323 LYS A CA 1
ATOM 2538 C C . LYS A 1 323 ? -13.692 -0.518 2.798 1.00 70.06 323 LYS A C 1
ATOM 2540 O O . LYS A 1 323 ? -14.826 -0.212 2.441 1.00 70.06 323 LYS A O 1
ATOM 2545 N N . VAL A 1 324 ? -12.742 0.389 3.043 1.00 74.50 324 VAL A N 1
ATOM 2546 C CA . VAL A 1 324 ? -12.942 1.832 2.843 1.00 74.50 324 VAL A CA 1
ATOM 2547 C C . VAL A 1 324 ? -13.222 2.161 1.368 1.00 74.50 324 VAL A C 1
ATOM 2549 O O . VAL A 1 324 ? -13.990 3.074 1.075 1.00 74.50 324 VAL A O 1
ATOM 2552 N N . GLU A 1 325 ? -12.694 1.391 0.414 1.00 76.00 325 GLU A N 1
ATOM 2553 C CA . GLU A 1 325 ? -12.968 1.583 -1.018 1.00 76.00 325 GLU A CA 1
ATOM 2554 C C . GLU A 1 325 ? -14.445 1.375 -1.355 1.00 76.00 325 GLU A C 1
ATOM 2556 O O . GLU A 1 325 ? -14.987 2.073 -2.211 1.00 76.00 325 GLU A O 1
ATOM 2561 N N . GLN A 1 326 ? -15.136 0.480 -0.638 1.00 74.12 326 GLN A N 1
ATOM 2562 C CA . GLN A 1 326 ? -16.576 0.290 -0.811 1.00 74.12 326 GLN A CA 1
ATOM 2563 C C . GLN A 1 326 ? -17.348 1.575 -0.480 1.00 74.12 326 GLN A C 1
ATOM 2565 O O . GLN A 1 326 ? -18.318 1.908 -1.160 1.00 74.12 326 GLN A O 1
ATOM 2570 N N . VAL A 1 327 ? -16.904 2.319 0.534 1.00 80.56 327 VAL A N 1
ATOM 2571 C CA . VAL A 1 327 ? -17.493 3.606 0.926 1.00 80.56 327 VAL A CA 1
ATOM 2572 C C . VAL A 1 327 ? -17.295 4.639 -0.188 1.00 80.56 327 VAL A C 1
ATOM 2574 O O . VAL A 1 327 ? -18.249 5.310 -0.581 1.00 80.56 327 VAL A O 1
ATOM 2577 N N . PHE A 1 328 ? -16.099 4.699 -0.782 1.00 82.31 328 PHE A N 1
ATOM 2578 C CA . PHE A 1 328 ? -15.837 5.557 -1.943 1.00 82.31 328 PHE A CA 1
ATOM 2579 C C . PHE A 1 328 ? -16.631 5.148 -3.188 1.00 82.31 328 PHE A C 1
ATOM 2581 O O . PHE A 1 328 ? -17.090 6.019 -3.925 1.00 82.31 328 PHE A O 1
ATOM 2588 N N . HIS A 1 329 ? -16.835 3.851 -3.422 1.00 82.88 329 HIS A N 1
ATOM 2589 C CA . HIS A 1 329 ? -17.669 3.364 -4.518 1.00 82.88 329 HIS A CA 1
ATOM 2590 C C . HIS A 1 329 ? -19.125 3.825 -4.363 1.00 82.88 329 HIS A C 1
ATOM 2592 O O . HIS A 1 329 ? -19.723 4.298 -5.326 1.00 82.88 329 HIS A O 1
ATOM 2598 N N . VAL A 1 330 ? -19.698 3.727 -3.156 1.00 83.56 330 VAL A N 1
ATOM 2599 C CA . VAL A 1 330 ? -21.063 4.217 -2.891 1.00 83.56 330 VAL A CA 1
ATOM 2600 C C . VAL A 1 330 ? -21.158 5.728 -3.108 1.00 83.56 330 VAL A C 1
ATOM 2602 O O . VAL A 1 330 ? -22.113 6.204 -3.719 1.00 83.56 330 VAL A O 1
ATOM 2605 N N . LEU A 1 331 ? -20.150 6.472 -2.650 1.00 84.94 331 LEU A N 1
ATOM 2606 C CA . LEU A 1 331 ? -20.097 7.920 -2.814 1.00 84.94 331 LEU A CA 1
ATOM 2607 C C . LEU A 1 331 ? -20.037 8.340 -4.296 1.00 84.94 331 LEU A C 1
ATOM 2609 O O . LEU A 1 331 ? -20.715 9.284 -4.694 1.00 84.94 331 LEU A O 1
ATOM 2613 N N . LYS A 1 332 ? -19.254 7.629 -5.119 1.00 83.94 332 LYS A N 1
ATOM 2614 C CA . LYS A 1 332 ? -19.099 7.902 -6.560 1.00 83.94 332 LYS A CA 1
ATOM 2615 C C . LYS A 1 332 ? -20.269 7.415 -7.414 1.00 83.94 332 LYS A C 1
ATOM 2617 O O . LYS A 1 332 ? -20.586 8.066 -8.398 1.00 83.94 332 LYS A O 1
ATOM 2622 N N . GLY A 1 333 ? -20.872 6.279 -7.070 1.00 85.25 333 GLY A N 1
ATOM 2623 C CA . GLY A 1 333 ? -21.969 5.680 -7.831 1.00 85.25 333 GLY A CA 1
ATOM 2624 C C . GLY A 1 333 ? -23.338 6.151 -7.328 1.00 85.25 333 GLY A C 1
ATOM 2625 O O . GLY A 1 333 ? -23.806 7.190 -7.775 1.00 85.25 333 GLY A O 1
ATOM 2626 N N . PRO A 1 334 ? -23.983 5.419 -6.397 1.00 82.62 334 PRO A N 1
ATOM 2627 C CA . PRO A 1 334 ? -25.316 5.734 -5.875 1.00 82.62 334 PRO A CA 1
ATOM 2628 C C . PRO A 1 334 ? -25.537 7.178 -5.413 1.00 82.62 334 PRO A C 1
ATOM 2630 O O . PRO A 1 334 ? -26.617 7.716 -5.627 1.00 82.62 334 PRO A O 1
ATOM 2633 N N . LEU A 1 335 ? -24.545 7.799 -4.768 1.00 83.50 335 LEU A N 1
ATOM 2634 C CA . LEU A 1 335 ? -24.658 9.184 -4.293 1.00 83.50 335 LEU A CA 1
ATOM 2635 C C . LEU A 1 335 ? -24.155 10.221 -5.302 1.00 83.50 335 LEU A C 1
ATOM 2637 O O . LEU A 1 335 ? -24.270 11.412 -5.031 1.00 83.50 335 LEU A O 1
ATOM 2641 N N . ALA A 1 336 ? -23.593 9.774 -6.429 1.00 83.00 336 ALA A N 1
ATOM 2642 C CA . ALA A 1 336 ? -23.177 10.601 -7.556 1.00 83.00 336 ALA A CA 1
ATOM 2643 C C . ALA A 1 336 ? -22.415 11.881 -7.158 1.00 83.00 336 ALA A C 1
ATOM 2645 O O . ALA A 1 336 ? -22.697 12.963 -7.665 1.00 83.00 336 ALA A O 1
ATOM 2646 N N . VAL A 1 337 ? -21.412 11.774 -6.271 1.00 82.19 337 VAL A N 1
ATOM 2647 C CA . VAL A 1 337 ? -20.583 12.936 -5.878 1.00 82.19 337 VAL A CA 1
ATOM 2648 C C . VAL A 1 337 ? -19.881 13.601 -7.072 1.00 82.19 337 VAL A C 1
ATOM 2650 O O . VAL A 1 337 ? -19.438 14.742 -6.973 1.00 82.19 337 VAL A O 1
ATOM 2653 N N . ALA A 1 338 ? -19.747 12.885 -8.191 1.00 75.12 338 ALA A N 1
ATOM 2654 C CA . ALA A 1 338 ? -19.170 13.386 -9.427 1.00 75.12 338 ALA A CA 1
ATOM 2655 C C . ALA A 1 338 ? -20.156 13.215 -10.603 1.00 75.12 338 ALA A C 1
ATOM 2657 O O . ALA A 1 338 ? -20.756 12.143 -10.719 1.00 75.12 338 ALA A O 1
ATOM 2658 N N . PRO A 1 339 ? -20.265 14.211 -11.509 1.00 72.88 339 PRO A N 1
ATOM 2659 C CA . PRO A 1 339 ? -19.554 15.496 -11.491 1.00 72.88 339 PRO A CA 1
ATOM 2660 C C . PRO A 1 339 ? -20.171 16.514 -10.510 1.00 72.88 339 PRO A C 1
ATOM 2662 O O . PRO A 1 339 ? -21.387 16.658 -10.434 1.00 72.88 339 PRO A O 1
ATOM 2665 N N . MET A 1 340 ? -19.323 17.265 -9.796 1.00 77.75 340 MET A N 1
ATOM 2666 C CA . MET A 1 340 ? -19.737 18.377 -8.930 1.00 77.75 340 MET A CA 1
ATOM 2667 C C . MET A 1 340 ? -19.500 19.703 -9.661 1.00 77.75 340 MET A C 1
ATOM 2669 O O . MET A 1 340 ? -18.357 20.088 -9.884 1.00 77.75 340 MET A O 1
ATOM 2673 N N . LEU A 1 341 ? -20.577 20.398 -10.033 1.00 82.38 341 LEU A N 1
ATOM 2674 C CA . LEU A 1 341 ? -20.541 21.641 -10.824 1.00 82.38 341 LEU A CA 1
ATOM 2675 C C . LEU A 1 341 ? -20.592 22.910 -9.951 1.00 82.38 341 LEU A C 1
ATOM 2677 O O . LEU A 1 341 ? -21.148 23.931 -10.344 1.00 82.38 341 LEU A O 1
ATOM 2681 N N . LEU A 1 342 ? -20.063 22.832 -8.729 1.00 83.19 342 LEU A N 1
ATOM 2682 C CA . LEU A 1 342 ? -20.002 23.956 -7.795 1.00 83.19 342 LEU A CA 1
ATOM 2683 C C . LEU A 1 342 ? -18.612 24.591 -7.865 1.00 83.19 342 LEU A C 1
ATOM 2685 O O . LEU A 1 342 ? -17.615 23.885 -7.770 1.00 83.19 342 LEU A O 1
ATOM 2689 N N . GLU A 1 343 ? -18.549 25.915 -7.989 1.00 82.19 343 GLU A N 1
ATOM 2690 C CA . GLU A 1 343 ? -17.278 26.648 -8.136 1.00 82.19 343 GLU A CA 1
ATOM 2691 C C . GLU A 1 343 ? -16.767 27.238 -6.815 1.00 82.19 343 GLU A C 1
ATOM 2693 O O . GLU A 1 343 ? -15.569 27.437 -6.625 1.00 82.19 343 GLU A O 1
ATOM 2698 N N . LYS A 1 344 ? -17.677 27.542 -5.881 1.00 87.88 344 LYS A N 1
ATOM 2699 C CA . LYS A 1 344 ? -17.337 28.220 -4.624 1.00 87.88 344 LYS A CA 1
ATOM 2700 C C . LYS A 1 344 ? -17.003 27.205 -3.520 1.00 87.88 344 LYS A C 1
ATOM 2702 O O . LYS A 1 344 ? -17.787 26.273 -3.325 1.00 87.88 344 LYS A O 1
ATOM 2707 N N . PRO A 1 345 ? -15.946 27.434 -2.713 1.00 85.88 345 PRO A N 1
ATOM 2708 C CA . PRO A 1 345 ? -15.541 26.515 -1.645 1.00 85.88 345 PRO A CA 1
ATOM 2709 C C . PRO A 1 345 ? -16.650 26.192 -0.635 1.00 85.88 345 PRO A C 1
ATOM 2711 O O . PRO A 1 345 ? -16.890 25.029 -0.334 1.00 85.88 345 PRO A O 1
ATOM 2714 N N . ASN A 1 346 ? -17.391 27.193 -0.149 1.00 88.81 346 ASN A N 1
ATOM 2715 C CA . ASN A 1 346 ? -18.404 26.969 0.893 1.00 88.81 346 ASN A CA 1
ATOM 2716 C C . ASN A 1 346 ? -19.557 26.047 0.433 1.00 88.81 346 ASN A C 1
ATOM 2718 O O . ASN A 1 346 ? -19.845 25.075 1.134 1.00 88.81 346 ASN A O 1
ATOM 2722 N N . PRO A 1 347 ? -20.196 26.274 -0.735 1.00 88.12 347 PRO A N 1
ATOM 2723 C CA . PRO A 1 347 ? -21.156 25.323 -1.300 1.00 88.12 347 PRO A CA 1
ATOM 2724 C C . PRO A 1 347 ? -20.588 23.920 -1.535 1.00 88.12 347 PRO A C 1
ATOM 2726 O O . PRO A 1 347 ? -21.286 22.943 -1.277 1.00 88.12 347 PRO A O 1
ATOM 2729 N N . ILE A 1 348 ? -19.332 23.808 -1.983 1.00 85.81 348 ILE A N 1
ATOM 2730 C CA . ILE A 1 348 ? -18.653 22.514 -2.153 1.00 85.81 348 ILE A CA 1
ATOM 2731 C C . ILE A 1 348 ? -18.569 21.776 -0.810 1.00 85.81 348 ILE A C 1
ATOM 2733 O O . ILE A 1 348 ? -18.990 20.622 -0.707 1.00 85.81 348 ILE A O 1
ATOM 2737 N N . CYS A 1 349 ? -18.086 22.450 0.238 1.00 86.12 349 CYS A N 1
ATOM 2738 C CA . CYS A 1 349 ? -17.996 21.892 1.586 1.00 86.12 349 CYS A CA 1
ATOM 2739 C C . CYS A 1 349 ? -19.369 21.445 2.111 1.00 86.12 349 CYS A C 1
ATOM 2741 O O . CYS A 1 349 ? -19.493 20.343 2.647 1.00 86.12 349 CYS A O 1
ATOM 2743 N N . ALA A 1 350 ? -20.408 22.266 1.922 1.00 88.19 350 ALA A N 1
ATOM 2744 C CA . ALA A 1 350 ? -21.772 21.948 2.345 1.00 88.19 350 ALA A CA 1
ATOM 2745 C C . ALA A 1 350 ? -22.341 20.725 1.606 1.00 88.19 350 ALA A C 1
ATOM 2747 O O . ALA A 1 350 ? -22.908 19.833 2.238 1.00 88.19 350 ALA A O 1
ATOM 2748 N N . MET A 1 351 ? -22.144 20.640 0.287 1.00 88.44 351 MET A N 1
ATOM 2749 C CA . MET A 1 351 ? -22.579 19.492 -0.511 1.00 88.44 351 MET A CA 1
ATOM 2750 C C . MET A 1 351 ? -21.874 18.208 -0.064 1.00 88.44 351 MET A C 1
ATOM 2752 O O . MET A 1 351 ? -22.521 17.192 0.178 1.00 88.44 351 MET A O 1
ATOM 2756 N N . ILE A 1 352 ? -20.552 18.253 0.122 1.00 87.94 352 ILE A N 1
ATOM 2757 C CA . ILE A 1 352 ? -19.774 17.094 0.581 1.00 87.94 352 ILE A CA 1
ATOM 2758 C C . ILE A 1 352 ? -20.197 16.662 1.990 1.00 87.94 352 ILE A C 1
ATOM 2760 O O . ILE A 1 352 ? -20.261 15.462 2.271 1.00 87.94 352 ILE A O 1
ATOM 2764 N N . PHE A 1 353 ? -20.535 17.609 2.866 1.00 87.56 353 PHE A N 1
ATOM 2765 C CA . PHE A 1 353 ? -21.089 17.306 4.182 1.00 87.56 353 PHE A CA 1
ATOM 2766 C C . PHE A 1 353 ? -22.431 16.564 4.079 1.00 87.56 353 PHE A C 1
ATOM 2768 O O . PHE A 1 353 ? -22.568 15.481 4.651 1.00 87.56 353 PHE A O 1
ATOM 2775 N N . ILE A 1 354 ? -23.381 17.073 3.285 1.00 90.31 354 ILE A N 1
ATOM 2776 C CA . ILE A 1 354 ? -24.684 16.423 3.053 1.00 90.31 354 ILE A CA 1
ATOM 2777 C C . ILE A 1 354 ? -24.501 15.021 2.458 1.00 90.31 354 ILE A C 1
ATOM 2779 O O . ILE A 1 354 ? -25.098 14.060 2.942 1.00 90.31 354 ILE A O 1
ATOM 2783 N N . LEU A 1 355 ? -23.627 14.867 1.460 1.00 89.56 355 LEU A N 1
ATOM 2784 C CA . LEU A 1 355 ? -23.328 13.565 0.859 1.00 89.56 355 LEU A CA 1
ATOM 2785 C C . LEU A 1 355 ? -22.662 12.605 1.852 1.00 89.56 355 LEU A C 1
ATOM 2787 O O . LEU A 1 355 ? -22.906 11.402 1.797 1.00 89.56 355 LEU A O 1
ATOM 2791 N N . THR A 1 356 ? -21.868 13.113 2.799 1.00 88.69 356 THR A N 1
ATOM 2792 C CA . THR A 1 356 ? -21.307 12.293 3.882 1.00 88.69 356 THR A CA 1
ATOM 2793 C C . THR A 1 356 ? -22.411 11.787 4.817 1.00 88.69 356 THR A C 1
ATOM 2795 O O . THR A 1 356 ? -22.390 10.611 5.178 1.00 88.69 356 THR A O 1
ATOM 2798 N N . LEU A 1 357 ? -23.398 12.621 5.167 1.00 90.00 357 LEU A N 1
ATOM 2799 C CA . LEU A 1 357 ? -24.562 12.199 5.962 1.00 90.00 357 LEU A CA 1
ATOM 2800 C C . LEU A 1 357 ? -25.413 11.165 5.211 1.00 90.00 357 LEU A C 1
ATOM 2802 O O . LEU A 1 357 ? -25.787 10.134 5.773 1.00 90.00 357 LEU A O 1
ATOM 2806 N N . ALA A 1 358 ? -25.665 11.389 3.919 1.00 90.69 358 ALA A N 1
ATOM 2807 C CA . ALA A 1 358 ? -26.360 10.424 3.070 1.00 90.69 358 ALA A CA 1
ATOM 2808 C C . ALA A 1 358 ? -25.602 9.086 3.008 1.00 90.69 358 ALA A C 1
ATOM 2810 O O . ALA A 1 358 ? -26.201 8.018 3.123 1.00 90.69 358 ALA A O 1
ATOM 2811 N N . LEU A 1 359 ? -24.270 9.130 2.909 1.00 90.25 359 LEU A N 1
ATOM 2812 C CA . LEU A 1 359 ? -23.408 7.949 2.931 1.00 90.25 359 LEU A CA 1
ATOM 2813 C C . LEU A 1 359 ? -23.433 7.224 4.280 1.00 90.25 359 LEU A C 1
ATOM 2815 O O . LEU A 1 359 ? -23.454 5.992 4.313 1.00 90.25 359 LEU A O 1
ATOM 2819 N N . GLN A 1 360 ? -23.470 7.955 5.395 1.00 90.88 360 GLN A N 1
ATOM 2820 C CA . GLN A 1 360 ? -23.671 7.372 6.723 1.00 90.88 360 GLN A CA 1
ATOM 2821 C C . GLN A 1 360 ? -24.994 6.618 6.796 1.00 90.88 360 GLN A C 1
ATOM 2823 O O . GLN A 1 360 ? -24.999 5.444 7.160 1.00 90.88 360 GLN A O 1
ATOM 2828 N N . LEU A 1 361 ? -26.098 7.238 6.379 1.00 90.75 361 LEU A N 1
ATOM 2829 C CA . LEU A 1 361 ? -27.403 6.581 6.356 1.00 90.75 361 LEU A CA 1
ATOM 2830 C C . LEU A 1 361 ? -27.388 5.339 5.455 1.00 90.75 361 LEU A C 1
ATOM 2832 O O . LEU A 1 361 ? -27.791 4.253 5.876 1.00 90.75 361 LEU A O 1
ATOM 2836 N N . TYR A 1 362 ? -26.840 5.470 4.245 1.00 90.12 362 TYR A N 1
ATOM 2837 C CA . TYR A 1 362 ? -26.750 4.380 3.279 1.00 90.12 362 TYR A CA 1
ATOM 2838 C C . TYR A 1 362 ? -25.970 3.187 3.845 1.00 90.12 362 TYR A C 1
ATOM 2840 O O . TYR A 1 362 ? -26.392 2.038 3.726 1.00 90.12 362 TYR A O 1
ATOM 2848 N N . THR A 1 363 ? -24.839 3.439 4.499 1.00 88.19 363 THR A N 1
ATOM 2849 C CA . THR A 1 363 ? -23.994 2.385 5.078 1.00 88.19 363 THR A CA 1
ATOM 2850 C C . THR A 1 363 ? -24.581 1.794 6.361 1.00 88.19 363 THR A C 1
ATOM 2852 O O . THR A 1 363 ? -24.418 0.594 6.599 1.00 88.19 363 THR A O 1
ATOM 2855 N N . LEU A 1 364 ? -25.321 2.582 7.150 1.00 90.81 364 LEU A N 1
ATOM 2856 C CA . LEU A 1 364 ? -26.055 2.114 8.327 1.00 90.81 364 LEU A CA 1
ATOM 2857 C C . LEU A 1 364 ? -27.193 1.163 7.959 1.00 90.81 364 LEU A C 1
ATOM 2859 O O . LEU A 1 364 ? -27.284 0.103 8.574 1.00 90.81 364 LEU A O 1
ATOM 2863 N N . ILE A 1 365 ? -27.990 1.477 6.931 1.00 90.38 365 ILE A N 1
ATOM 2864 C CA . ILE A 1 365 ? -29.060 0.591 6.441 1.00 90.38 365 ILE A CA 1
ATOM 2865 C C . ILE A 1 365 ? -28.475 -0.770 6.041 1.00 90.38 365 ILE A C 1
ATOM 2867 O O . ILE A 1 365 ? -28.902 -1.811 6.544 1.00 90.38 365 ILE A O 1
ATOM 2871 N N . GLN A 1 366 ? -27.429 -0.768 5.208 1.00 88.12 366 GLN A N 1
ATOM 2872 C CA . GLN A 1 366 ? -26.737 -1.990 4.786 1.00 88.12 366 GLN A CA 1
ATOM 2873 C C . GLN A 1 366 ? -26.158 -2.764 5.978 1.00 88.12 366 GLN A C 1
ATOM 2875 O O . GLN A 1 366 ? -26.222 -3.996 6.023 1.00 88.12 366 GLN A O 1
ATOM 2880 N N . ARG A 1 367 ? -25.551 -2.063 6.946 1.00 86.56 367 ARG A N 1
ATOM 2881 C CA . ARG A 1 367 ? -24.965 -2.692 8.135 1.00 86.56 367 ARG A CA 1
ATOM 2882 C C . ARG A 1 367 ? -26.036 -3.343 9.005 1.00 86.56 367 ARG A C 1
ATOM 2884 O O . ARG A 1 367 ? -25.837 -4.492 9.394 1.00 86.56 367 ARG A O 1
ATOM 2891 N N . GLN A 1 368 ? -27.131 -2.636 9.267 1.00 89.88 368 GLN A N 1
ATOM 2892 C CA . GLN A 1 368 ? -28.243 -3.115 10.079 1.00 89.88 368 GLN A CA 1
ATOM 2893 C C . GLN A 1 368 ? -28.903 -4.336 9.435 1.00 89.88 368 GLN A C 1
ATOM 2895 O O . GLN A 1 368 ? -29.045 -5.367 10.086 1.00 89.88 368 GLN A O 1
ATOM 2900 N N . ALA A 1 369 ? -29.197 -4.268 8.134 1.00 88.69 369 ALA A N 1
ATOM 2901 C CA . ALA A 1 369 ? -29.762 -5.390 7.393 1.00 88.69 369 ALA A CA 1
ATOM 2902 C C . ALA A 1 369 ? -28.855 -6.629 7.464 1.00 88.69 369 ALA A C 1
ATOM 2904 O O . ALA A 1 369 ? -29.317 -7.722 7.780 1.00 88.69 369 ALA A O 1
ATOM 2905 N N . ALA A 1 370 ? -27.547 -6.469 7.241 1.00 85.25 370 ALA A N 1
ATOM 2906 C CA . ALA A 1 370 ? -26.606 -7.584 7.341 1.00 85.25 370 ALA A CA 1
ATOM 2907 C C . ALA A 1 370 ? -26.531 -8.175 8.763 1.00 85.25 370 ALA A C 1
ATOM 2909 O O . ALA A 1 370 ? -26.449 -9.392 8.918 1.00 85.25 370 ALA A O 1
ATOM 2910 N N . GLN A 1 371 ? -26.561 -7.335 9.803 1.00 84.69 371 GLN A N 1
ATOM 2911 C CA . GLN A 1 371 ? -26.585 -7.795 11.195 1.00 84.69 371 GLN A CA 1
ATOM 2912 C C . GLN A 1 371 ? -27.873 -8.553 11.525 1.00 84.69 371 GLN A C 1
ATOM 2914 O O . GLN A 1 371 ? -27.817 -9.556 12.230 1.00 84.69 371 GLN A O 1
ATOM 2919 N N . ASP A 1 372 ? -29.020 -8.113 11.013 1.00 88.62 372 ASP A N 1
ATOM 2920 C CA . ASP A 1 372 ? -30.302 -8.786 11.231 1.00 88.62 372 ASP A CA 1
ATOM 2921 C C . ASP A 1 372 ? -30.362 -10.150 10.547 1.00 88.62 372 ASP A C 1
ATOM 2923 O O . ASP A 1 372 ? -30.828 -11.112 11.154 1.00 88.62 372 ASP A O 1
ATOM 2927 N N . LEU A 1 373 ? -29.852 -10.259 9.317 1.00 86.62 373 LEU A N 1
ATOM 2928 C CA . LEU A 1 373 ? -29.791 -11.537 8.600 1.00 86.62 373 LEU A CA 1
ATOM 2929 C C . LEU A 1 373 ? -28.889 -12.539 9.323 1.00 86.62 373 LEU A C 1
ATOM 2931 O O . LEU A 1 373 ? -29.284 -13.687 9.498 1.00 86.62 373 LEU A O 1
ATOM 2935 N N . LEU A 1 374 ? -27.722 -12.093 9.804 1.00 84.81 374 LEU A N 1
ATOM 2936 C CA . LEU A 1 374 ? -26.820 -12.924 10.609 1.00 84.81 374 LEU A CA 1
ATOM 2937 C C . LEU A 1 374 ? -27.465 -13.354 11.931 1.00 84.81 374 LEU A C 1
ATOM 2939 O O . LEU A 1 374 ? -27.378 -14.518 12.296 1.00 84.81 374 LEU A O 1
ATOM 2943 N N . ARG A 1 375 ? -28.147 -12.440 12.635 1.00 86.19 375 ARG A N 1
ATOM 2944 C CA . ARG A 1 375 ? -28.849 -12.759 13.891 1.00 86.19 375 ARG A CA 1
ATOM 2945 C C . ARG A 1 375 ? -29.973 -13.775 13.705 1.00 86.19 375 ARG A C 1
ATOM 2947 O O . ARG A 1 375 ? -30.224 -14.567 14.602 1.00 86.19 375 ARG A O 1
ATOM 2954 N N . ARG A 1 376 ? -30.664 -13.730 12.565 1.00 88.81 376 ARG A N 1
ATOM 2955 C CA . ARG A 1 376 ? -31.764 -14.646 12.222 1.00 88.81 376 ARG A CA 1
ATOM 2956 C C . ARG A 1 376 ? -31.289 -15.946 11.570 1.00 88.81 376 ARG A C 1
ATOM 2958 O O . ARG A 1 376 ? -32.133 -16.787 11.278 1.00 88.81 376 ARG A O 1
ATOM 2965 N N . ASP A 1 377 ? -29.992 -16.059 11.284 1.00 86.38 377 ASP A N 1
ATOM 2966 C CA . ASP A 1 377 ? -29.377 -17.134 10.501 1.00 86.38 377 ASP A CA 1
ATOM 2967 C C . ASP A 1 377 ? -30.159 -17.469 9.216 1.00 86.38 377 ASP A C 1
ATOM 2969 O O . ASP A 1 377 ? -30.368 -18.621 8.837 1.00 86.38 377 ASP A O 1
ATOM 2973 N N . ARG A 1 378 ? -30.651 -16.428 8.535 1.00 86.88 378 ARG A N 1
ATOM 2974 C CA . ARG A 1 378 ? -31.437 -16.577 7.309 1.00 86.88 378 ARG A CA 1
ATOM 2975 C C . ARG A 1 378 ? -30.992 -15.553 6.267 1.00 86.88 378 ARG A C 1
ATOM 2977 O O . ARG A 1 378 ? -31.125 -14.354 6.525 1.00 86.88 378 ARG A O 1
ATOM 2984 N N . PRO A 1 379 ? -30.527 -15.980 5.078 1.00 85.50 379 PRO A N 1
ATOM 2985 C CA . PRO A 1 379 ? -30.181 -15.056 4.012 1.00 85.50 379 PRO A CA 1
ATOM 2986 C C . PRO A 1 379 ? -31.434 -14.457 3.377 1.00 85.50 379 PRO A C 1
ATOM 2988 O O . PRO A 1 379 ? -32.514 -15.049 3.369 1.00 85.50 379 PRO A O 1
ATOM 2991 N N . LEU A 1 380 ? -31.263 -13.285 2.779 1.00 84.50 380 LEU A N 1
ATOM 2992 C CA . LEU A 1 380 ? -32.307 -12.617 2.023 1.00 84.50 380 LEU A CA 1
ATOM 2993 C C . LEU A 1 380 ? -32.320 -13.157 0.592 1.00 84.50 380 LEU A C 1
ATOM 2995 O O . LEU A 1 380 ? -31.287 -13.172 -0.078 1.00 84.50 380 LEU A O 1
ATOM 2999 N N . ALA A 1 381 ? -33.483 -13.603 0.127 1.00 83.44 381 ALA A N 1
ATOM 3000 C CA . ALA A 1 381 ? -33.688 -14.116 -1.224 1.00 83.44 381 ALA A CA 1
ATOM 3001 C C . ALA A 1 381 ? -34.570 -13.160 -2.039 1.00 83.44 381 ALA A C 1
ATOM 3003 O O . ALA A 1 381 ? -35.356 -12.400 -1.481 1.00 83.44 381 ALA A O 1
ATOM 3004 N N . GLY A 1 382 ? -34.456 -13.211 -3.368 1.00 78.81 382 GLY A N 1
ATOM 3005 C CA . GLY A 1 382 ? -35.391 -12.533 -4.275 1.00 78.81 382 GLY A CA 1
ATOM 3006 C C . GLY A 1 382 ? -35.096 -11.066 -4.608 1.00 78.81 382 GLY A C 1
ATOM 3007 O O . GLY A 1 382 ? -35.671 -10.574 -5.570 1.00 78.81 382 GLY A O 1
ATOM 3008 N N . LEU A 1 383 ? -34.181 -10.398 -3.896 1.00 76.50 383 LEU A N 1
ATOM 3009 C CA . LEU A 1 383 ? -33.841 -8.986 -4.145 1.00 76.50 383 LEU A CA 1
ATOM 3010 C C . LEU A 1 383 ? -32.738 -8.763 -5.192 1.00 76.50 383 LEU A C 1
ATOM 3012 O O . LEU A 1 383 ? -32.717 -7.739 -5.864 1.00 76.50 383 LEU A O 1
ATOM 3016 N N . MET A 1 384 ? -31.793 -9.695 -5.325 1.00 74.06 384 MET A N 1
ATOM 3017 C CA . MET A 1 384 ? -30.668 -9.558 -6.258 1.00 74.06 384 MET A CA 1
ATOM 3018 C C . MET A 1 384 ? -31.056 -9.997 -7.681 1.00 74.06 384 MET A C 1
ATOM 3020 O O . MET A 1 384 ? -31.923 -10.867 -7.827 1.00 74.06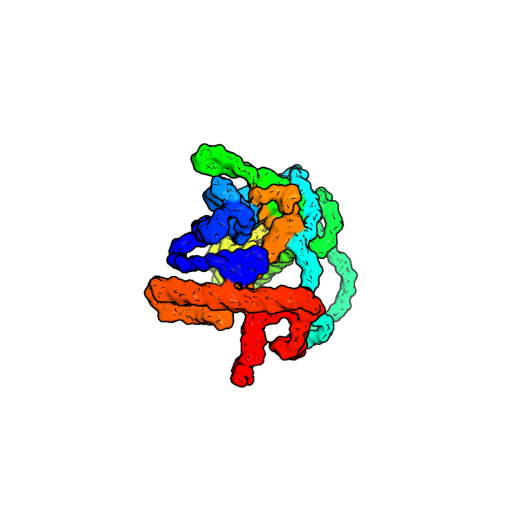 384 MET A O 1
ATOM 3024 N N . PRO A 1 385 ? -30.373 -9.499 -8.736 1.00 64.88 385 PRO A N 1
ATOM 3025 C CA . PRO A 1 385 ? -30.494 -10.057 -10.082 1.00 64.88 385 PRO A CA 1
ATOM 3026 C C . PRO A 1 385 ? -30.307 -11.582 -10.044 1.00 64.88 385 PRO A C 1
ATOM 3028 O O . PRO A 1 385 ? -29.371 -12.085 -9.421 1.00 64.88 385 PRO A O 1
ATOM 3031 N N . ASN A 1 386 ? -31.215 -12.327 -10.680 1.00 73.06 386 ASN A N 1
ATOM 3032 C CA . ASN A 1 386 ? -31.298 -13.798 -10.630 1.00 73.06 386 ASN A CA 1
ATOM 3033 C C . ASN A 1 386 ? -31.699 -14.408 -9.268 1.00 73.06 386 ASN A C 1
ATOM 3035 O O . ASN A 1 386 ? -31.469 -15.595 -9.046 1.00 73.06 386 ASN A O 1
ATOM 3039 N N . LYS A 1 387 ? -32.306 -13.629 -8.358 1.00 74.94 387 LYS A N 1
ATOM 3040 C CA . LYS A 1 387 ? -32.835 -14.083 -7.052 1.00 74.94 387 LYS A CA 1
ATOM 3041 C C . LYS A 1 387 ? -31.793 -14.756 -6.144 1.00 74.94 387 LYS A C 1
ATOM 3043 O O . LYS A 1 387 ? -32.145 -15.570 -5.290 1.00 74.94 387 LYS A O 1
ATOM 3048 N N . ILE A 1 388 ? -30.517 -14.404 -6.309 1.00 78.88 388 ILE A N 1
ATOM 3049 C CA . ILE A 1 388 ? -29.410 -14.971 -5.531 1.00 78.88 388 ILE A CA 1
ATOM 3050 C C . ILE A 1 388 ? -29.582 -14.617 -4.049 1.00 78.88 388 ILE A C 1
ATOM 3052 O O . ILE A 1 388 ? -29.877 -13.471 -3.704 1.00 78.88 388 ILE A O 1
ATOM 3056 N N . GLN A 1 389 ? -29.384 -15.609 -3.179 1.00 84.94 389 GLN A N 1
ATOM 3057 C CA . GLN A 1 389 ? -29.396 -15.418 -1.732 1.00 84.94 389 GLN A CA 1
ATOM 3058 C C . GLN A 1 389 ? -28.207 -14.557 -1.289 1.00 84.94 389 GLN A C 1
ATOM 3060 O O . GLN A 1 389 ? -27.075 -14.774 -1.722 1.00 84.94 389 GLN A O 1
ATOM 3065 N N . THR A 1 390 ? -28.449 -13.590 -0.406 1.00 81.94 390 THR A N 1
ATOM 3066 C CA . THR A 1 390 ? -27.400 -12.720 0.134 1.00 81.94 390 THR A CA 1
ATOM 3067 C C . THR A 1 390 ? -27.571 -12.478 1.628 1.00 81.94 390 THR A C 1
ATOM 3069 O O . THR A 1 390 ? -28.671 -12.251 2.122 1.00 81.94 390 THR A O 1
ATOM 3072 N N . TRP A 1 391 ? -26.453 -12.477 2.353 1.00 82.12 391 TRP A N 1
ATOM 3073 C CA . TRP A 1 391 ? -26.389 -12.046 3.755 1.00 82.12 391 TRP A CA 1
ATOM 3074 C C . TRP A 1 391 ? -25.935 -10.591 3.907 1.00 82.12 391 TRP A C 1
ATOM 3076 O O . TRP A 1 391 ? -25.833 -10.069 5.015 1.00 82.12 391 TRP A O 1
ATOM 3086 N N . ARG A 1 392 ? -25.587 -9.936 2.796 1.00 79.81 392 ARG A N 1
ATOM 3087 C CA . ARG A 1 392 ? -25.094 -8.556 2.758 1.00 79.81 392 ARG A CA 1
ATOM 3088 C C . ARG A 1 392 ? -25.788 -7.800 1.623 1.00 79.81 392 ARG A C 1
ATOM 3090 O O . ARG A 1 392 ? -25.127 -7.452 0.642 1.00 79.81 392 ARG A O 1
ATOM 3097 N N . PRO A 1 393 ? -27.110 -7.590 1.720 1.00 85.69 393 PRO A N 1
ATOM 3098 C CA . PRO A 1 393 ? -27.838 -6.834 0.713 1.00 85.69 393 PRO A CA 1
ATOM 3099 C C . PRO A 1 393 ? -27.306 -5.400 0.649 1.00 85.69 393 PRO A C 1
ATOM 3101 O O . PRO A 1 393 ? -26.982 -4.811 1.679 1.00 85.69 393 PRO A O 1
ATOM 3104 N N . GLN A 1 394 ? -27.195 -4.845 -0.556 1.00 84.25 394 GLN A N 1
ATOM 3105 C CA . GLN A 1 394 ? -26.804 -3.448 -0.739 1.00 84.25 394 GLN A CA 1
ATOM 3106 C C . GLN A 1 394 ? -28.008 -2.538 -0.501 1.00 84.25 394 GLN A C 1
ATOM 3108 O O . GLN A 1 394 ? -29.127 -2.897 -0.867 1.00 84.25 394 GLN A O 1
ATOM 3113 N N . THR A 1 395 ? -27.785 -1.348 0.061 1.00 87.12 395 THR A N 1
ATOM 3114 C CA . THR A 1 395 ? -28.882 -0.408 0.348 1.00 87.12 395 THR A CA 1
ATOM 3115 C C . THR A 1 395 ? -29.668 -0.023 -0.901 1.00 87.12 395 THR A C 1
ATOM 3117 O O . THR A 1 395 ? -30.886 -0.022 -0.831 1.00 87.12 395 THR A O 1
ATOM 3120 N N . ALA A 1 396 ? -29.031 0.189 -2.058 1.00 84.62 396 ALA A N 1
ATOM 3121 C CA . ALA A 1 396 ? -29.749 0.427 -3.316 1.00 84.62 396 ALA A CA 1
ATOM 3122 C C . ALA A 1 396 ? -30.730 -0.706 -3.653 1.00 84.62 396 ALA A C 1
ATOM 3124 O O . ALA A 1 396 ? -31.862 -0.438 -4.027 1.00 84.62 396 ALA A O 1
ATOM 3125 N N . THR A 1 397 ? -30.332 -1.970 -3.471 1.00 85.19 397 THR A N 1
ATOM 3126 C CA . THR A 1 397 ? -31.215 -3.121 -3.716 1.00 85.19 397 THR A CA 1
ATOM 3127 C C . THR A 1 397 ? -32.349 -3.204 -2.696 1.00 85.19 397 THR A C 1
ATOM 3129 O O . THR A 1 397 ? -33.455 -3.605 -3.040 1.00 85.19 397 THR A O 1
ATOM 3132 N N . LEU A 1 398 ? -32.078 -2.843 -1.438 1.00 88.25 398 LEU A N 1
ATOM 3133 C CA . LEU A 1 398 ? -33.107 -2.783 -0.401 1.00 88.25 398 LEU A CA 1
ATOM 3134 C C . LEU A 1 398 ? -34.126 -1.686 -0.705 1.00 88.25 398 LEU A C 1
ATOM 3136 O O . LEU A 1 398 ? -35.315 -1.963 -0.654 1.00 88.25 398 LEU A O 1
ATOM 3140 N N . LEU A 1 399 ? -33.669 -0.478 -1.042 1.00 87.56 399 LEU A N 1
ATOM 3141 C CA . LEU A 1 399 ? -34.535 0.660 -1.353 1.00 87.56 399 LEU A CA 1
ATOM 3142 C C . LEU A 1 399 ? -35.360 0.409 -2.619 1.00 87.56 399 LEU A C 1
ATOM 3144 O O . LEU A 1 399 ? -36.563 0.629 -2.587 1.00 87.56 399 LEU A O 1
ATOM 3148 N N . ALA A 1 400 ? -34.763 -0.181 -3.660 1.00 84.88 400 ALA A N 1
ATOM 3149 C CA . ALA A 1 400 ? -35.471 -0.532 -4.892 1.00 84.88 400 ALA A CA 1
ATOM 3150 C C . ALA A 1 400 ? -36.661 -1.485 -4.670 1.00 84.88 400 ALA A C 1
ATOM 3152 O O . ALA A 1 400 ? -37.610 -1.498 -5.451 1.00 84.88 400 ALA A O 1
ATOM 3153 N N . ALA A 1 401 ? -36.643 -2.285 -3.597 1.00 84.06 401 ALA A N 1
ATOM 3154 C CA . ALA A 1 401 ? -37.771 -3.141 -3.236 1.00 84.06 401 ALA A CA 1
ATOM 3155 C C . ALA A 1 401 ? -39.014 -2.348 -2.789 1.00 84.06 401 ALA A C 1
ATOM 3157 O O . ALA A 1 401 ? -40.118 -2.887 -2.823 1.00 84.06 401 ALA A O 1
ATOM 3158 N N . PHE A 1 402 ? -38.833 -1.092 -2.373 1.00 83.62 402 PHE A N 1
ATOM 3159 C CA . PHE A 1 402 ? -39.890 -0.199 -1.906 1.00 83.62 402 PHE A CA 1
ATOM 3160 C C . PHE A 1 402 ? -40.340 0.819 -2.963 1.00 83.62 402 PHE A C 1
ATOM 3162 O O . PHE A 1 402 ? -41.360 1.463 -2.748 1.00 83.62 402 PHE A O 1
ATOM 3169 N N . ASP A 1 403 ? -39.664 0.922 -4.114 1.00 80.12 403 ASP A N 1
ATOM 3170 C CA . ASP A 1 403 ? -39.956 1.927 -5.157 1.00 80.12 403 ASP A CA 1
ATOM 3171 C C . ASP A 1 403 ? -41.395 1.865 -5.715 1.00 80.12 403 ASP A C 1
ATOM 3173 O O . ASP A 1 403 ? -41.857 2.822 -6.327 1.00 80.12 403 ASP A O 1
ATOM 3177 N N . ASN A 1 404 ? -42.116 0.755 -5.509 1.00 72.75 404 ASN A N 1
ATOM 3178 C CA . ASN A 1 404 ? -43.491 0.555 -5.989 1.00 72.75 404 ASN A CA 1
ATOM 3179 C C . ASN A 1 404 ? -44.491 0.210 -4.871 1.00 72.75 404 ASN A C 1
ATOM 3181 O O . ASN A 1 404 ? -45.566 -0.322 -5.148 1.00 72.75 404 ASN A O 1
ATOM 3185 N N . ILE A 1 405 ? -44.133 0.458 -3.611 1.00 68.81 405 ILE A N 1
ATOM 3186 C CA . ILE A 1 405 ? -45.030 0.278 -2.467 1.00 68.81 405 ILE A CA 1
ATOM 3187 C C . ILE A 1 405 ? -45.573 1.668 -2.120 1.00 68.81 405 ILE A C 1
ATOM 3189 O O . ILE A 1 405 ? -44.959 2.395 -1.344 1.00 68.81 405 ILE A O 1
ATOM 3193 N N . ASN A 1 406 ? -46.678 2.044 -2.770 1.00 43.81 406 ASN A N 1
ATOM 3194 C CA . ASN A 1 406 ? -47.472 3.227 -2.419 1.00 43.81 406 ASN A CA 1
ATOM 3195 C C . ASN A 1 406 ? -48.463 2.899 -1.306 1.00 43.81 406 ASN A C 1
ATOM 3197 O O . ASN A 1 406 ? -49.095 1.819 -1.399 1.00 43.81 406 ASN A O 1
#

Sequence (406 aa):
MAVTGDGKVPLVSGTHDGNTGECTLPLSYWERLRQLAGKSSFCFIGDCKIATLETLQEICAQGGQFLAPLAMTVARQEELIEKLKGGGLRFTAVTPEGEGQKPIYPRRTGRPGTRRKRQAPDLPEEEEEEGEVDQEPSGMAGLRTEYPLGGYQVCEESWMIKDKEGHSYPLRKLIVRSSQLAHQQADTRERHLQEAEADLLALRGKLNRRKLTTREAISSAVAKIPGSSPGQALREHKVEGWLEVSIEEHVESRRRKLGPGRPGPNSQYVTEEKAIFELKVCRKAEAIQEEAWLDGFFLMVSNRDPQEWSASRLLGLYKRQYKVEQVFHVLKGPLAVAPMLLEKPNPICAMIFILTLALQLYTLIQRQAAQDLLRRDRPLAGLMPNKIQTWRPQTATLLAAFDNIN

Foldseek 3Di:
DDADLLLFFDDDDDDDDPPDDPLVVLLVVLVVVCVVVVHQDDEAEDEQSCVDQQNVQVSVVRVHWYKYWHDPDPVNLVVVLVCLLVVVWDKDWAAAPCVVVPPLDDDPPDDDDPPPDPDDDDDDDDDDDPPDDDDQDDRCPVVDDPDPQWIKIWTKDWDWGADPVGDIAIKIKIKMFTNNQLVVVVVLLVVLVVVLVVQVVVLQVCACDDQRQDPVSSLQVNQPCQHRDPQTSCVVSVNGPFKDKDKDKDKDWDWDWPDDDDDDPPTDTDTDIGIGIGIDMDTPPVVSSSVSSCGRIIMMMISDDCVVAPPSHSVNSNVSNCSNVVLVVCLCPVVVLPPDPDDDPVVNRVSVVVSSVVSSVQSVVQVVQLVVCVVVVHFQFDQDVVRDTHSRDGSVSVVVVCPPVD

=== Feature glossary ===
A reading guide for the features in this record.

Start from the sequence.

  · Sequence gives the chain of amino acids in standard one-letter code (A=alanine, C=cysteine, …, Y=tyrosine), read N→C. It is the only feature that is directly encoded by the gene; all structural features are derived from the folded form of this sequence.

Fold it, and you get atomic coordinates and the backbone conformation that goes with them.

  · Structure coordinates are given as an mmCIF _atom_site loop: one row per atom with element, residue name, chain id, sequence number, and x/y/z position in Å. Only the four main-chain atoms per residue are included here; side chains are omitted to keep the record compact.

  · Backbone dihedral angles. Every residue except chain termini has a φ (preceding-C → N → Cα → C) and a ψ (N → Cα → C → next-N). They are reported in degrees following the IUPAC sign convention. Secondary structure is essentially a statement about which (φ, ψ) basin each residue occupies.

  · Eight-state secondary structure (DSSP): H is the canonical α-helix, G the tighter 3₁₀-helix, I the wider π-helix; E/B are β-structure, T and S are turns and bends, and '-' is everything else. DSSP derives these from the pattern of main-chain N–H···O=C hydrogen bonds, not from the sequence.

  · SS3 is a coarse helix/strand/coil call (letters a/b/c) made by the P-SEA algorithm from inter-Cα distances and dihedrals. It is less detailed than DSSP but needs only Cα positions.

Summarize the fold with a handful of shape descriptors and a per-residue structural alphabet.

  · Radius of gyration (Rg) is the root-mean-square distance of Cα atoms from their centroid — a single number for overall size and compactness. A globular domain of N residues has Rg ≈ 2.2·N^0.38 Å; an extended or disordered chain has a much larger Rg. The Cα contact count is the number of residue pairs whose Cα atoms are within 8 Å and are more than four positions apart in sequence — a standard proxy for tertiary packing density. The bounding box is the smallest axis-aligned box enclosing all Cα atoms.

  · 3Di is Foldseek's structural alphabet. Each residue is assigned one of twenty discrete states based on how its Cα sits relative to its spatial (not sequential) neighbors. Aligning 3Di strings finds structural homologs roughly as well as full 3D superposition, but orders of magnitude faster.

  · Solvent-accessible surface area (SASA) is the area in Å² traced out by the centre of a 1.4 Å probe sphere (a water molecule) rolled over the protein's van der Waals surface (Shrake–Rupley / Lee–Richards construction). Buried residues have near-zero SASA; fully exposed residues can exceed 200 Å². The total SASA scales roughly with the number of surface residues.

Ask how reliable the model is.

  · For AlphaFold models, the B-factor field carries pLDDT — the model's own estimate of local accuracy on a 0–100 scale. Regions with pLDDT<50 should be treated as essentially unmodeled; they often correspond to intrinsically disordered segments.

  · For experimental (PDB) structures, the B-factor (temperature factor) quantifies the positional spread of each atom in the crystal — a combination of thermal vibration and static disorder — in units of Å². High B-factors mark flexible loops or poorly resolved regions; low B-factors mark the rigid, well-ordered core.

  · Predicted Aligned Error (PAE) is an AlphaFold confidence matrix: entry (i, j) is the expected error in the position of residue j, in ångströms, when the prediction is superimposed on the true structure at residue i. Low PAE within a block of residues means that block is internally rigid and well-predicted; high PAE between two blocks means their relative placement is uncertain even if each block individually is confident.

Place it in context: what it resembles, what it is annotated as, and how it looks.

  · Structural nearest neighbors (via Foldseek easy-search vs the PDB). Reported per hit: target PDB id, E-value, and alignment TM-score. A TM-score above ~0.5 is the conventional threshold for 'same fold'.

  · Functional annotations link the protein to curated databases. InterPro entries identify conserve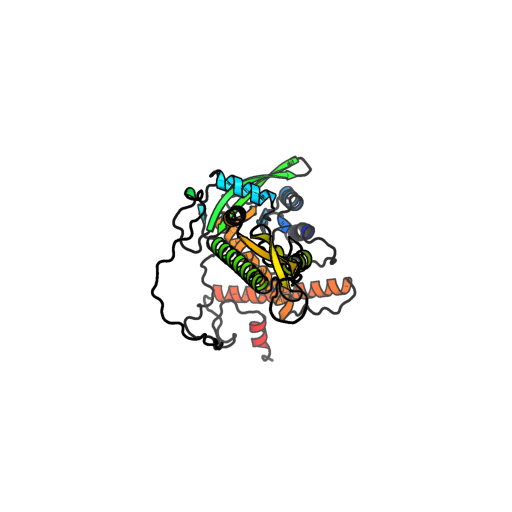d domains and families by matching the sequence against member-database signatures (Pfam, PROSITE, CDD, …). Gene Ontology (GO) terms describe molecular function, biological process, and cellular component in a controlled vocabulary. CATH places the structure in a hierarchical fold classification (Class/Architecture/Topology/Homologous-superfamily). The organism is the source species.

  · The contact map is a binary N×N matrix image: pixel (i, j) is dark where Cα_i and Cα_j are within 8 Å and |i−j|>4. Because the |i−j|>4 filter removes local helical contacts, off-diagonal stripes parallel to the main diagonal indicate parallel β-sheets; stripes perpendicular to it indicate antiparallel β-sheets. The Ramachandran plot scatters every residue's (φ, ψ) pair against the sterically allowed regions. The PAE heatmap renders the predicted-aligned-error matrix.

  · Six rendered views show the 3D structure from the faces of a cube — i.e. along ±x, ±y, ±z. Rendering representation is drawn randomly per protein from cartoon (secondary-structure ribbons), sticks (backbone bonds), or molecular surface; coloring is either N→C rainbow (blue at the N-terminus through red at the C-terminus) or one color per chain.